Protein AF-A0A4Q2DUS8-F1 (afdb_monomer)

Radius of gyration: 34.17 Å; Cα contacts (8 Å, |Δi|>4): 336; chains: 1; bounding box: 88×79×121 Å

Nearest PDB structures (foldseek):
  7a6r-assembly1_A  TM=2.320E-01  e=5.906E+00  Homo sapiens
  7ag9-assembly1_A  TM=1.194E-01  e=8.118E-01  Naumovozyma castellii
  7n6g-assembly1_1T  TM=1.128E-01  e=4.760E+00  Chlamydomonas reinhardtii

Secondary structure (DSSP, 8-state):
--------------TTSGGGHHHHHHHHHHH--TT-HHHHHHHHHHHHHHHHHTTSHHHHHHHHH-HHHHHHHHHHHHHHHHHHHHHHTTTT-TT-TTHHHHHHHHHHHHHHHHHHHHHHHHHHHTT-HHHHHHHHTTHHHHHHHHHHHHHHHTTTSS-S-S-HHHHHHHHHHHHTS-GGGTHHHHHHHHSHHHHHHHHHHHHHHHHHTTS-TTSHHHHHHHHHHHHHHHHHHTT-HHHHHHHT--TT-SS-HHHHHHHHHHHHHHHHHHH-TTTS-HHHHHHHHHHHHHHHHHHHHHHHHHHHHHHHHHTTGGGGSSSTT--------------------PPPPPP-TTHHHHHHHHHHHHHHHHHHHHHHHHHHHHHTTSTT-TTS--HHHHHHH-EETTEEHHHHHHHHHHHHHHHHHHHHTT-HHHHHHHHHTS-SEEE-TTS-EEETTGGG---

Solvent-accessible surface area (backbone atoms only — not comparable to full-atom values): 26809 Å² total; per-residue (Å²): 143,77,90,81,81,81,85,79,84,79,81,90,74,84,87,75,63,70,86,46,52,37,64,53,52,38,52,43,56,70,72,48,40,90,92,37,65,68,43,32,41,53,41,17,54,51,28,45,55,45,25,59,58,22,72,41,66,69,35,17,57,59,35,53,66,41,65,67,36,55,55,45,52,43,51,50,44,46,53,52,37,49,55,64,55,57,56,68,79,64,67,84,71,84,87,53,80,80,58,59,65,60,54,57,54,52,53,51,34,54,51,48,25,54,52,16,50,51,50,24,52,53,32,38,27,60,95,33,71,74,32,41,61,63,52,53,78,39,44,73,36,49,51,52,42,44,50,52,47,47,62,69,48,54,79,81,52,97,68,94,64,89,54,61,66,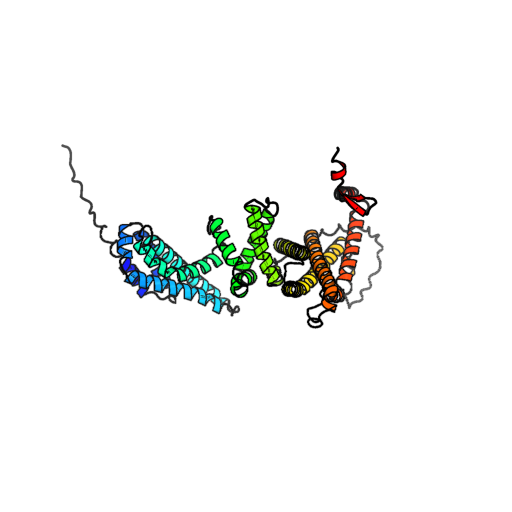60,55,49,52,50,48,53,54,61,73,68,51,59,78,94,66,45,59,60,58,54,40,30,48,68,36,75,54,25,43,51,50,53,49,54,47,48,57,49,36,72,70,19,73,82,38,55,70,90,38,74,46,17,48,51,30,52,53,50,51,51,54,51,50,53,35,41,62,70,48,40,50,64,57,39,49,58,70,51,59,49,89,98,41,96,72,36,72,64,41,46,52,51,42,52,52,50,34,51,50,57,53,50,48,72,75,43,71,86,78,61,64,68,68,57,56,51,51,25,48,64,50,44,46,66,48,40,53,54,48,41,55,54,39,50,53,50,47,53,53,48,51,39,44,52,70,62,62,62,71,74,75,74,67,81,77,80,73,86,88,82,92,77,91,77,85,87,78,95,65,89,73,77,80,72,75,71,76,78,53,80,74,62,84,58,47,65,63,44,52,54,43,43,51,42,40,50,49,40,51,48,54,52,28,52,53,45,54,58,52,58,72,62,52,84,78,59,97,80,69,96,75,78,68,61,50,38,57,50,52,68,67,42,64,58,97,88,40,31,54,66,57,48,51,53,52,50,52,51,52,50,52,53,50,50,48,62,59,36,59,94,27,69,70,53,42,51,53,54,61,70,65,52,72,67,49,48,66,46,101,83,70,47,78,39,52,58,67,66,79,66,68,72,133

Sequence (459 aa):
MADSQPLTNRNTSNGHSSGNVAARVRKACLDFNIQDPDKVKLLAETLDSAAQELQIEAARKLAGADHGLWSELRKLWKDLARFQLTFWDNEEDEDNEDATVTLNSESRAVRSLCMGLAKFTRNLVAGVPENQVRAYENEPELRRLLHYYTSWTAMEDSELTSNQGLVAALWETYLSLPEDQVILMKLLAKSAIGVRICIALLDDMLKLFEADEESEGGKAFNVGYAIFTRLIEEGTVPDLYKKFTMPDEMITPHQTTLLKLVDSYLQAIQLDISMTPEVAILQTHVSLGPFLAKRFFTLSNYAQTAMQRALGNAKASQQSNKGTDAPSFSPSSDSGSHSQSEPPAELDVMLPKVCEALVLVTQCVTTIALEAEEHKGVQFSEGAVASISNMKDFFIDVRYSSQGLIENLVVLREHALFTLHNLLKNNPENQAIVDAISPAAEFDDAGVLKNKFDALKIN

InterPro domains:
  IPR051374 Ataxin-10 and Copper transport protein 86 families [PTHR13255] (199-411)

Mean predicted aligned error: 14.97 Å

Structure (mmCIF, N/CA/C/O backbone):
data_AF-A0A4Q2DUS8-F1
#
_entry.id   AF-A0A4Q2DUS8-F1
#
loop_
_atom_site.group_PDB
_atom_site.id
_atom_site.type_symbol
_atom_site.label_atom_id
_atom_site.label_alt_id
_atom_site.label_comp_id
_atom_site.label_asym_id
_atom_site.label_entity_id
_atom_site.label_seq_id
_atom_site.pdbx_PDB_ins_code
_atom_site.Cartn_x
_atom_site.Cartn_y
_atom_site.Cartn_z
_atom_site.occupancy
_atom_site.B_iso_or_equiv
_atom_site.auth_seq_id
_atom_site.auth_comp_id
_atom_site.auth_asym_id
_atom_site.auth_atom_id
_atom_site.pdbx_PDB_model_num
ATOM 1 N N . MET A 1 1 ? -26.899 38.422 75.016 1.00 41.91 1 MET A N 1
ATOM 2 C CA . MET A 1 1 ? -27.487 38.848 73.731 1.00 41.91 1 MET A CA 1
ATOM 3 C C . MET A 1 1 ? -26.575 38.346 72.628 1.00 41.91 1 MET A C 1
ATOM 5 O O . MET A 1 1 ? -25.564 38.971 72.353 1.00 41.91 1 MET A O 1
ATOM 9 N N . ALA A 1 2 ? -26.865 37.154 72.116 1.00 40.34 2 ALA A N 1
ATOM 10 C CA . ALA A 1 2 ? -26.188 36.547 70.978 1.00 40.34 2 ALA A CA 1
ATOM 11 C C . ALA A 1 2 ? -27.266 35.765 70.221 1.00 40.34 2 ALA A C 1
ATOM 13 O O . ALA A 1 2 ? -27.847 34.828 70.773 1.00 40.34 2 ALA A O 1
ATOM 14 N N . ASP A 1 3 ? -27.595 36.239 69.022 1.00 43.09 3 ASP A N 1
ATOM 15 C CA . ASP A 1 3 ? -28.625 35.680 68.154 1.00 43.09 3 ASP A CA 1
ATOM 16 C C . ASP A 1 3 ? -28.189 34.319 67.610 1.00 43.09 3 ASP A C 1
ATOM 18 O O . ASP A 1 3 ? -27.169 34.191 66.936 1.00 43.09 3 ASP A O 1
ATOM 22 N N . SER A 1 4 ? -28.991 33.299 67.908 1.00 48.41 4 SER A N 1
ATOM 23 C CA . SER A 1 4 ? -28.889 31.961 67.331 1.00 48.41 4 SER A CA 1
ATOM 24 C C . SER A 1 4 ? -29.981 31.822 66.274 1.00 48.41 4 SER A C 1
ATOM 26 O O . SER A 1 4 ? -31.156 31.695 66.615 1.00 48.41 4 SER A O 1
ATOM 28 N N . GLN A 1 5 ? -29.608 31.866 64.993 1.00 47.19 5 GLN A N 1
ATOM 29 C CA . GLN A 1 5 ? -30.511 31.514 63.894 1.00 47.19 5 GLN A CA 1
ATOM 30 C C . GLN A 1 5 ? -30.443 30.007 63.584 1.00 47.19 5 GLN A C 1
ATOM 32 O O . GLN A 1 5 ? -29.366 29.414 63.671 1.00 47.19 5 GLN A O 1
ATOM 37 N N . PRO A 1 6 ? -31.571 29.372 63.212 1.00 53.06 6 PRO A N 1
ATOM 38 C CA . PRO A 1 6 ? -31.640 27.937 62.983 1.00 53.06 6 PRO A CA 1
ATOM 39 C C . PRO A 1 6 ? -31.161 27.566 61.573 1.00 53.06 6 PRO A C 1
ATOM 41 O O . PRO A 1 6 ? -31.575 28.154 60.573 1.00 53.06 6 PRO A O 1
ATOM 44 N N . LEU A 1 7 ? -30.314 26.538 61.499 1.00 42.62 7 LEU A N 1
ATOM 45 C CA . LEU A 1 7 ? -29.899 25.887 60.258 1.00 42.62 7 LEU A CA 1
ATOM 46 C C . LEU A 1 7 ? -31.115 25.243 59.581 1.00 42.62 7 LEU A C 1
ATOM 48 O O . LEU A 1 7 ? -31.732 24.318 60.108 1.00 42.62 7 LEU A O 1
ATOM 52 N N . THR A 1 8 ? -31.457 25.744 58.398 1.00 49.06 8 THR A N 1
ATOM 53 C CA . THR A 1 8 ? -32.482 25.168 57.532 1.00 49.06 8 THR A CA 1
ATOM 54 C C . THR A 1 8 ? -31.926 23.926 56.839 1.00 49.06 8 THR A C 1
ATOM 56 O O . THR A 1 8 ? -30.950 23.966 56.092 1.00 49.06 8 THR A O 1
ATOM 59 N N . ASN A 1 9 ? -32.565 22.796 57.132 1.00 46.50 9 ASN A N 1
ATOM 60 C CA . ASN A 1 9 ? -32.276 21.475 56.595 1.00 46.50 9 ASN A CA 1
ATOM 61 C C . ASN A 1 9 ? -32.619 21.459 55.091 1.00 46.50 9 ASN A C 1
ATOM 63 O O . ASN A 1 9 ? -33.791 21.460 54.712 1.00 46.50 9 ASN A O 1
ATOM 67 N N . ARG A 1 10 ? -31.604 21.524 54.220 1.00 42.69 10 ARG A N 1
ATOM 68 C CA . ARG A 1 10 ? -31.785 21.556 52.762 1.00 42.69 10 ARG A CA 1
ATOM 69 C C . ARG A 1 10 ? -31.939 20.123 52.241 1.00 42.69 10 ARG A C 1
ATOM 71 O O . ARG A 1 10 ? -30.978 19.366 52.179 1.00 42.69 10 ARG A O 1
ATOM 78 N N . ASN A 1 11 ? -33.184 19.791 51.905 1.00 40.62 11 ASN A N 1
ATOM 79 C CA . ASN A 1 11 ? -33.688 18.548 51.317 1.00 40.62 11 ASN A CA 1
ATOM 80 C C . ASN A 1 11 ? -32.710 17.781 50.405 1.00 40.62 11 ASN A C 1
ATOM 82 O O . ASN A 1 11 ? -32.426 18.181 49.276 1.00 40.62 11 ASN A O 1
ATOM 86 N N . THR A 1 12 ? -32.339 16.586 50.855 1.00 43.97 12 THR A N 1
ATOM 87 C CA . THR A 1 12 ? -31.832 15.461 50.067 1.00 43.97 12 THR A CA 1
ATOM 88 C C . THR A 1 12 ? -32.998 14.769 49.342 1.00 43.97 12 THR A C 1
ATOM 90 O O . THR A 1 12 ? -33.621 13.859 49.875 1.00 43.97 12 THR A O 1
ATOM 93 N N . SER A 1 13 ? -33.333 15.201 48.119 1.00 48.16 13 SER A N 1
ATOM 94 C CA . SER A 1 13 ? -34.383 14.551 47.297 1.00 48.16 13 SER A CA 1
ATOM 95 C C . SER A 1 13 ? -33.948 14.127 45.883 1.00 48.16 13 SER A C 1
ATOM 97 O O . SER A 1 13 ? -34.776 13.672 45.105 1.00 48.16 13 SER A O 1
ATOM 99 N N . ASN A 1 14 ? -32.646 14.133 45.565 1.00 53.06 14 ASN A N 1
ATOM 100 C CA . ASN A 1 14 ? -32.135 13.660 44.262 1.00 53.06 14 ASN A CA 1
ATOM 101 C C . ASN A 1 14 ? -31.873 12.138 44.180 1.00 53.06 14 ASN A C 1
ATOM 103 O O . ASN A 1 14 ? -31.242 11.667 43.241 1.00 53.06 14 ASN A O 1
ATOM 107 N N . GLY A 1 15 ? -32.359 11.341 45.137 1.00 51.25 15 GLY A N 1
ATOM 108 C CA . GLY A 1 15 ? -32.088 9.896 45.208 1.00 51.25 15 GLY A CA 1
ATOM 109 C C . GLY A 1 15 ? -32.946 8.987 44.313 1.00 51.25 15 GLY A C 1
ATOM 110 O O . GLY A 1 15 ? -32.835 7.774 44.442 1.00 51.25 15 GLY A O 1
ATOM 111 N N . HIS A 1 16 ? -33.820 9.524 43.450 1.00 52.19 16 HIS A N 1
ATOM 112 C CA . HIS A 1 16 ? -34.861 8.728 42.768 1.00 52.19 16 HIS A CA 1
ATOM 113 C C . HIS A 1 16 ? -34.710 8.550 41.242 1.00 52.19 16 HIS A C 1
ATOM 115 O O . HIS A 1 16 ? -35.561 7.894 40.647 1.00 52.19 16 HIS A O 1
ATOM 121 N N . SER A 1 17 ? -33.666 9.061 40.572 1.00 58.66 17 SER A N 1
ATOM 122 C CA . SER A 1 17 ? -33.594 8.956 39.097 1.00 58.66 17 SER A CA 1
ATOM 123 C C . SER A 1 17 ? -32.825 7.747 38.550 1.00 58.66 17 SER A C 1
ATOM 125 O O . SER A 1 17 ? -33.136 7.301 37.447 1.00 58.66 17 SER A O 1
ATOM 127 N N . SER A 1 18 ? -31.887 7.149 39.297 1.00 57.84 18 SER A N 1
ATOM 128 C CA . SER A 1 18 ? -31.037 6.067 38.756 1.00 57.84 18 SER A CA 1
ATOM 129 C C . SER A 1 18 ? -31.789 4.767 38.433 1.00 57.84 18 SER A C 1
ATOM 131 O O . SER A 1 18 ? -31.277 3.931 37.694 1.00 57.84 18 SER A O 1
ATOM 133 N N . GLY A 1 19 ? -33.014 4.593 38.942 1.00 65.50 19 GLY A N 1
ATOM 134 C CA . GLY A 1 19 ? -33.833 3.404 38.687 1.00 65.50 19 GLY A CA 1
ATOM 135 C C . GLY A 1 19 ? -34.408 3.296 37.269 1.00 65.50 19 GLY A C 1
ATOM 136 O O . GLY A 1 19 ? -34.905 2.236 36.905 1.00 65.50 19 GLY A O 1
ATOM 137 N N . ASN A 1 20 ? -34.354 4.362 36.461 1.00 90.94 20 ASN A N 1
ATOM 138 C CA . ASN A 1 20 ? -35.095 4.443 35.195 1.00 90.94 20 ASN A CA 1
ATOM 139 C C . ASN A 1 20 ? -34.205 4.446 33.933 1.00 90.94 20 ASN A C 1
ATOM 141 O O . ASN A 1 20 ? -34.696 4.671 32.829 1.00 90.94 20 ASN A O 1
ATOM 145 N N . VAL A 1 21 ? -32.896 4.191 34.057 1.00 96.50 21 VAL A N 1
ATOM 146 C CA . VAL A 1 21 ? -31.974 4.242 32.903 1.00 96.50 21 VAL A CA 1
ATOM 147 C C . VAL A 1 21 ? -32.376 3.235 31.820 1.00 96.50 21 VAL A C 1
ATOM 149 O O . VAL A 1 21 ? -32.531 3.610 30.658 1.00 96.50 21 VAL A O 1
ATOM 152 N N . ALA A 1 22 ? -32.609 1.973 32.197 1.00 96.75 22 ALA A N 1
ATOM 153 C CA . ALA A 1 22 ? -32.950 0.912 31.248 1.00 96.75 22 ALA A CA 1
ATOM 154 C C . ALA A 1 22 ? -34.277 1.171 30.522 1.00 96.75 22 ALA A C 1
ATOM 156 O O . ALA A 1 22 ? -34.338 1.068 29.298 1.00 96.75 22 ALA A O 1
ATOM 157 N N . ALA A 1 23 ? -35.325 1.565 31.248 1.00 96.81 23 ALA A N 1
ATOM 158 C CA . ALA A 1 23 ? -36.628 1.839 30.651 1.00 96.81 23 ALA A CA 1
ATOM 159 C C . ALA A 1 23 ? -36.612 3.092 29.756 1.00 96.81 23 ALA A C 1
ATOM 161 O O . ALA A 1 23 ? -37.235 3.075 28.693 1.00 96.81 23 ALA A O 1
ATOM 162 N N . ARG A 1 24 ? -35.850 4.139 30.114 1.00 97.44 24 ARG A N 1
ATOM 163 C CA . ARG A 1 24 ? -35.650 5.320 29.256 1.00 97.44 24 ARG A CA 1
ATOM 164 C C . ARG A 1 24 ? -34.946 4.960 27.946 1.00 97.44 24 ARG A C 1
ATOM 166 O O . ARG A 1 24 ? -35.443 5.324 26.884 1.00 97.44 24 ARG A O 1
ATOM 173 N N . VAL A 1 25 ? -33.830 4.228 28.014 1.00 97.94 25 VAL A N 1
ATOM 174 C CA . VAL A 1 25 ? -33.068 3.817 26.819 1.00 97.94 25 VAL A CA 1
ATOM 175 C C . VAL A 1 25 ? -33.893 2.880 25.944 1.00 97.94 25 VAL A C 1
ATOM 177 O O . VAL A 1 25 ? -34.000 3.115 24.747 1.00 97.94 25 VAL A O 1
ATOM 180 N N . ARG A 1 26 ? -34.564 1.883 26.531 1.00 97.69 26 ARG A N 1
ATOM 181 C CA . ARG A 1 26 ? -35.474 0.995 25.792 1.00 97.69 26 ARG A CA 1
ATOM 182 C C . ARG A 1 26 ? -36.555 1.760 25.045 1.00 97.69 26 ARG A C 1
ATOM 184 O O . ARG A 1 26 ? -36.793 1.474 23.880 1.00 97.69 26 ARG A O 1
ATOM 191 N N . LYS A 1 27 ? -37.210 2.724 25.701 1.00 97.62 27 LYS A N 1
ATOM 192 C CA . LYS A 1 27 ? -38.236 3.544 25.050 1.00 97.62 27 LYS A CA 1
ATOM 193 C C . LYS A 1 27 ? -37.656 4.289 23.845 1.00 97.62 27 LYS A C 1
ATOM 195 O O . LYS A 1 27 ? -38.240 4.235 22.771 1.00 97.62 27 LYS A O 1
ATOM 200 N N . ALA A 1 28 ? -36.485 4.907 24.001 1.00 97.81 28 ALA A N 1
ATOM 201 C CA . ALA A 1 28 ? -35.814 5.594 22.902 1.00 97.81 28 ALA A CA 1
ATOM 202 C C . ALA A 1 28 ? -35.428 4.641 21.752 1.00 97.81 28 ALA A C 1
ATOM 204 O O . ALA A 1 28 ? -35.583 5.002 20.590 1.00 97.81 28 ALA A O 1
ATOM 205 N N . CYS A 1 29 ? -34.983 3.414 22.054 1.00 97.75 29 CYS A N 1
ATOM 206 C CA . CYS A 1 29 ? -34.703 2.391 21.041 1.00 97.75 29 CYS A CA 1
ATOM 207 C C . CYS A 1 29 ? -35.966 1.899 20.316 1.00 97.75 29 CYS A C 1
ATOM 209 O O . CYS A 1 29 ? -35.900 1.592 19.130 1.00 97.75 29 CYS A O 1
ATOM 211 N N . LEU A 1 30 ? -37.114 1.837 20.994 1.00 97.25 30 LEU A N 1
ATOM 212 C CA . LEU A 1 30 ? -38.386 1.458 20.370 1.00 97.25 30 LEU A CA 1
ATOM 213 C C . LEU A 1 30 ? -38.905 2.541 19.416 1.00 97.25 30 LEU A C 1
ATOM 215 O O . LEU A 1 30 ? -39.453 2.215 18.365 1.00 97.25 30 LEU A O 1
ATOM 219 N N . ASP A 1 31 ? -38.704 3.814 19.765 1.00 96.56 31 ASP A N 1
ATOM 220 C CA . ASP A 1 31 ? -39.125 4.961 18.952 1.00 96.56 31 ASP A CA 1
ATOM 221 C C . ASP A 1 31 ? -38.150 5.268 17.790 1.00 96.56 31 ASP A C 1
ATOM 223 O O . ASP A 1 31 ? -38.464 6.100 16.925 1.00 96.56 31 ASP A O 1
ATOM 227 N N . PHE A 1 32 ? -36.990 4.598 17.761 1.00 97.25 32 PHE A N 1
ATOM 228 C CA . PHE A 1 32 ? -35.894 4.797 16.812 1.00 97.25 32 PHE A CA 1
ATOM 229 C C . PHE A 1 32 ? -36.273 4.454 15.367 1.00 97.25 32 PHE A C 1
ATOM 231 O O . PHE A 1 32 ? -36.866 3.416 15.076 1.00 97.25 32 PHE A O 1
ATOM 238 N N . ASN A 1 33 ? -35.845 5.317 14.446 1.00 96.69 33 ASN A N 1
ATOM 239 C CA . ASN A 1 33 ? -35.845 5.068 13.012 1.00 96.69 33 ASN A CA 1
ATOM 240 C C . ASN A 1 33 ? -34.548 5.636 12.426 1.00 96.69 33 ASN A C 1
ATOM 242 O O . ASN A 1 33 ? -34.288 6.825 12.577 1.00 96.69 33 ASN A O 1
ATOM 246 N N . ILE A 1 34 ? -33.754 4.798 11.757 1.00 95.62 34 ILE A N 1
ATOM 247 C CA . ILE A 1 34 ? -32.455 5.202 11.200 1.00 95.62 34 ILE A CA 1
ATOM 248 C C . ILE A 1 34 ? -32.577 6.176 10.022 1.00 95.62 34 ILE A C 1
ATOM 250 O O . ILE A 1 34 ? -31.644 6.918 9.753 1.00 95.62 34 ILE A O 1
ATOM 254 N N . GLN A 1 35 ? -33.736 6.195 9.359 1.00 93.94 35 GLN A N 1
ATOM 255 C CA . GLN A 1 35 ? -34.037 7.083 8.230 1.00 93.94 35 GLN A CA 1
ATOM 256 C C . GLN A 1 35 ? -34.525 8.473 8.672 1.00 93.94 35 GLN A C 1
ATOM 258 O O . GLN A 1 35 ? -34.845 9.312 7.839 1.00 93.94 35 GLN A O 1
ATOM 263 N N . ASP A 1 36 ? -34.660 8.705 9.980 1.00 95.62 36 ASP A N 1
ATOM 264 C CA . ASP A 1 36 ? -35.151 9.960 10.546 1.00 95.62 36 ASP A CA 1
ATOM 265 C C . ASP A 1 36 ? -34.020 10.622 11.360 1.00 95.62 36 ASP A C 1
ATOM 267 O O . ASP A 1 36 ? -33.711 10.165 12.469 1.00 95.62 36 ASP A O 1
ATOM 271 N N . PRO A 1 37 ? -33.365 11.674 10.831 1.00 93.88 37 PRO A N 1
ATOM 272 C CA . PRO A 1 37 ? -32.177 12.262 11.448 1.00 93.88 37 PRO A CA 1
ATOM 273 C C . PRO A 1 37 ? -32.455 12.871 12.830 1.00 93.88 37 PRO A C 1
ATOM 275 O O . PRO A 1 37 ? -31.583 12.827 13.705 1.00 93.88 37 PRO A O 1
ATOM 278 N N . ASP A 1 38 ? -33.669 13.376 13.073 1.00 95.94 38 ASP A N 1
ATOM 279 C CA . ASP A 1 38 ? -34.056 13.926 14.375 1.00 95.94 38 ASP A CA 1
ATOM 280 C C . ASP A 1 38 ? -34.151 12.815 15.426 1.00 95.94 38 ASP A C 1
ATOM 282 O O . ASP A 1 38 ? -33.676 12.967 16.557 1.00 95.94 38 ASP A O 1
ATOM 286 N N . LYS A 1 39 ? -34.686 11.650 15.041 1.00 97.00 39 LYS A N 1
ATOM 287 C CA . LYS A 1 39 ? -34.727 10.466 15.911 1.00 97.00 39 LYS A CA 1
ATOM 288 C C . LYS A 1 39 ? -33.346 9.869 16.163 1.00 97.00 39 LYS A C 1
ATOM 290 O O . LYS A 1 39 ? -33.078 9.446 17.289 1.00 97.00 39 LYS A O 1
ATOM 295 N N . VAL A 1 40 ? -32.467 9.850 15.157 1.00 96.56 40 VAL A N 1
ATOM 296 C CA . VAL A 1 40 ? -31.061 9.430 15.310 1.00 96.56 40 VAL A CA 1
ATOM 297 C C . VAL A 1 40 ? -30.362 10.313 16.344 1.00 96.56 40 VAL A C 1
ATOM 299 O O . VAL A 1 40 ? -29.742 9.798 17.279 1.00 96.56 40 VAL A O 1
ATOM 302 N N . LYS A 1 41 ? -30.512 11.637 16.224 1.00 96.31 41 LYS A N 1
ATOM 303 C CA . LYS A 1 41 ? -29.913 12.608 17.145 1.00 96.31 41 LYS A CA 1
ATOM 304 C C . LYS A 1 41 ? -30.469 12.479 18.564 1.00 96.31 41 LYS A C 1
ATOM 306 O O . LYS A 1 41 ? -29.694 12.399 19.515 1.00 96.31 41 LYS A O 1
ATOM 311 N N . LEU A 1 42 ? -31.792 12.382 18.710 1.00 97.25 42 LEU A N 1
ATOM 312 C CA . LEU A 1 42 ? -32.445 12.219 20.012 1.00 97.25 42 LEU A CA 1
ATOM 313 C C . LEU A 1 42 ? -31.993 10.934 20.726 1.00 97.25 42 LEU A C 1
ATOM 315 O O . LEU A 1 42 ? -31.761 10.936 21.940 1.00 97.25 42 LEU A O 1
ATOM 319 N N . LEU A 1 43 ? -31.849 9.831 19.984 1.00 97.94 43 LEU A N 1
ATOM 320 C CA . LEU A 1 43 ? -31.344 8.580 20.541 1.00 97.94 43 LEU A CA 1
ATOM 321 C C . LEU A 1 43 ? -29.871 8.703 20.955 1.00 97.94 43 LEU A C 1
ATOM 323 O O . LEU A 1 43 ? -29.518 8.241 22.040 1.00 97.94 43 LEU A O 1
ATOM 327 N N . ALA A 1 44 ? -29.032 9.349 20.140 1.00 97.06 44 ALA A N 1
ATOM 328 C CA . ALA A 1 44 ? -27.627 9.591 20.469 1.00 97.06 44 ALA A CA 1
ATOM 329 C C . ALA A 1 44 ? -27.484 10.382 21.783 1.00 97.06 44 ALA A C 1
ATOM 331 O O . ALA A 1 44 ? -26.778 9.943 22.691 1.00 97.06 44 ALA A O 1
ATOM 332 N N . GLU A 1 45 ? -28.231 11.481 21.932 1.00 97.31 45 GLU A N 1
ATOM 333 C CA . GLU A 1 45 ? -28.260 12.299 23.154 1.00 97.31 45 GLU A CA 1
ATOM 334 C C . GLU A 1 45 ? -28.759 11.500 24.372 1.00 97.31 45 GLU A C 1
ATOM 336 O O . GLU A 1 45 ? -28.197 11.593 25.470 1.00 97.31 45 GLU A O 1
ATOM 341 N N . THR A 1 46 ? -29.782 10.659 24.179 1.00 97.75 46 THR A N 1
ATOM 342 C CA . THR A 1 46 ? -30.319 9.788 25.236 1.00 97.75 46 THR A CA 1
ATOM 343 C C . THR A 1 46 ? -29.282 8.767 25.708 1.00 97.75 46 THR A C 1
ATOM 345 O O . THR A 1 46 ? -29.153 8.539 26.915 1.00 97.75 46 THR A O 1
ATOM 348 N N . LEU A 1 47 ? -28.539 8.158 24.778 1.00 97.62 47 LEU A N 1
ATOM 349 C CA . LEU A 1 47 ? -27.484 7.189 25.080 1.00 97.62 47 LEU A CA 1
ATOM 350 C C . LEU A 1 47 ? -26.297 7.847 25.786 1.00 97.62 47 LEU A C 1
ATOM 352 O O . LEU A 1 47 ? -25.824 7.300 26.780 1.00 97.62 47 LEU A O 1
ATOM 356 N N . ASP A 1 48 ? -25.859 9.027 25.342 1.00 96.12 48 ASP A N 1
ATOM 357 C CA . ASP A 1 48 ? -24.765 9.765 25.986 1.00 96.12 48 ASP A CA 1
ATOM 358 C C . ASP A 1 48 ? -25.134 10.192 27.417 1.00 96.12 48 ASP A C 1
ATOM 360 O O . ASP A 1 48 ? -24.350 9.989 28.349 1.00 96.12 48 ASP A O 1
ATOM 364 N N . SER A 1 49 ? -26.351 10.707 27.630 1.00 96.44 49 SER A N 1
ATOM 365 C CA . SER A 1 49 ? -26.851 11.034 28.973 1.00 96.44 49 SER A CA 1
ATOM 366 C C . SER A 1 49 ? -26.942 9.788 29.864 1.00 96.44 49 SER A C 1
ATOM 368 O O . SER A 1 49 ? -26.466 9.789 31.001 1.00 96.44 49 SER A O 1
ATOM 370 N N . ALA A 1 50 ? -27.480 8.682 29.341 1.00 96.94 50 ALA A N 1
ATOM 371 C CA . ALA A 1 50 ? -27.567 7.420 30.070 1.00 96.94 50 ALA A CA 1
ATOM 372 C C . ALA A 1 50 ? -26.185 6.824 30.394 1.00 96.94 50 ALA A C 1
ATOM 374 O O . ALA A 1 50 ? -25.993 6.263 31.474 1.00 96.94 50 ALA A O 1
ATOM 375 N N . ALA A 1 51 ? -25.203 6.981 29.504 1.00 95.38 51 ALA A N 1
ATOM 376 C CA . ALA A 1 51 ? -23.839 6.521 29.728 1.00 95.38 51 ALA A CA 1
ATOM 377 C C . ALA A 1 51 ? -23.185 7.223 30.931 1.00 95.38 51 ALA A C 1
ATOM 379 O O . ALA A 1 51 ? -22.415 6.586 31.652 1.00 95.38 51 ALA A O 1
ATOM 380 N N . GLN A 1 52 ? -23.498 8.500 31.182 1.00 95.25 52 GLN A N 1
ATOM 381 C CA . GLN A 1 52 ? -23.005 9.232 32.356 1.00 95.25 52 GLN A CA 1
ATOM 382 C C . GLN A 1 52 ? -23.589 8.677 33.662 1.00 95.25 52 GLN A C 1
ATOM 384 O O . GLN A 1 52 ? -22.859 8.481 34.631 1.00 95.25 52 GLN A O 1
ATOM 389 N N . GLU A 1 53 ? -24.880 8.339 33.681 1.00 95.88 53 GLU A N 1
ATOM 390 C CA . GLU A 1 53 ? -25.534 7.748 34.859 1.00 95.88 53 GLU A CA 1
ATOM 391 C C . GLU A 1 53 ? -24.983 6.349 35.195 1.00 95.88 53 GLU A C 1
ATOM 393 O O . GLU A 1 53 ? -24.893 5.966 36.364 1.00 95.88 53 GLU A O 1
ATOM 398 N N . LEU A 1 54 ? -24.530 5.606 34.179 1.00 96.12 54 LEU A N 1
ATOM 399 C CA . LEU A 1 54 ? -23.887 4.297 34.332 1.00 96.12 54 LEU A CA 1
ATOM 400 C C . LEU A 1 54 ? -22.460 4.361 34.897 1.00 96.12 54 LEU A C 1
ATOM 402 O O . LEU A 1 54 ? -21.817 3.324 35.037 1.00 96.12 54 LEU A O 1
ATOM 406 N N . GLN A 1 55 ? -21.936 5.529 35.276 1.00 92.75 55 GLN A N 1
ATOM 407 C CA . GLN A 1 55 ? -20.667 5.592 36.010 1.00 92.75 55 GLN A CA 1
ATOM 408 C C . GLN A 1 55 ? -20.768 4.961 37.409 1.00 92.75 55 GLN A C 1
ATOM 410 O O . GLN A 1 55 ? -19.755 4.513 37.942 1.00 92.75 55 GLN A O 1
ATOM 415 N N . ILE A 1 56 ? -21.975 4.834 37.966 1.00 95.38 56 ILE A N 1
ATOM 416 C CA . ILE A 1 56 ? -22.227 4.226 39.277 1.00 95.38 56 ILE A CA 1
ATOM 417 C C . ILE A 1 56 ? -22.466 2.716 39.122 1.00 95.38 56 ILE A C 1
ATOM 419 O O . ILE A 1 56 ? -23.360 2.295 38.390 1.00 95.38 56 ILE A O 1
ATOM 423 N N . GLU A 1 57 ? -21.723 1.884 39.858 1.00 94.50 57 GLU A N 1
ATOM 424 C CA . GLU A 1 57 ? -21.807 0.413 39.765 1.00 94.50 57 GLU A CA 1
ATOM 425 C C . GLU A 1 57 ? -23.227 -0.131 40.009 1.00 94.50 57 GLU A C 1
ATOM 427 O O . GLU A 1 57 ? -23.702 -0.998 39.273 1.00 94.50 57 GLU A O 1
ATOM 432 N N . ALA A 1 58 ? -23.944 0.416 40.997 1.00 95.81 58 ALA A N 1
ATOM 433 C CA . ALA A 1 58 ? -25.322 0.020 41.293 1.00 95.81 58 ALA A CA 1
ATOM 434 C C . ALA A 1 58 ? -26.271 0.255 40.102 1.00 95.81 58 ALA A C 1
ATOM 436 O O . ALA A 1 58 ? -27.127 -0.585 39.824 1.00 95.81 58 ALA A O 1
ATOM 437 N N . ALA A 1 59 ? -26.084 1.354 39.361 1.00 95.88 59 ALA A N 1
ATOM 438 C CA . ALA A 1 59 ? -26.872 1.650 38.169 1.00 95.88 59 ALA A CA 1
ATOM 439 C C . ALA A 1 59 ? -26.571 0.658 37.032 1.00 95.88 59 ALA A C 1
ATOM 441 O O . ALA A 1 59 ? -27.500 0.210 36.364 1.00 95.88 59 ALA A O 1
ATOM 442 N N . ARG A 1 60 ? -25.305 0.241 36.858 1.00 96.19 60 ARG A N 1
ATOM 443 C CA . ARG A 1 60 ? -24.910 -0.785 35.868 1.00 96.19 60 ARG A CA 1
ATOM 444 C C . ARG A 1 60 ? -25.574 -2.128 36.144 1.00 96.19 60 ARG A C 1
ATOM 446 O O . ARG A 1 60 ? -26.123 -2.739 35.229 1.00 96.19 60 ARG A O 1
ATOM 453 N N . LYS A 1 61 ? -25.548 -2.572 37.406 1.00 96.12 61 LYS A N 1
ATOM 454 C CA . LYS A 1 61 ? -26.173 -3.833 37.838 1.00 96.12 61 LYS A CA 1
ATOM 455 C C . LYS A 1 61 ? -27.686 -3.802 37.632 1.00 96.12 61 LYS A C 1
ATOM 457 O O . LYS A 1 61 ? -28.241 -4.735 37.060 1.00 96.12 61 LYS A O 1
ATOM 462 N N . LEU A 1 62 ? -28.342 -2.713 38.038 1.00 96.12 62 LEU A N 1
ATOM 463 C CA . LEU A 1 62 ? -29.790 -2.572 37.895 1.00 96.12 62 LEU A CA 1
ATOM 464 C C . LEU A 1 62 ? -30.221 -2.483 36.425 1.00 96.12 62 LEU A C 1
ATOM 466 O O . LEU A 1 62 ? -31.128 -3.199 36.013 1.00 96.12 62 LEU A O 1
ATOM 470 N N . ALA A 1 63 ? -29.562 -1.640 35.625 1.00 96.81 63 ALA A N 1
ATOM 471 C CA . ALA A 1 63 ? -29.897 -1.484 34.214 1.00 96.81 63 ALA A CA 1
ATOM 472 C C . ALA A 1 63 ? -29.603 -2.761 33.414 1.00 96.81 63 ALA A C 1
ATOM 474 O O . ALA A 1 63 ? -30.407 -3.171 32.583 1.00 96.81 63 ALA A O 1
ATOM 475 N N . GLY A 1 64 ? -28.477 -3.418 33.697 1.00 96.50 64 GLY A N 1
ATOM 476 C CA . GLY A 1 64 ? -28.072 -4.644 33.019 1.00 96.50 64 GLY A CA 1
ATOM 477 C C . GLY A 1 64 ? -28.911 -5.872 33.372 1.00 96.50 64 GLY A C 1
ATOM 478 O O . GLY A 1 64 ? -28.952 -6.818 32.584 1.00 96.50 64 GLY A O 1
ATOM 479 N N . ALA A 1 65 ? -29.639 -5.853 34.493 1.00 96.69 65 ALA A N 1
ATOM 480 C CA . ALA A 1 65 ? -30.597 -6.900 34.838 1.00 96.69 65 ALA A CA 1
ATOM 481 C C . ALA A 1 65 ? -31.824 -6.923 33.903 1.00 96.69 65 ALA A C 1
ATOM 483 O O . ALA A 1 65 ? -32.416 -7.988 33.716 1.00 96.69 65 ALA A O 1
ATOM 484 N N . ASP A 1 66 ? -32.176 -5.797 33.268 1.00 97.25 66 ASP A N 1
ATOM 485 C CA . ASP A 1 66 ? -33.310 -5.700 32.342 1.00 97.25 66 ASP A CA 1
ATOM 486 C C . ASP A 1 66 ? -33.019 -6.431 31.017 1.00 97.25 66 ASP A C 1
ATOM 488 O O . ASP A 1 66 ? -32.244 -5.973 30.178 1.00 97.25 66 ASP A O 1
ATOM 492 N N . HIS A 1 67 ? -33.670 -7.577 30.804 1.00 96.88 67 HIS A N 1
ATOM 493 C CA . HIS A 1 67 ? -33.534 -8.362 29.574 1.00 96.88 67 HIS A CA 1
ATOM 494 C C . HIS A 1 67 ? -34.050 -7.634 28.328 1.00 96.88 67 HIS A C 1
ATOM 496 O O . HIS A 1 67 ? -33.478 -7.802 27.252 1.00 96.88 67 HIS A O 1
ATOM 502 N N . GLY A 1 68 ? -35.085 -6.800 28.469 1.00 96.44 68 GLY A N 1
ATOM 503 C CA . GLY A 1 68 ? -35.627 -6.035 27.350 1.00 96.44 68 GLY A CA 1
ATOM 504 C C . GLY A 1 68 ? -34.616 -5.029 26.808 1.00 96.44 68 GLY A C 1
ATOM 505 O O . GLY A 1 68 ? -34.577 -4.788 25.607 1.00 96.44 68 GLY A O 1
ATOM 506 N N . LEU A 1 69 ? -33.744 -4.490 27.668 1.00 97.19 69 LEU A N 1
ATOM 507 C CA . LEU A 1 69 ? -32.696 -3.562 27.248 1.00 97.19 69 LEU A CA 1
ATOM 508 C C . LEU A 1 69 ? -31.710 -4.250 26.301 1.00 97.19 69 LEU A C 1
ATOM 510 O O . LEU A 1 69 ? -31.386 -3.700 25.254 1.00 97.19 69 LEU A O 1
ATOM 514 N N . TRP A 1 70 ? -31.274 -5.467 26.627 1.00 97.81 70 TRP A N 1
ATOM 515 C CA . TRP A 1 70 ? -30.323 -6.212 25.798 1.00 97.81 70 TRP A CA 1
ATOM 516 C C . TRP A 1 70 ? -30.883 -6.582 24.426 1.00 97.81 70 TRP A C 1
ATOM 518 O O . TRP A 1 70 ? -30.148 -6.522 23.439 1.00 97.81 70 TRP A O 1
ATOM 528 N N . SER A 1 71 ? -32.172 -6.922 24.346 1.00 97.88 71 SER A N 1
ATOM 529 C CA . SER A 1 71 ? -32.845 -7.178 23.069 1.00 97.88 71 SER A CA 1
ATOM 530 C C . SER A 1 71 ? -32.846 -5.939 22.169 1.00 97.88 71 SER A C 1
ATOM 532 O O . SER A 1 71 ? -32.480 -6.039 20.997 1.00 97.88 71 SER A O 1
ATOM 534 N N . GLU A 1 72 ? -33.175 -4.768 22.723 1.00 98.12 72 GLU A N 1
ATOM 535 C CA . GLU A 1 72 ? -33.181 -3.511 21.966 1.00 98.12 72 GLU A CA 1
ATOM 536 C C . GLU A 1 72 ? -31.769 -3.056 21.569 1.00 98.12 72 GLU A C 1
ATOM 538 O O . GLU A 1 72 ? -31.553 -2.651 20.428 1.00 98.12 72 GLU A O 1
ATOM 543 N N . LEU A 1 73 ? -30.775 -3.190 22.457 1.00 97.56 73 LEU A N 1
ATOM 544 C CA . LEU A 1 73 ? -29.379 -2.871 22.131 1.00 97.56 73 LEU A CA 1
ATOM 545 C C . LEU A 1 73 ? -28.850 -3.739 20.989 1.00 97.56 73 LEU A C 1
ATOM 547 O O . LEU A 1 73 ? -28.157 -3.239 20.106 1.00 97.56 73 LEU A O 1
ATOM 551 N N . ARG A 1 74 ? -29.181 -5.034 20.984 1.00 97.25 74 ARG A N 1
ATOM 552 C CA . ARG A 1 74 ? -28.761 -5.945 19.915 1.00 97.25 74 ARG A CA 1
ATOM 553 C C . ARG A 1 74 ? -29.374 -5.574 18.579 1.00 97.25 74 ARG A C 1
ATOM 555 O O . ARG A 1 74 ? -28.679 -5.566 17.565 1.00 97.25 74 ARG A O 1
ATOM 562 N N . LYS A 1 75 ? -30.672 -5.267 18.581 1.00 97.56 75 LYS A N 1
ATOM 563 C CA . LYS A 1 75 ? -31.370 -4.777 17.394 1.00 97.56 75 LYS A CA 1
ATOM 564 C C . LYS A 1 75 ? -30.693 -3.510 16.869 1.00 97.56 75 LYS A C 1
ATOM 566 O O . LYS A 1 75 ? -30.345 -3.462 15.697 1.00 97.56 75 LYS A O 1
ATOM 571 N N . LEU A 1 76 ? -30.405 -2.552 17.749 1.00 97.56 76 LEU A N 1
ATOM 572 C CA . LEU A 1 76 ? -29.755 -1.298 17.382 1.00 97.56 76 LEU A CA 1
ATOM 573 C C . LEU A 1 76 ? -28.343 -1.502 16.800 1.00 97.56 76 LEU A C 1
ATOM 575 O O . LEU A 1 76 ? -28.027 -0.923 15.765 1.00 97.56 76 LEU A O 1
ATOM 579 N N . TRP A 1 77 ? -27.513 -2.360 17.407 1.00 97.00 77 TRP A N 1
ATOM 580 C CA . TRP A 1 77 ? -26.194 -2.714 16.860 1.00 97.00 77 TRP A CA 1
ATOM 581 C C . TRP A 1 77 ? -26.295 -3.333 15.462 1.00 97.00 77 TRP A C 1
ATOM 583 O O . TRP A 1 77 ? -25.527 -2.981 14.567 1.00 97.00 77 TRP A O 1
ATOM 593 N N . LYS A 1 78 ? -27.271 -4.222 15.259 1.00 96.62 78 LYS A N 1
ATOM 594 C CA . LYS A 1 78 ? -27.518 -4.883 13.976 1.00 96.62 78 LYS A CA 1
ATOM 595 C C . LYS A 1 78 ? -28.011 -3.920 12.900 1.00 96.62 78 LYS A C 1
ATOM 597 O O . LYS A 1 78 ? -27.555 -4.007 11.761 1.00 96.62 78 LYS A O 1
ATOM 602 N N . ASP A 1 79 ? -28.913 -3.012 13.254 1.00 95.88 79 ASP A N 1
ATOM 603 C CA . ASP A 1 79 ? -29.455 -2.013 12.333 1.00 95.88 79 ASP A CA 1
ATOM 604 C C . ASP A 1 79 ? -28.366 -1.016 11.908 1.00 95.88 79 ASP A C 1
ATOM 606 O O . ASP A 1 79 ? -28.219 -0.748 10.716 1.00 95.88 79 ASP A O 1
ATOM 610 N N . LEU A 1 80 ? -27.523 -0.562 12.845 1.00 94.62 80 LEU A N 1
ATOM 611 C CA . LEU A 1 80 ? -26.368 0.290 12.540 1.00 94.62 80 LEU A CA 1
ATOM 612 C C . LEU A 1 80 ? -25.342 -0.417 11.647 1.00 94.62 80 LEU A C 1
ATOM 614 O O . LEU A 1 80 ? -24.882 0.169 10.671 1.00 94.62 80 LEU A O 1
ATOM 618 N N . ALA A 1 81 ? -24.998 -1.673 11.948 1.00 90.62 81 ALA A N 1
ATOM 619 C CA . ALA A 1 81 ? -24.047 -2.436 11.139 1.00 90.62 81 ALA A CA 1
ATOM 620 C C . ALA A 1 81 ? -24.544 -2.632 9.700 1.00 90.62 81 ALA A C 1
ATOM 622 O O . ALA A 1 81 ? -23.763 -2.527 8.760 1.00 90.62 81 ALA A O 1
ATOM 623 N N . ARG A 1 82 ? -25.845 -2.887 9.513 1.00 92.06 82 ARG A N 1
ATOM 624 C CA . ARG A 1 82 ? -26.455 -3.027 8.182 1.00 92.06 82 ARG A CA 1
ATOM 625 C C . ARG A 1 82 ? -26.469 -1.717 7.411 1.00 92.06 82 ARG A C 1
ATOM 627 O O . ARG A 1 82 ? -26.077 -1.715 6.253 1.00 92.06 82 ARG A O 1
ATOM 634 N N . PHE A 1 83 ? -26.887 -0.632 8.056 1.00 91.25 83 PHE A N 1
ATOM 635 C CA . PHE A 1 83 ? -26.968 0.680 7.420 1.00 91.25 83 PHE A CA 1
ATOM 636 C C . PHE A 1 83 ? -25.606 1.155 6.900 1.00 91.25 83 PHE A C 1
ATOM 638 O O . PHE A 1 83 ? -25.509 1.627 5.772 1.00 91.25 83 PHE A O 1
ATOM 645 N N . GLN A 1 84 ? -24.542 0.955 7.685 1.00 84.44 84 GLN A N 1
ATOM 646 C CA . GLN A 1 84 ? -23.181 1.315 7.271 1.00 84.44 84 GLN A CA 1
ATOM 647 C C . GLN A 1 84 ? -22.656 0.456 6.110 1.00 84.44 84 GLN A C 1
ATOM 649 O O . GLN A 1 84 ? -21.854 0.933 5.316 1.00 84.44 84 GLN A O 1
ATOM 654 N N . LEU A 1 85 ? -23.103 -0.798 5.983 1.00 77.19 85 LEU A N 1
ATOM 655 C CA . LEU A 1 85 ? -22.713 -1.663 4.864 1.00 77.19 85 LEU A CA 1
ATOM 656 C C . LEU A 1 85 ? -23.451 -1.298 3.570 1.00 77.19 85 LEU A C 1
ATOM 658 O O . LEU A 1 85 ? -22.829 -1.273 2.518 1.00 77.19 85 LEU A O 1
ATOM 662 N N . THR A 1 86 ? -24.739 -0.949 3.645 1.00 79.88 86 THR A N 1
ATOM 663 C CA . THR A 1 86 ? -25.525 -0.541 2.464 1.00 79.88 86 THR A CA 1
ATOM 664 C C . THR A 1 86 ? -25.112 0.808 1.881 1.00 79.88 86 THR A C 1
ATOM 666 O O . THR A 1 86 ? -25.485 1.119 0.756 1.00 79.88 86 THR A O 1
ATOM 669 N N . PHE A 1 87 ? -24.376 1.626 2.639 1.00 69.38 87 PHE A N 1
ATOM 670 C CA . PHE A 1 87 ? -23.877 2.914 2.157 1.00 69.38 87 PHE A CA 1
ATOM 671 C C . PHE A 1 87 ? -22.897 2.742 0.981 1.00 69.38 87 PHE A C 1
ATOM 673 O O . PHE A 1 87 ? -22.976 3.490 0.016 1.00 69.38 87 PHE A O 1
ATOM 680 N N . TRP A 1 88 ? -22.049 1.710 1.018 1.00 59.72 88 TRP A N 1
ATOM 681 C CA . TRP A 1 88 ? -21.034 1.453 -0.012 1.00 59.72 88 TRP A CA 1
ATOM 682 C C . TRP A 1 88 ? -21.591 0.864 -1.309 1.00 59.72 88 TRP A C 1
ATOM 684 O O . TRP A 1 88 ? -21.003 1.069 -2.364 1.00 59.72 88 TRP A O 1
ATOM 694 N N . ASP A 1 89 ? -22.727 0.167 -1.252 1.00 58.22 89 ASP A N 1
ATOM 695 C CA . ASP A 1 89 ? -23.339 -0.420 -2.451 1.00 58.22 89 ASP A CA 1
ATOM 696 C C . ASP A 1 89 ? -23.962 0.649 -3.377 1.00 58.22 89 ASP A C 1
ATOM 698 O O . ASP A 1 89 ? -24.314 0.338 -4.510 1.00 58.22 89 ASP A O 1
ATOM 702 N N . ASN A 1 90 ? -24.103 1.900 -2.913 1.00 54.34 90 ASN A N 1
ATOM 703 C CA . ASN A 1 90 ? -24.790 2.977 -3.638 1.00 54.34 90 ASN A CA 1
ATOM 704 C C . ASN A 1 90 ? -23.861 4.110 -4.131 1.00 54.34 90 ASN A C 1
ATOM 706 O O . ASN A 1 90 ? -24.367 5.104 -4.643 1.00 54.34 90 ASN A O 1
ATOM 710 N N . GLU A 1 91 ? -22.534 4.005 -3.984 1.00 52.56 91 GLU A N 1
ATOM 711 C CA . GLU A 1 91 ? -21.586 5.058 -4.416 1.00 52.56 91 GLU A CA 1
ATOM 712 C C . GLU A 1 91 ? -21.249 5.038 -5.927 1.00 52.56 91 GLU A C 1
ATOM 714 O O . GLU A 1 91 ? -20.403 5.807 -6.368 1.00 52.56 91 GLU A O 1
ATOM 719 N N . GLU A 1 92 ? -21.897 4.208 -6.755 1.00 53.97 92 GLU A N 1
ATOM 720 C CA . GLU A 1 92 ? -21.557 4.105 -8.191 1.00 53.97 92 GLU A CA 1
ATOM 721 C C . GLU A 1 92 ? -22.111 5.239 -9.087 1.00 53.97 92 GLU A C 1
ATOM 723 O O . GLU A 1 92 ? -21.738 5.309 -10.257 1.00 53.97 92 GLU A O 1
ATOM 728 N N . ASP A 1 93 ? -22.925 6.166 -8.566 1.00 54.72 93 ASP A N 1
ATOM 729 C CA . ASP A 1 93 ? -23.522 7.262 -9.351 1.00 54.72 93 ASP A CA 1
ATOM 730 C C . ASP A 1 93 ? -22.916 8.641 -8.977 1.00 54.72 93 ASP A C 1
ATOM 732 O O . ASP A 1 93 ? -23.531 9.450 -8.279 1.00 54.72 93 ASP A O 1
ATOM 736 N N . GLU A 1 94 ? -21.692 8.921 -9.446 1.00 54.16 94 GLU A N 1
ATOM 737 C CA . GLU A 1 94 ? -20.880 10.120 -9.122 1.00 54.16 94 GLU A CA 1
ATOM 738 C C . GLU A 1 94 ? -21.388 11.472 -9.700 1.00 54.16 94 GLU A C 1
ATOM 740 O O . GLU A 1 94 ? -20.787 12.513 -9.441 1.00 54.16 94 GLU A O 1
ATOM 745 N N . ASP A 1 95 ? -22.502 11.524 -10.437 1.00 66.38 95 ASP A N 1
ATOM 746 C CA . ASP A 1 95 ? -22.850 12.701 -11.263 1.00 66.38 95 ASP A CA 1
ATOM 747 C C . ASP A 1 95 ? -23.771 13.760 -10.599 1.00 66.38 95 ASP A C 1
ATOM 749 O O . ASP A 1 95 ? -24.238 14.678 -11.279 1.00 66.38 95 ASP A O 1
ATOM 753 N N . ASN A 1 96 ? -24.072 13.683 -9.293 1.00 66.25 96 ASN A N 1
ATOM 754 C CA . ASN A 1 96 ? -25.043 14.592 -8.650 1.00 66.25 96 ASN A CA 1
ATOM 755 C C . ASN A 1 96 ? -24.468 15.413 -7.474 1.00 66.25 96 ASN A C 1
ATOM 757 O O . ASN A 1 96 ? -24.612 15.050 -6.306 1.00 66.25 96 ASN A O 1
ATOM 761 N N . GLU A 1 97 ? -23.868 16.569 -7.782 1.00 64.88 97 GLU A N 1
ATOM 762 C CA . GLU A 1 97 ? -23.214 17.477 -6.816 1.00 64.88 97 GLU A CA 1
ATOM 763 C C . GLU A 1 97 ? -24.139 17.991 -5.686 1.00 64.88 97 GLU A C 1
ATOM 765 O O . GLU A 1 97 ? -23.671 18.252 -4.571 1.00 64.88 97 GLU A O 1
ATOM 770 N N . ASP A 1 98 ? -25.455 18.077 -5.910 1.00 64.25 98 ASP A N 1
ATOM 771 C CA . ASP A 1 98 ? -26.418 18.532 -4.892 1.00 64.25 98 ASP A CA 1
ATOM 772 C C . ASP A 1 98 ? -26.718 17.459 -3.821 1.00 64.25 98 ASP A C 1
ATOM 774 O O . ASP A 1 98 ? -27.134 17.785 -2.704 1.00 64.25 98 ASP A O 1
ATOM 778 N N . ALA A 1 99 ? -26.458 16.174 -4.101 1.00 64.31 99 ALA A N 1
ATOM 779 C CA . ALA A 1 99 ? -26.660 15.089 -3.132 1.00 64.31 99 ALA A CA 1
ATOM 780 C C . ALA A 1 99 ? -25.613 15.105 -1.997 1.00 64.31 99 ALA A C 1
ATOM 782 O O . ALA A 1 99 ? -25.874 14.656 -0.876 1.00 64.31 99 ALA A O 1
ATOM 783 N N . THR A 1 100 ? -24.443 15.692 -2.251 1.00 64.62 100 THR A N 1
ATOM 784 C CA . THR A 1 100 ? -23.262 15.633 -1.377 1.00 64.62 100 THR A CA 1
ATOM 785 C C . THR A 1 100 ? -23.433 16.355 -0.032 1.00 64.62 100 THR A C 1
ATOM 787 O O . THR A 1 100 ? -22.836 15.968 0.976 1.00 64.62 100 THR A O 1
ATOM 790 N N . VAL A 1 101 ? -24.248 17.415 0.037 1.00 70.81 101 VAL A N 1
ATOM 791 C CA . VAL A 1 101 ? -24.411 18.211 1.272 1.00 70.81 101 VAL A CA 1
ATOM 792 C C . VAL A 1 101 ? -25.315 17.507 2.290 1.00 70.81 101 VAL A C 1
ATOM 794 O O . VAL A 1 101 ? -25.021 17.518 3.489 1.00 70.81 101 VAL A O 1
ATOM 797 N N . THR A 1 102 ? -26.387 16.862 1.830 1.00 69.69 102 THR A N 1
ATOM 798 C CA . THR A 1 102 ? -27.367 16.180 2.693 1.00 69.69 102 THR A CA 1
ATOM 799 C C . THR A 1 102 ? -26.773 14.913 3.311 1.00 69.69 102 THR A C 1
ATOM 801 O O . THR A 1 102 ? -26.884 14.707 4.519 1.00 69.69 102 THR A O 1
ATOM 804 N N . LEU A 1 103 ? -26.011 14.144 2.526 1.00 70.81 103 LEU A N 1
ATOM 805 C CA . LEU A 1 103 ? -25.322 12.929 2.985 1.00 70.81 103 LEU A CA 1
ATOM 806 C C . LEU A 1 103 ? -24.340 13.208 4.139 1.00 70.81 103 LEU A C 1
ATOM 808 O O . LEU A 1 103 ? -24.197 12.412 5.071 1.00 70.81 103 LEU A O 1
ATOM 812 N N . ASN A 1 104 ? -23.713 14.387 4.144 1.00 75.19 104 ASN A N 1
ATOM 813 C CA . ASN A 1 104 ? -22.746 14.777 5.171 1.00 75.19 104 ASN A CA 1
ATOM 814 C C . ASN A 1 104 ? -23.365 15.112 6.540 1.00 75.19 104 ASN A C 1
ATOM 816 O O . ASN A 1 104 ? -22.675 15.040 7.566 1.00 75.19 104 ASN A O 1
ATOM 820 N N . SER A 1 105 ? -24.629 15.540 6.603 1.00 80.31 105 SER A N 1
ATOM 821 C CA . SER A 1 105 ? -25.299 15.808 7.886 1.00 80.31 105 SER A CA 1
ATOM 822 C C . SER A 1 105 ? -25.828 14.512 8.509 1.00 80.31 105 SER A C 1
ATOM 824 O O . SER A 1 105 ? -25.604 14.274 9.700 1.00 80.31 105 SER A O 1
ATOM 826 N N . GLU A 1 106 ? -26.415 13.638 7.691 1.00 84.38 106 GLU A N 1
ATOM 827 C CA . GLU A 1 106 ? -26.902 12.316 8.094 1.00 84.38 106 GLU A CA 1
ATOM 828 C C . GLU A 1 106 ? -25.756 11.427 8.586 1.00 84.38 106 GLU A C 1
ATOM 830 O O . GLU A 1 106 ? -25.821 10.880 9.692 1.00 84.38 106 GLU A O 1
ATOM 835 N N . SER A 1 107 ? -24.646 11.381 7.842 1.00 84.81 107 SER A N 1
ATOM 836 C CA . SER A 1 107 ? -23.454 10.615 8.223 1.00 84.81 107 SER A CA 1
ATOM 837 C C . SER A 1 107 ? -22.894 11.048 9.590 1.00 84.81 107 SER A C 1
ATOM 839 O O . SER A 1 107 ? -22.542 10.212 10.431 1.00 84.81 107 SER A O 1
ATOM 841 N N . ARG A 1 108 ? -22.908 12.356 9.898 1.00 86.50 108 ARG A N 1
ATOM 842 C CA . ARG A 1 108 ? -22.492 12.875 11.215 1.00 86.50 108 ARG A CA 1
ATOM 843 C C . ARG A 1 108 ? -23.426 12.451 12.348 1.00 86.50 108 ARG A C 1
ATOM 845 O O . ARG A 1 108 ? -22.937 12.085 13.420 1.00 86.50 108 ARG A O 1
ATOM 852 N N . ALA A 1 109 ? -24.740 12.482 12.132 1.00 91.88 109 ALA A N 1
ATOM 853 C CA . ALA A 1 109 ? -25.713 12.064 13.140 1.00 91.88 109 ALA A CA 1
ATOM 854 C C . ALA A 1 109 ? -25.577 10.567 13.463 1.00 91.88 109 ALA A C 1
ATOM 856 O O . ALA A 1 109 ? -25.509 10.188 14.635 1.00 91.88 109 ALA A O 1
ATOM 857 N N . VAL A 1 110 ? -25.437 9.722 12.436 1.00 91.56 110 VAL A N 1
ATOM 858 C CA . VAL A 1 110 ? -25.242 8.274 12.608 1.00 91.56 110 VAL A CA 1
ATOM 859 C C . VAL A 1 110 ? -23.917 7.975 13.314 1.00 91.56 110 VAL A C 1
ATOM 861 O O . VAL A 1 110 ? -23.878 7.141 14.220 1.00 91.56 110 VAL A O 1
ATOM 864 N N . ARG A 1 111 ? -22.840 8.700 12.988 1.00 88.19 111 ARG A N 1
ATOM 865 C CA . ARG A 1 111 ? -21.553 8.581 13.693 1.00 88.19 111 ARG A CA 1
ATOM 866 C C . ARG A 1 111 ? -21.669 8.935 15.173 1.00 88.19 111 ARG A C 1
ATOM 868 O O . ARG A 1 111 ? -21.147 8.212 16.023 1.00 88.19 111 ARG A O 1
ATOM 875 N N . SER A 1 112 ? -22.392 10.009 15.490 1.00 90.38 112 SER A N 1
ATOM 876 C CA . SER A 1 112 ? -22.672 10.395 16.875 1.00 90.38 112 SER A CA 1
ATOM 877 C C . SER A 1 112 ? -23.471 9.315 17.612 1.00 90.38 112 SER A C 1
ATOM 879 O O . SER A 1 112 ? -23.139 8.996 18.754 1.00 90.38 112 SER A O 1
ATOM 881 N N . LEU A 1 113 ? -24.464 8.703 16.958 1.00 95.38 113 LEU A N 1
ATOM 882 C CA . LEU A 1 113 ? -25.235 7.591 17.513 1.00 95.38 113 LEU A CA 1
ATOM 883 C C . LEU A 1 113 ? -24.363 6.353 17.780 1.00 95.38 113 LEU A C 1
ATOM 885 O O . LEU A 1 113 ? -24.426 5.794 18.875 1.00 95.38 113 LEU A O 1
ATOM 889 N N . CYS A 1 114 ? -23.512 5.950 16.829 1.00 92.75 114 CYS A N 1
ATOM 890 C CA . CYS A 1 114 ? -22.576 4.836 17.014 1.00 92.75 114 CYS A CA 1
ATOM 891 C C . CYS A 1 114 ? -21.654 5.063 18.219 1.00 92.75 114 CYS A C 1
ATOM 893 O O . CYS A 1 114 ? -21.469 4.163 19.041 1.00 92.75 114 CYS A O 1
ATOM 895 N N . MET A 1 115 ? -21.115 6.277 18.357 1.00 87.69 115 MET A N 1
ATOM 896 C CA . MET A 1 115 ? -20.247 6.641 19.475 1.00 87.69 115 MET A CA 1
ATOM 897 C C . MET A 1 115 ? -20.997 6.619 20.817 1.00 87.69 115 MET A C 1
ATOM 899 O O . MET A 1 115 ? -20.491 6.065 21.796 1.00 87.69 115 MET A O 1
ATOM 903 N N . GLY A 1 116 ? -22.214 7.170 20.866 1.00 93.62 116 GLY A N 1
ATOM 904 C CA . GLY A 1 116 ? -23.066 7.140 22.058 1.00 93.62 116 GLY A CA 1
ATOM 905 C C . GLY A 1 116 ? -23.421 5.712 22.483 1.00 93.62 116 GLY A C 1
ATOM 906 O O . GLY A 1 116 ? -23.307 5.360 23.658 1.00 93.62 116 GLY A O 1
ATOM 907 N N . LEU A 1 117 ? -23.757 4.844 21.524 1.00 96.31 117 LEU A N 1
ATOM 908 C CA . LEU A 1 117 ? -24.064 3.436 21.777 1.00 96.31 117 LEU A CA 1
ATOM 909 C C . LEU A 1 117 ? -22.852 2.650 22.295 1.00 96.31 117 LEU A C 1
ATOM 911 O O . LEU A 1 117 ? -22.983 1.862 23.239 1.00 96.31 117 LEU A O 1
ATOM 915 N N . ALA A 1 118 ? -21.670 2.882 21.718 1.00 89.38 118 ALA A N 1
ATOM 916 C CA . ALA A 1 118 ? -20.422 2.275 22.171 1.00 89.38 118 ALA A CA 1
ATOM 917 C C . ALA A 1 118 ? -20.093 2.690 23.613 1.00 89.38 118 ALA A C 1
ATOM 919 O O . ALA A 1 118 ? -19.853 1.832 24.467 1.00 89.38 118 ALA A O 1
ATOM 920 N N . LYS A 1 119 ? -20.156 3.995 23.917 1.00 88.06 119 LYS A N 1
ATOM 921 C CA . LYS A 1 119 ? -19.939 4.536 25.270 1.00 88.06 119 LYS A CA 1
ATOM 922 C C . LYS A 1 119 ? -20.932 3.966 26.279 1.00 88.06 119 LYS A C 1
ATOM 924 O O . LYS A 1 119 ? -20.518 3.535 27.358 1.00 88.06 119 LYS A O 1
ATOM 929 N N . PHE A 1 120 ? -22.218 3.940 25.930 1.00 96.81 120 PHE A N 1
ATOM 930 C CA . PHE A 1 120 ? -23.274 3.377 26.767 1.00 96.81 120 PHE A CA 1
ATOM 931 C C . PHE A 1 120 ? -23.012 1.899 27.070 1.00 96.81 120 PHE A C 1
ATOM 933 O O . PHE A 1 120 ? -22.960 1.515 28.237 1.00 96.81 120 PHE A O 1
ATOM 940 N N . THR A 1 121 ? -22.761 1.088 26.036 1.00 94.25 121 THR A N 1
ATOM 941 C CA . THR A 1 121 ? -22.500 -0.354 26.177 1.00 94.25 121 THR A CA 1
ATOM 942 C C . THR A 1 121 ? -21.252 -0.607 27.023 1.00 94.25 121 THR A C 1
ATOM 944 O O . THR A 1 121 ? -21.302 -1.403 27.959 1.00 94.25 121 THR A O 1
ATOM 947 N N . ARG A 1 122 ? -20.156 0.123 26.773 1.00 92.06 122 ARG A N 1
ATOM 948 C CA . ARG A 1 122 ? -18.917 0.046 27.564 1.00 92.06 122 ARG A CA 1
ATOM 949 C C . ARG A 1 122 ? -19.172 0.333 29.044 1.00 92.06 122 ARG A C 1
ATOM 951 O O . ARG A 1 122 ? -18.724 -0.423 29.903 1.00 92.06 122 ARG A O 1
ATOM 958 N N . ASN A 1 123 ? -19.890 1.412 29.354 1.00 92.12 123 ASN A N 1
ATOM 959 C CA . ASN A 1 123 ? -20.175 1.783 30.739 1.00 92.12 123 ASN A CA 1
ATOM 960 C C . ASN A 1 123 ? -21.144 0.792 31.402 1.00 92.12 123 ASN A C 1
ATOM 962 O O . ASN A 1 123 ? -20.985 0.501 32.582 1.00 92.12 123 ASN A O 1
ATOM 966 N N . LEU A 1 124 ? -22.099 0.231 30.652 1.00 95.94 124 LEU A N 1
ATOM 967 C CA . LEU A 1 124 ? -23.045 -0.771 31.147 1.00 95.94 124 LEU A CA 1
ATOM 968 C C . LEU A 1 124 ? -22.345 -2.062 31.597 1.00 95.94 124 LEU A C 1
ATOM 970 O O . LEU A 1 124 ? -22.750 -2.659 32.593 1.00 95.94 124 LEU A O 1
ATOM 974 N N . VAL A 1 125 ? -21.295 -2.491 30.891 1.00 91.06 125 VAL A N 1
ATOM 975 C CA . VAL A 1 125 ? -20.579 -3.751 31.179 1.00 91.06 125 VAL A CA 1
ATOM 976 C C . VAL A 1 125 ? -19.382 -3.594 32.119 1.00 91.06 125 VAL A C 1
ATOM 978 O O . VAL A 1 125 ? -18.844 -4.586 32.618 1.00 91.06 125 VAL A O 1
ATOM 981 N N . ALA A 1 126 ? -18.931 -2.362 32.361 1.00 84.06 126 ALA A N 1
ATOM 982 C CA . ALA A 1 126 ? -17.735 -2.093 33.150 1.00 84.06 126 ALA A CA 1
ATOM 983 C C . ALA A 1 126 ? -17.862 -2.669 34.573 1.00 84.06 126 ALA A C 1
ATOM 985 O O . ALA A 1 126 ? -18.707 -2.234 35.356 1.00 84.06 126 ALA A O 1
ATOM 986 N N . GLY A 1 127 ? -17.007 -3.636 34.917 1.00 78.88 127 GLY A N 1
ATOM 987 C CA . GLY A 1 127 ? -16.963 -4.251 36.249 1.00 78.88 127 GLY A CA 1
ATOM 988 C C . GLY A 1 127 ? -18.183 -5.101 36.635 1.00 78.88 127 GLY A C 1
ATOM 989 O O . GLY A 1 127 ? -18.334 -5.406 37.813 1.00 78.88 127 GLY A O 1
ATOM 990 N N . VAL A 1 128 ? -19.054 -5.476 35.686 1.00 93.19 128 VAL A N 1
ATOM 991 C CA . VAL A 1 128 ? -20.239 -6.320 35.942 1.00 93.19 128 VAL A CA 1
ATOM 992 C C . VAL A 1 128 ? -20.198 -7.559 35.031 1.00 93.19 128 VAL A C 1
ATOM 994 O O . VAL A 1 128 ? -20.605 -7.459 33.869 1.00 93.19 128 VAL A O 1
ATOM 997 N N . PRO A 1 129 ? -19.703 -8.717 35.514 1.00 85.81 129 PRO A N 1
ATOM 998 C CA . PRO A 1 129 ? -19.511 -9.920 34.695 1.00 85.81 129 PRO A CA 1
ATOM 999 C C . PRO A 1 129 ? -20.777 -10.400 33.975 1.00 85.81 129 PRO A C 1
ATOM 1001 O O . PRO A 1 129 ? -20.725 -10.764 32.802 1.00 85.81 129 PRO A O 1
ATOM 1004 N N . GLU A 1 130 ? -21.938 -10.336 34.627 1.00 90.12 130 GLU A N 1
ATOM 1005 C CA . GLU A 1 130 ? -23.208 -10.775 34.041 1.00 90.12 130 GLU A CA 1
ATOM 1006 C C . GLU A 1 130 ? -23.593 -9.933 32.815 1.00 90.12 130 GLU A C 1
ATOM 1008 O O . GLU A 1 130 ? -24.124 -10.456 31.834 1.00 90.12 130 GLU A O 1
ATOM 1013 N N . ASN A 1 131 ? -23.280 -8.634 32.840 1.00 94.31 131 ASN A N 1
ATOM 1014 C CA . ASN A 1 131 ? -23.525 -7.729 31.720 1.00 94.31 131 ASN A CA 1
ATOM 1015 C C . ASN A 1 131 ? -22.540 -7.982 30.573 1.00 94.31 131 ASN A C 1
ATOM 1017 O O . ASN A 1 131 ? -22.925 -7.880 29.412 1.00 94.31 131 ASN A O 1
ATOM 1021 N N . GLN A 1 132 ? -21.285 -8.328 30.879 1.00 85.00 132 GLN A N 1
ATOM 1022 C CA . GLN A 1 132 ? -20.265 -8.639 29.871 1.00 85.00 132 GLN A CA 1
ATOM 1023 C C . GLN A 1 132 ? -20.659 -9.857 29.033 1.00 85.00 132 GLN A C 1
ATOM 1025 O O . GLN A 1 132 ? -20.581 -9.801 27.807 1.00 85.00 132 GLN A O 1
ATOM 1030 N N . VAL A 1 133 ? -21.164 -10.917 29.677 1.00 83.00 133 VAL A N 1
ATOM 1031 C CA . VAL A 1 133 ? -21.654 -12.121 28.984 1.00 83.00 133 VAL A CA 1
ATOM 1032 C C . VAL A 1 133 ? -22.807 -11.780 28.036 1.00 83.00 133 VAL A C 1
ATOM 1034 O O . VAL A 1 133 ? -22.801 -12.204 26.886 1.00 83.00 133 VAL A O 1
ATOM 1037 N N . ARG A 1 134 ? -23.767 -10.958 28.480 1.00 92.25 134 ARG A N 1
ATOM 1038 C CA . ARG A 1 134 ? -24.905 -10.531 27.643 1.00 92.25 134 ARG A CA 1
ATOM 1039 C C . ARG A 1 134 ? -24.471 -9.638 26.477 1.00 92.25 134 ARG A C 1
ATOM 1041 O O . ARG A 1 134 ? -25.015 -9.745 25.380 1.00 92.25 134 ARG A O 1
ATOM 1048 N N . ALA A 1 135 ? -23.495 -8.760 26.702 1.00 87.69 135 ALA A N 1
ATOM 1049 C CA . ALA A 1 135 ? -22.962 -7.876 25.670 1.00 87.69 135 ALA A CA 1
ATOM 1050 C C . ALA A 1 135 ? -22.150 -8.619 24.604 1.00 87.69 135 ALA A C 1
ATOM 1052 O O . ALA A 1 135 ? -22.142 -8.183 23.454 1.00 87.69 135 ALA A O 1
ATOM 1053 N N . TYR A 1 136 ? -21.507 -9.735 24.964 1.00 81.00 136 TYR A N 1
ATOM 1054 C CA . TYR A 1 136 ? -20.747 -10.570 24.031 1.00 81.00 136 TYR A CA 1
ATOM 1055 C C . TYR A 1 136 ? -21.606 -11.088 22.869 1.00 81.00 136 TYR A C 1
ATOM 1057 O O . TYR A 1 136 ? -21.119 -11.267 21.761 1.00 81.00 136 TYR A O 1
ATOM 1065 N N . GLU A 1 137 ? -22.915 -11.237 23.058 1.00 90.44 137 GLU A N 1
ATOM 1066 C CA . GLU A 1 137 ? -23.815 -11.625 21.969 1.00 90.44 137 GLU A CA 1
ATOM 1067 C C . GLU A 1 137 ? -23.945 -10.555 20.860 1.00 90.44 137 GLU A C 1
ATOM 1069 O O . GLU A 1 137 ? -24.443 -10.855 19.776 1.00 90.44 137 GLU A O 1
ATOM 1074 N N . ASN A 1 138 ? -23.488 -9.319 21.103 1.00 87.44 138 ASN A N 1
ATOM 1075 C CA . ASN A 1 138 ? -23.408 -8.250 20.099 1.00 87.44 138 ASN A CA 1
ATOM 1076 C C . ASN A 1 138 ? -22.056 -8.228 19.358 1.00 87.44 138 ASN A C 1
ATOM 1078 O O . ASN A 1 138 ? -21.855 -7.387 18.483 1.00 87.44 138 ASN A O 1
ATOM 1082 N N . GLU A 1 139 ? -21.119 -9.114 19.710 1.00 89.31 139 GLU A N 1
ATOM 1083 C CA . GLU A 1 139 ? -19.743 -9.121 19.204 1.00 89.31 139 GLU A CA 1
ATOM 1084 C C . GLU A 1 139 ? -19.636 -9.139 17.668 1.00 89.31 139 GLU A C 1
ATOM 1086 O O . GLU A 1 139 ? -18.871 -8.328 17.150 1.00 89.31 139 GLU A O 1
ATOM 1091 N N . PRO A 1 140 ? -20.414 -9.936 16.905 1.00 81.75 140 PRO A N 1
ATOM 1092 C CA . PRO A 1 140 ? -20.299 -9.938 15.444 1.00 81.75 140 PRO A CA 1
ATOM 1093 C C . PRO A 1 140 ? -20.573 -8.566 14.816 1.00 81.75 140 PRO A C 1
ATOM 1095 O O . PRO A 1 140 ? -19.886 -8.148 13.882 1.00 81.75 140 PRO A O 1
ATOM 1098 N N . GLU A 1 141 ? -21.535 -7.838 15.379 1.00 92.25 141 GLU A N 1
ATOM 1099 C CA . GLU A 1 141 ? -21.989 -6.547 14.867 1.00 92.25 141 GLU A CA 1
ATOM 1100 C C . GLU A 1 141 ? -21.041 -5.432 15.307 1.00 92.25 141 GLU A C 1
ATOM 1102 O O . GLU A 1 141 ? -20.699 -4.556 14.511 1.00 92.25 141 GLU A O 1
ATOM 1107 N N . LEU A 1 142 ? -20.538 -5.528 16.542 1.00 79.56 142 LEU A N 1
ATOM 1108 C CA . LEU A 1 142 ? -19.444 -4.703 17.042 1.00 79.56 142 LEU A CA 1
ATOM 1109 C C . LEU A 1 142 ? -18.188 -4.868 16.187 1.00 79.56 142 LEU A C 1
ATOM 1111 O O . LEU A 1 142 ? -17.608 -3.862 15.802 1.00 79.56 142 LEU A O 1
ATOM 1115 N N . ARG A 1 143 ? -17.789 -6.099 15.837 1.00 81.25 143 ARG A N 1
ATOM 1116 C CA . ARG A 1 143 ? -16.626 -6.369 14.977 1.00 81.25 143 ARG A CA 1
ATOM 1117 C C . ARG A 1 143 ? -16.794 -5.724 13.605 1.00 81.25 143 ARG A C 1
ATOM 1119 O O . ARG A 1 143 ? -15.854 -5.108 13.119 1.00 81.25 143 ARG A O 1
ATOM 1126 N N . ARG A 1 144 ? -17.976 -5.831 12.986 1.00 78.56 144 ARG A N 1
ATOM 1127 C CA . ARG A 1 144 ? -18.255 -5.212 11.675 1.00 78.56 144 ARG A CA 1
ATOM 1128 C C . ARG A 1 144 ? -18.188 -3.689 11.725 1.00 78.56 144 ARG A C 1
ATOM 1130 O O . ARG A 1 144 ? -17.557 -3.083 10.867 1.00 78.56 144 ARG A O 1
ATOM 1137 N N . LEU A 1 145 ? -18.815 -3.073 12.727 1.00 79.25 145 LEU A N 1
ATOM 1138 C CA . LEU A 1 145 ? -18.784 -1.618 12.889 1.00 79.25 145 LEU A CA 1
ATOM 1139 C C . LEU A 1 145 ? -17.406 -1.116 13.298 1.00 79.25 145 LEU A C 1
ATOM 1141 O O . LEU A 1 145 ? -16.993 -0.062 12.830 1.00 79.25 145 LEU A O 1
ATOM 1145 N N . LEU A 1 146 ? -16.690 -1.867 14.136 1.00 71.12 146 LEU A N 1
ATOM 1146 C CA . LEU A 1 146 ? -15.303 -1.582 14.456 1.00 71.12 146 LEU A CA 1
ATOM 1147 C C . LEU A 1 146 ? -14.497 -1.624 13.169 1.00 71.12 146 LEU A C 1
ATOM 1149 O O . LEU A 1 146 ? -13.934 -0.605 12.833 1.00 71.12 146 LEU A O 1
ATOM 1153 N N . HIS A 1 147 ? -14.556 -2.708 12.394 1.00 68.31 147 HIS A N 1
ATOM 1154 C CA . HIS A 1 147 ? -13.887 -2.788 11.100 1.00 68.31 147 HIS A CA 1
ATOM 1155 C C . HIS A 1 147 ? -14.223 -1.590 10.207 1.00 68.31 147 HIS A C 1
ATOM 1157 O O . HIS A 1 147 ? -13.301 -0.991 9.688 1.00 68.31 147 HIS A O 1
ATOM 1163 N N . TYR A 1 148 ? -15.492 -1.186 10.090 1.00 69.69 148 TYR A N 1
ATOM 1164 C CA . TYR A 1 148 ? -15.903 0.007 9.336 1.00 69.69 148 TYR A CA 1
ATOM 1165 C C . TYR A 1 148 ? -15.262 1.303 9.867 1.00 69.69 148 TYR A C 1
ATOM 1167 O O . TYR A 1 148 ? -14.656 2.071 9.121 1.00 69.69 148 TYR A O 1
ATOM 1175 N N . TYR A 1 149 ? -15.362 1.561 11.172 1.00 63.59 149 TYR A N 1
ATOM 1176 C CA . TYR A 1 149 ? -14.826 2.781 11.769 1.00 63.59 149 TYR A CA 1
ATOM 1177 C C . TYR A 1 149 ? -13.312 2.750 11.920 1.00 63.59 149 TYR A C 1
ATOM 1179 O O . TYR A 1 149 ? -12.714 3.811 11.959 1.00 63.59 149 TYR A O 1
ATOM 1187 N N . THR A 1 150 ? -12.665 1.598 11.985 1.00 56.72 150 THR A N 1
ATOM 1188 C CA . THR A 1 150 ? -11.208 1.489 12.014 1.00 56.72 150 THR A CA 1
ATOM 1189 C C . THR A 1 150 ? -10.650 1.462 10.601 1.00 56.72 150 THR A C 1
ATOM 1191 O O . THR A 1 150 ? -9.594 2.021 10.368 1.00 56.72 150 THR A O 1
ATOM 1194 N N . SER A 1 151 ? -11.372 0.931 9.618 1.00 58.75 151 SER A N 1
ATOM 1195 C CA . SER A 1 151 ? -10.990 1.082 8.217 1.00 58.75 151 SER A CA 1
ATOM 1196 C C . SER A 1 151 ? -11.118 2.548 7.785 1.00 58.75 151 SER A C 1
ATOM 1198 O O . SER A 1 151 ? -10.270 3.037 7.056 1.00 58.75 151 SER A O 1
ATOM 1200 N N . TRP A 1 152 ? -12.121 3.285 8.280 1.00 49.75 152 TRP A N 1
ATOM 1201 C CA . TRP A 1 152 ? -12.363 4.686 7.902 1.00 49.75 152 TRP A CA 1
ATOM 1202 C C . TRP A 1 152 ? -11.733 5.745 8.832 1.00 49.75 152 TRP A C 1
ATOM 1204 O O . TRP A 1 152 ? -11.309 6.799 8.371 1.00 49.75 152 TRP A O 1
ATOM 1214 N N . THR A 1 153 ? -11.666 5.500 10.145 1.00 43.69 153 THR A N 1
ATOM 1215 C CA . THR A 1 153 ? -11.271 6.488 11.182 1.00 43.69 153 THR A CA 1
ATOM 1216 C C . THR A 1 153 ? -9.909 6.186 11.824 1.00 43.69 153 THR A C 1
ATOM 1218 O O . THR A 1 153 ? -9.386 7.051 12.517 1.00 43.69 153 THR A O 1
ATOM 1221 N N . ALA A 1 154 ? -9.270 5.032 11.565 1.00 39.88 154 ALA A N 1
ATOM 1222 C CA . ALA A 1 154 ? -7.913 4.751 12.074 1.00 39.88 154 ALA A CA 1
ATOM 1223 C C . ALA A 1 154 ? -6.799 5.574 11.400 1.00 39.88 154 ALA A C 1
ATOM 1225 O O . ALA A 1 154 ? -5.625 5.264 11.571 1.00 39.88 154 ALA A O 1
ATOM 1226 N N . MET A 1 155 ? -7.139 6.609 10.629 1.00 44.38 155 MET A N 1
ATOM 1227 C CA . MET A 1 155 ? -6.152 7.504 10.022 1.00 44.38 155 MET A CA 1
ATOM 1228 C C . MET A 1 155 ? -6.277 8.971 10.445 1.00 44.38 155 MET A C 1
ATOM 1230 O O . MET A 1 155 ? -5.514 9.782 9.933 1.00 44.38 155 MET A O 1
ATOM 1234 N N . GLU A 1 156 ? -7.171 9.321 11.379 1.00 45.22 156 GLU A N 1
ATOM 1235 C CA . GLU A 1 156 ? -7.143 10.656 12.010 1.00 45.22 156 GLU A CA 1
ATOM 1236 C C . GLU A 1 156 ? -6.621 10.646 13.456 1.00 45.22 156 GLU A C 1
ATOM 1238 O O . GLU A 1 156 ? -6.063 11.651 13.876 1.00 45.22 156 GLU A O 1
ATOM 1243 N N . ASP A 1 157 ? -6.671 9.515 14.174 1.00 37.75 157 ASP A N 1
ATOM 1244 C CA . ASP A 1 157 ? -6.043 9.369 15.499 1.00 37.75 157 ASP A CA 1
ATOM 1245 C C . ASP A 1 157 ? -5.120 8.136 15.534 1.00 37.75 157 ASP A C 1
ATOM 1247 O O . ASP A 1 157 ? -5.551 6.995 15.355 1.00 37.75 157 ASP A O 1
ATOM 1251 N N . SER A 1 158 ? -3.825 8.372 15.757 1.00 40.88 158 SER A N 1
ATOM 1252 C CA . SER A 1 158 ? -2.715 7.432 15.541 1.00 40.88 158 SER A CA 1
ATOM 1253 C C . SER A 1 158 ? -2.493 6.380 16.640 1.00 40.88 158 SER A C 1
ATOM 1255 O O . SER A 1 158 ? -1.348 6.019 16.906 1.00 40.88 158 SER A O 1
ATOM 1257 N N . GLU A 1 159 ? -3.525 5.873 17.313 1.00 44.47 159 GLU A N 1
ATOM 1258 C CA . GLU A 1 159 ? -3.335 4.879 18.386 1.00 44.47 159 GLU A CA 1
ATOM 1259 C C . GLU A 1 159 ? -4.450 3.829 18.407 1.00 44.47 159 GLU A C 1
ATOM 1261 O O . GLU A 1 159 ? -5.253 3.758 19.337 1.00 44.47 159 GLU A O 1
ATOM 1266 N N . LEU A 1 160 ? -4.525 2.974 17.380 1.00 48.75 160 LEU A N 1
ATOM 1267 C CA . LEU A 1 160 ? -5.545 1.920 17.375 1.00 48.75 160 LEU A CA 1
ATOM 1268 C C . LEU A 1 160 ? -5.257 0.778 18.362 1.00 48.75 160 LEU A C 1
ATOM 1270 O O . LEU A 1 160 ? -6.173 0.072 18.770 1.00 48.75 160 LEU A O 1
ATOM 1274 N N . THR A 1 161 ? -4.007 0.588 18.771 1.00 50.50 161 THR A N 1
ATOM 1275 C CA . THR A 1 161 ? -3.604 -0.216 19.933 1.00 50.50 161 THR A CA 1
ATOM 1276 C C . THR A 1 161 ? -2.080 -0.221 19.978 1.00 50.50 161 THR A C 1
ATOM 1278 O O . THR A 1 161 ? -1.433 -0.535 18.985 1.00 50.50 161 THR A O 1
ATOM 1281 N N . SER A 1 162 ? -1.477 0.097 21.122 1.00 47.97 162 SER A N 1
ATOM 1282 C CA . SER A 1 162 ? -0.024 -0.028 21.326 1.00 47.97 162 SER A CA 1
ATOM 1283 C C . SER A 1 162 ? 0.428 -1.480 21.547 1.00 47.97 162 SER A C 1
ATOM 1285 O O . SER A 1 162 ? 1.609 -1.745 21.771 1.00 47.97 162 SER A O 1
ATOM 1287 N N . ASN A 1 163 ? -0.495 -2.447 21.483 1.00 60.22 163 ASN A N 1
ATOM 1288 C CA . ASN A 1 163 ? -0.191 -3.863 21.637 1.00 60.22 163 ASN A CA 1
ATOM 1289 C C . ASN A 1 163 ? 0.335 -4.459 20.320 1.00 60.22 163 ASN A C 1
ATOM 1291 O O . ASN A 1 163 ? -0.410 -5.097 19.573 1.00 60.22 163 ASN A O 1
ATOM 1295 N N . GLN A 1 164 ? 1.633 -4.262 20.073 1.00 60.28 164 GLN A N 1
ATOM 1296 C CA . GLN A 1 164 ? 2.364 -4.812 18.924 1.00 60.28 164 GLN A CA 1
ATOM 1297 C C . GLN A 1 164 ? 2.197 -6.335 18.790 1.00 60.28 164 GLN A C 1
ATOM 1299 O O . GLN A 1 164 ? 2.074 -6.844 17.681 1.00 60.28 164 GLN A O 1
ATOM 1304 N N . GLY A 1 165 ? 2.087 -7.064 19.909 1.00 63.88 165 GLY A N 1
ATOM 1305 C CA . GLY A 1 165 ? 1.884 -8.515 19.898 1.00 63.88 165 GLY A CA 1
ATOM 1306 C C . GLY A 1 165 ? 0.531 -8.941 19.321 1.00 63.88 165 GLY A C 1
ATOM 1307 O O . GLY A 1 165 ? 0.456 -9.928 18.597 1.00 63.88 165 GLY A O 1
ATOM 1308 N N . LEU A 1 166 ? -0.540 -8.183 19.588 1.00 57.31 166 LEU A N 1
ATOM 1309 C CA . LEU A 1 166 ? -1.856 -8.462 19.004 1.00 57.31 166 LEU A CA 1
ATOM 1310 C C . LEU A 1 166 ? -1.878 -8.160 17.502 1.00 57.31 166 LEU A C 1
ATOM 1312 O O . LEU A 1 166 ? -2.479 -8.913 16.742 1.00 57.31 166 LEU A O 1
ATOM 1316 N N . VAL A 1 167 ? -1.224 -7.073 17.082 1.00 59.84 167 VAL A N 1
ATOM 1317 C CA . VAL A 1 167 ? -1.099 -6.710 15.663 1.00 59.84 167 VAL A CA 1
ATOM 1318 C C . VAL A 1 167 ? -0.303 -7.780 14.914 1.00 59.84 167 VAL A C 1
ATOM 1320 O O . VAL A 1 167 ? -0.771 -8.260 13.885 1.00 59.84 167 VAL A O 1
ATOM 1323 N N . ALA A 1 168 ? 0.831 -8.221 15.466 1.00 64.75 168 ALA A N 1
ATOM 1324 C CA . ALA A 1 168 ? 1.634 -9.305 14.906 1.00 64.75 168 ALA A CA 1
ATOM 1325 C C . ALA A 1 168 ? 0.840 -10.619 14.802 1.00 64.75 168 ALA A C 1
ATOM 1327 O O . ALA A 1 168 ? 0.749 -11.183 13.718 1.00 64.75 168 ALA A O 1
ATOM 1328 N N . ALA A 1 169 ? 0.178 -11.058 15.880 1.00 65.25 169 ALA A N 1
ATOM 1329 C CA . ALA A 1 169 ? -0.617 -12.290 15.876 1.00 65.25 169 ALA A CA 1
ATOM 1330 C C . ALA A 1 169 ? -1.795 -12.238 14.887 1.00 65.25 169 ALA A C 1
ATOM 1332 O O . ALA A 1 169 ? -2.148 -13.243 14.265 1.00 65.25 169 ALA A O 1
ATOM 1333 N N . LEU A 1 170 ? -2.414 -11.064 14.727 1.00 67.50 170 LEU A N 1
ATOM 1334 C CA . LEU A 1 170 ? -3.480 -10.855 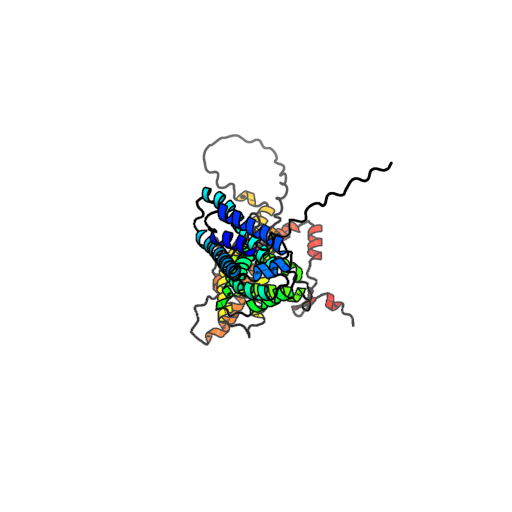13.754 1.00 67.50 170 LEU A CA 1
ATOM 1335 C C . LEU A 1 170 ? -2.934 -10.982 12.328 1.00 67.50 170 LEU A C 1
ATOM 1337 O O . LEU A 1 170 ? -3.514 -11.719 11.533 1.00 67.50 170 LEU A O 1
ATOM 1341 N N . TRP A 1 171 ? -1.800 -10.348 12.021 1.00 70.06 171 TRP A N 1
ATOM 1342 C CA . TRP A 1 171 ? -1.147 -10.488 10.718 1.00 70.06 171 TRP A CA 1
ATOM 1343 C C . TRP A 1 171 ? -0.676 -11.915 10.439 1.00 70.06 171 TRP A C 1
ATOM 1345 O O . TRP A 1 171 ? -0.953 -12.415 9.356 1.00 70.06 171 TRP A O 1
ATOM 1355 N N . GLU A 1 172 ? -0.064 -12.607 11.401 1.00 73.88 172 GLU A N 1
ATOM 1356 C CA . GLU A 1 172 ? 0.304 -14.025 11.260 1.00 73.88 172 GLU A CA 1
ATOM 1357 C C . GLU A 1 172 ? -0.917 -14.908 10.969 1.00 73.88 172 GLU A C 1
ATOM 1359 O O . GLU A 1 172 ? -0.883 -15.773 10.091 1.00 73.88 172 GLU A O 1
ATOM 1364 N N . THR A 1 173 ? -2.034 -14.660 11.660 1.00 73.50 173 THR A N 1
ATOM 1365 C CA . THR A 1 173 ? -3.286 -15.385 11.413 1.00 73.50 173 THR A CA 1
ATOM 1366 C C . THR A 1 173 ? -3.794 -15.124 9.997 1.00 73.50 173 THR A C 1
ATOM 1368 O O . THR A 1 173 ? -4.179 -16.062 9.313 1.00 73.50 173 THR A O 1
ATOM 1371 N N . TYR A 1 174 ? -3.766 -13.875 9.524 1.00 67.50 174 TYR A N 1
ATOM 1372 C CA . TYR A 1 174 ? -4.211 -13.542 8.167 1.00 67.50 174 TYR A CA 1
ATOM 1373 C C . TYR A 1 174 ? -3.279 -14.079 7.077 1.00 67.50 174 TYR A C 1
ATOM 1375 O O . TYR A 1 174 ? -3.764 -14.550 6.053 1.00 67.50 174 TYR A O 1
ATOM 1383 N N . LEU A 1 175 ? -1.962 -14.036 7.293 1.00 71.25 175 LEU A N 1
ATOM 1384 C CA . LEU A 1 175 ? -0.956 -14.527 6.346 1.00 71.25 175 LEU A CA 1
ATOM 1385 C C . LEU A 1 175 ? -0.915 -16.060 6.253 1.00 71.25 175 LEU A C 1
ATOM 1387 O O . LEU A 1 175 ? -0.382 -16.590 5.281 1.00 71.25 175 LEU A O 1
ATOM 1391 N N . SER A 1 176 ? -1.481 -16.767 7.235 1.00 75.94 176 SER A N 1
ATOM 1392 C CA . SER A 1 176 ? -1.606 -18.231 7.233 1.00 75.94 176 SER A CA 1
ATOM 1393 C C . SER A 1 176 ? -2.933 -18.747 6.661 1.00 75.94 176 SER A C 1
ATOM 1395 O O . SER A 1 176 ? -3.113 -19.963 6.558 1.00 75.94 176 SER A O 1
ATOM 1397 N N . LEU A 1 177 ? -3.863 -17.863 6.270 1.00 72.62 177 LEU A N 1
ATOM 1398 C CA . LEU A 1 177 ? -5.116 -18.279 5.633 1.00 72.62 177 LEU A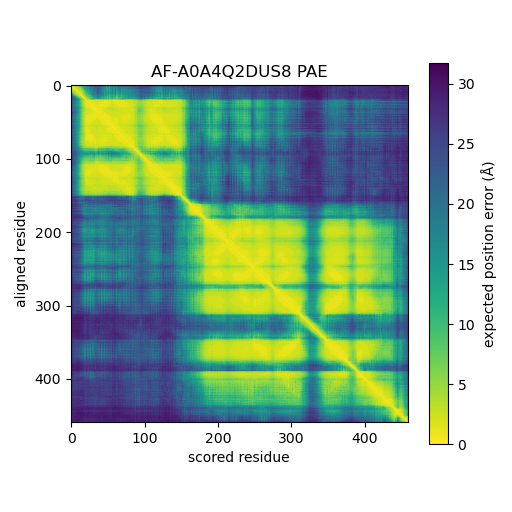 CA 1
ATOM 1399 C C . LEU A 1 177 ? -4.876 -18.817 4.204 1.00 72.62 177 LEU A C 1
ATOM 1401 O O . LEU A 1 177 ? -3.971 -18.341 3.518 1.00 72.62 177 LEU A O 1
ATOM 1405 N N . PRO A 1 178 ? -5.693 -19.778 3.725 1.00 74.81 178 PRO A N 1
ATOM 1406 C CA . PRO A 1 178 ? -5.613 -20.291 2.355 1.00 74.81 178 PRO A CA 1
ATOM 1407 C C . PRO A 1 178 ? -5.864 -19.204 1.301 1.00 74.81 178 PRO A C 1
ATOM 1409 O O . PRO A 1 178 ? -6.618 -18.266 1.561 1.00 74.81 178 PRO A O 1
ATOM 1412 N N . GLU A 1 179 ? -5.305 -19.386 0.100 1.00 63.66 179 GLU A N 1
ATOM 1413 C CA . GLU A 1 179 ? -5.358 -18.465 -1.056 1.00 63.66 179 GLU A CA 1
ATOM 1414 C C . GLU A 1 179 ? -6.790 -17.974 -1.378 1.00 63.66 179 GLU A C 1
ATOM 1416 O O . GLU A 1 179 ? -7.045 -16.789 -1.601 1.00 63.66 179 GLU A O 1
ATOM 1421 N N . ASP A 1 180 ? -7.774 -18.863 -1.245 1.00 57.25 180 ASP A N 1
ATOM 1422 C CA . ASP A 1 180 ? -9.199 -18.599 -1.470 1.00 57.25 180 ASP A CA 1
ATOM 1423 C C . ASP A 1 180 ? -9.794 -17.557 -0.498 1.00 57.25 180 ASP A C 1
ATOM 1425 O O . ASP A 1 180 ? -10.835 -16.953 -0.773 1.00 57.25 180 ASP A O 1
ATOM 1429 N N . GLN A 1 181 ? -9.158 -17.348 0.660 1.00 57.31 181 GLN A N 1
ATOM 1430 C CA . GLN A 1 181 ? -9.583 -16.414 1.709 1.00 57.31 181 GLN A CA 1
ATOM 1431 C C . GLN A 1 181 ? -8.782 -15.108 1.709 1.00 57.31 181 GLN A C 1
ATOM 1433 O O . GLN A 1 181 ? -9.021 -14.231 2.545 1.00 57.31 181 GLN A O 1
ATOM 1438 N N . VAL A 1 182 ? -7.903 -14.910 0.724 1.00 65.31 182 VAL A N 1
ATOM 1439 C CA . VAL A 1 182 ? -7.028 -13.736 0.587 1.00 65.31 182 VAL A CA 1
ATOM 1440 C C . VAL A 1 182 ? -7.794 -12.520 0.019 1.00 65.31 182 VAL A C 1
ATOM 1442 O O . VAL A 1 182 ? -7.275 -11.647 -0.678 1.00 65.31 182 VAL A O 1
ATOM 1445 N N . ILE A 1 183 ? -9.075 -12.394 0.383 1.00 76.00 183 ILE A N 1
ATOM 1446 C CA . ILE A 1 183 ? -9.893 -11.196 0.154 1.00 76.00 183 ILE A CA 1
ATOM 1447 C C . ILE A 1 183 ? -9.162 -9.968 0.710 1.00 76.00 183 ILE A C 1
ATOM 1449 O O . ILE A 1 183 ? -9.201 -8.901 0.102 1.00 76.00 183 ILE A O 1
ATOM 1453 N N . LEU A 1 184 ? -8.427 -10.130 1.816 1.00 77.56 184 LEU A N 1
ATOM 1454 C CA . LEU A 1 184 ? -7.680 -9.047 2.441 1.00 77.56 184 LEU A CA 1
ATOM 1455 C C . LEU A 1 184 ? -6.579 -8.463 1.539 1.00 77.56 184 LEU A C 1
ATOM 1457 O O . LEU A 1 184 ? -6.496 -7.243 1.464 1.00 77.56 184 LEU A O 1
ATOM 1461 N N . MET A 1 185 ? -5.784 -9.261 0.807 1.00 83.62 185 MET A N 1
ATOM 1462 C CA . MET A 1 185 ? -4.746 -8.686 -0.082 1.00 83.62 185 MET A CA 1
ATOM 1463 C C . MET A 1 185 ? -5.378 -7.935 -1.251 1.00 83.62 185 MET A C 1
ATOM 1465 O O . MET A 1 185 ? -4.946 -6.840 -1.613 1.00 83.62 185 MET A O 1
ATOM 1469 N N . LYS A 1 186 ? -6.480 -8.466 -1.792 1.00 84.12 186 LYS A N 1
ATOM 1470 C CA . LYS A 1 186 ? -7.257 -7.761 -2.818 1.00 84.12 186 LYS A CA 1
ATOM 1471 C C . LYS A 1 186 ? -7.842 -6.465 -2.266 1.00 84.12 186 LYS A C 1
ATOM 1473 O O . LYS A 1 186 ? -7.824 -5.463 -2.970 1.00 84.12 186 LYS A O 1
ATOM 1478 N N . LEU A 1 187 ? -8.305 -6.442 -1.017 1.00 85.69 187 LEU A N 1
ATOM 1479 C CA . LEU A 1 187 ? -8.769 -5.219 -0.358 1.00 85.69 187 LEU A CA 1
ATOM 1480 C C . LEU A 1 187 ? -7.629 -4.229 -0.090 1.00 85.69 187 LEU A C 1
ATOM 1482 O O . LEU A 1 187 ? -7.854 -3.030 -0.269 1.00 85.69 187 LEU A O 1
ATOM 1486 N N . LEU A 1 188 ? -6.426 -4.698 0.261 1.00 87.94 188 LEU A N 1
ATOM 1487 C CA . LEU A 1 188 ? -5.237 -3.852 0.411 1.00 87.94 188 LEU A CA 1
ATOM 1488 C C . LEU A 1 188 ? -4.927 -3.107 -0.895 1.00 87.94 188 LEU A C 1
ATOM 1490 O O . LEU A 1 188 ? -4.744 -1.895 -0.889 1.00 87.94 188 LEU A O 1
ATOM 1494 N N . ALA A 1 189 ? -4.975 -3.795 -2.037 1.00 91.38 189 ALA A N 1
ATOM 1495 C CA . ALA A 1 189 ? -4.724 -3.160 -3.329 1.00 91.38 189 ALA A CA 1
ATOM 1496 C C . ALA A 1 189 ? -5.917 -2.358 -3.880 1.00 91.38 189 ALA A C 1
ATOM 1498 O O . ALA A 1 189 ? -5.730 -1.343 -4.559 1.00 91.38 189 ALA A O 1
ATOM 1499 N N . LYS A 1 190 ? -7.160 -2.796 -3.637 1.00 89.69 190 LYS A N 1
ATOM 1500 C CA . LYS A 1 190 ? -8.361 -2.232 -4.282 1.00 89.69 190 LYS A CA 1
ATOM 1501 C C . LYS A 1 190 ? -9.011 -1.096 -3.505 1.00 89.69 190 LYS A C 1
ATOM 1503 O O . LYS A 1 190 ? -9.448 -0.137 -4.138 1.00 89.69 190 LYS A O 1
ATOM 1508 N N . SER A 1 191 ? -9.043 -1.156 -2.179 1.00 89.62 191 SER A N 1
ATOM 1509 C CA . SER A 1 191 ? -9.676 -0.109 -1.373 1.00 89.62 191 SER A CA 1
ATOM 1510 C C . SER A 1 191 ? -8.746 1.092 -1.177 1.00 89.62 191 SER A C 1
ATOM 1512 O O . SER A 1 191 ? -7.526 0.942 -1.117 1.00 89.62 191 SER A O 1
ATOM 1514 N N . ALA A 1 192 ? -9.310 2.295 -1.046 1.00 84.25 192 ALA A N 1
ATOM 1515 C CA . ALA A 1 192 ? -8.530 3.500 -0.742 1.00 84.25 192 ALA A CA 1
ATOM 1516 C C . ALA A 1 192 ? -7.777 3.376 0.595 1.00 84.25 192 ALA A C 1
ATOM 1518 O O . ALA A 1 192 ? -6.656 3.854 0.740 1.00 84.25 192 ALA A O 1
ATOM 1519 N N . ILE A 1 193 ? -8.390 2.694 1.560 1.00 83.56 193 ILE A N 1
ATOM 1520 C CA . ILE A 1 193 ? -7.840 2.452 2.896 1.00 83.56 193 ILE A CA 1
ATOM 1521 C C . ILE A 1 193 ? -6.657 1.494 2.813 1.00 83.56 193 ILE A C 1
ATOM 1523 O O . ILE A 1 193 ? -5.593 1.771 3.357 1.00 83.56 193 ILE A O 1
ATOM 1527 N N . GLY A 1 194 ? -6.826 0.399 2.074 1.00 89.38 194 GLY A N 1
ATOM 1528 C CA . GLY A 1 194 ? -5.773 -0.567 1.813 1.00 89.38 194 GLY A CA 1
ATOM 1529 C C . GLY A 1 194 ? -4.520 0.073 1.220 1.00 89.38 194 GLY A C 1
ATOM 1530 O O . GLY A 1 194 ? -3.419 -0.156 1.707 1.00 89.38 194 GLY A O 1
ATOM 1531 N N . VAL A 1 195 ? -4.700 0.965 0.245 1.00 91.56 195 VAL A N 1
ATOM 1532 C CA . VAL A 1 195 ? -3.599 1.704 -0.391 1.00 91.56 195 VAL A CA 1
ATOM 1533 C C . VAL A 1 195 ? -2.850 2.556 0.629 1.00 91.56 195 VAL A C 1
ATOM 1535 O O . VAL A 1 195 ? -1.623 2.569 0.623 1.00 91.56 195 VAL A O 1
ATOM 1538 N N . ARG A 1 196 ? -3.562 3.236 1.537 1.00 89.25 196 ARG A N 1
ATOM 1539 C CA . ARG A 1 196 ? -2.929 4.021 2.608 1.00 89.25 196 ARG A CA 1
ATOM 1540 C C . ARG A 1 196 ? -2.173 3.142 3.604 1.00 89.25 196 ARG A C 1
ATOM 1542 O O . ARG A 1 196 ? -1.096 3.535 4.041 1.00 89.25 196 ARG A O 1
ATOM 1549 N N . ILE A 1 197 ? -2.693 1.953 3.922 1.00 89.44 197 ILE A N 1
ATOM 1550 C CA . ILE A 1 197 ? -1.975 0.959 4.737 1.00 89.44 197 ILE A CA 1
ATOM 1551 C C . ILE A 1 197 ? -0.688 0.539 4.024 1.00 89.44 197 ILE A C 1
ATOM 1553 O O . ILE A 1 197 ? 0.368 0.534 4.645 1.00 89.44 197 ILE A O 1
ATOM 1557 N N . CYS A 1 198 ? -0.741 0.251 2.721 1.00 95.88 198 CYS A N 1
ATOM 1558 C CA . CYS A 1 198 ? 0.454 -0.084 1.949 1.00 95.88 198 CYS A CA 1
ATOM 1559 C C . CYS A 1 198 ? 1.480 1.062 1.934 1.00 95.88 198 CYS A C 1
ATOM 1561 O O . CYS A 1 198 ? 2.666 0.794 2.075 1.00 95.88 198 CYS A O 1
ATOM 1563 N N . ILE A 1 199 ? 1.048 2.323 1.813 1.00 94.19 199 ILE A N 1
ATOM 1564 C CA . ILE A 1 199 ? 1.929 3.503 1.912 1.00 94.19 199 ILE A CA 1
ATOM 1565 C C . ILE A 1 199 ? 2.628 3.538 3.277 1.00 94.19 199 ILE A C 1
ATOM 1567 O O . ILE A 1 199 ? 3.853 3.610 3.324 1.00 94.19 199 ILE A O 1
ATOM 1571 N N . ALA A 1 200 ? 1.871 3.412 4.372 1.00 92.81 200 ALA A N 1
ATOM 1572 C CA . ALA A 1 200 ? 2.429 3.409 5.725 1.00 92.81 200 ALA A CA 1
ATOM 1573 C C . ALA A 1 200 ? 3.407 2.242 5.949 1.00 92.81 200 ALA A C 1
ATOM 1575 O O . ALA A 1 200 ? 4.482 2.437 6.510 1.00 92.81 200 ALA A O 1
ATOM 1576 N N . LEU A 1 201 ? 3.075 1.046 5.449 1.00 93.31 201 LEU A N 1
ATOM 1577 C CA . LEU A 1 201 ? 3.965 -0.114 5.503 1.00 93.31 201 LEU A CA 1
ATOM 1578 C C . LEU A 1 201 ? 5.263 0.129 4.726 1.00 93.31 201 LEU A C 1
ATOM 1580 O O . LEU A 1 201 ? 6.328 -0.208 5.228 1.00 93.31 201 LEU A O 1
ATOM 1584 N N . LEU A 1 202 ? 5.206 0.732 3.534 1.00 95.56 202 LEU A N 1
ATOM 1585 C CA . LEU A 1 202 ? 6.408 1.065 2.759 1.00 95.56 202 LEU A CA 1
ATOM 1586 C C . LEU A 1 202 ? 7.284 2.098 3.477 1.00 95.56 202 LEU A C 1
ATOM 1588 O O . LEU A 1 202 ? 8.507 1.960 3.468 1.00 95.56 202 LEU A O 1
ATOM 1592 N N . ASP A 1 203 ? 6.674 3.098 4.117 1.00 93.88 203 ASP A N 1
ATOM 1593 C CA . ASP A 1 203 ? 7.398 4.085 4.924 1.00 93.88 203 ASP A CA 1
ATOM 1594 C C . ASP A 1 203 ? 8.089 3.443 6.128 1.00 93.88 203 ASP A C 1
ATOM 1596 O O . ASP A 1 203 ? 9.222 3.797 6.454 1.00 93.88 203 ASP A O 1
ATOM 1600 N N . ASP A 1 204 ? 7.433 2.493 6.791 1.00 92.31 204 ASP A N 1
ATOM 1601 C CA . ASP A 1 204 ? 8.020 1.785 7.925 1.00 92.31 204 ASP A CA 1
ATOM 1602 C C . ASP A 1 204 ? 9.096 0.793 7.475 1.00 92.31 204 ASP A C 1
ATOM 1604 O O . ASP A 1 204 ? 10.169 0.754 8.073 1.00 92.31 204 ASP A O 1
ATOM 1608 N N . MET A 1 205 ? 8.903 0.081 6.364 1.00 94.50 205 MET A N 1
ATOM 1609 C CA . MET A 1 205 ? 9.943 -0.771 5.779 1.00 94.50 205 MET A CA 1
ATOM 1610 C C . MET A 1 205 ? 11.203 0.029 5.415 1.00 94.50 205 MET A C 1
ATOM 1612 O O . MET A 1 205 ? 12.311 -0.424 5.692 1.00 94.50 205 MET A O 1
ATOM 1616 N N . LEU A 1 206 ? 11.060 1.249 4.883 1.00 91.69 206 LEU A N 1
ATOM 1617 C CA . LEU A 1 206 ? 12.190 2.153 4.628 1.00 91.69 206 LEU A CA 1
ATOM 1618 C C . LEU A 1 206 ? 12.915 2.627 5.896 1.00 91.69 206 LEU A C 1
ATOM 1620 O O . LEU A 1 206 ? 14.063 3.049 5.807 1.00 91.69 206 LEU A O 1
ATOM 1624 N N . LYS A 1 207 ? 12.277 2.604 7.067 1.00 92.81 207 LYS A N 1
ATOM 1625 C CA . LYS A 1 207 ? 12.949 2.917 8.342 1.00 92.81 207 LYS A CA 1
ATOM 1626 C C . LYS A 1 207 ? 13.609 1.686 8.952 1.00 92.81 207 LYS A C 1
ATOM 1628 O O . LYS A 1 207 ? 14.555 1.822 9.720 1.00 92.81 207 LYS A O 1
ATOM 1633 N N . LEU A 1 208 ? 13.073 0.505 8.652 1.00 91.81 208 LEU A N 1
ATOM 1634 C CA . LEU A 1 208 ? 13.439 -0.755 9.292 1.00 91.81 208 LEU A CA 1
ATOM 1635 C C . LEU A 1 208 ? 14.420 -1.606 8.474 1.00 91.81 208 LEU A C 1
ATOM 1637 O O . LEU A 1 208 ? 14.910 -2.590 9.009 1.00 91.81 208 LEU A O 1
ATOM 1641 N N . PHE A 1 209 ? 14.742 -1.249 7.224 1.00 93.38 209 PHE A N 1
ATOM 1642 C CA . PHE A 1 209 ? 15.619 -2.074 6.371 1.00 93.38 209 PHE A CA 1
ATOM 1643 C C . PHE A 1 209 ? 17.059 -2.229 6.894 1.00 93.38 209 PHE A C 1
ATOM 1645 O O . PHE A 1 209 ? 17.741 -3.169 6.505 1.00 93.38 209 PHE A O 1
ATOM 1652 N N . GLU A 1 210 ? 17.527 -1.322 7.760 1.00 91.75 210 GLU A N 1
ATOM 1653 C CA . GLU A 1 210 ? 18.841 -1.417 8.425 1.00 91.75 210 GLU A CA 1
ATOM 1654 C C . GLU A 1 210 ? 18.749 -2.006 9.840 1.00 91.75 210 GLU A C 1
ATOM 1656 O O . GLU A 1 210 ? 19.754 -2.084 10.550 1.00 91.75 210 GLU A O 1
ATOM 1661 N N . ALA A 1 211 ? 17.547 -2.369 10.296 1.00 92.44 211 ALA A N 1
ATOM 1662 C CA . ALA A 1 211 ? 17.385 -2.989 11.599 1.00 92.44 211 ALA A CA 1
ATOM 1663 C C . ALA A 1 211 ? 18.036 -4.377 11.598 1.00 92.44 211 ALA A C 1
ATOM 1665 O O . ALA A 1 211 ? 17.943 -5.122 10.627 1.00 92.44 211 ALA A O 1
ATOM 1666 N N . ASP A 1 212 ? 18.662 -4.728 12.719 1.00 94.31 212 ASP A N 1
ATOM 1667 C CA . ASP A 1 212 ? 19.224 -6.060 12.925 1.00 94.31 212 ASP A CA 1
ATOM 1668 C C . ASP A 1 212 ? 18.142 -7.138 12.723 1.00 94.31 212 ASP A C 1
ATOM 1670 O O . ASP A 1 212 ? 17.020 -6.980 13.219 1.00 94.31 212 ASP A O 1
ATOM 1674 N N . GLU A 1 213 ? 18.460 -8.216 12.003 1.00 90.88 213 GLU A N 1
ATOM 1675 C CA . GLU A 1 213 ? 17.491 -9.240 11.577 1.00 90.88 213 GLU A CA 1
ATOM 1676 C C . GLU A 1 213 ? 16.791 -9.905 12.773 1.00 90.88 213 GLU A C 1
ATOM 1678 O O . GLU A 1 213 ? 15.598 -10.213 12.715 1.00 90.88 213 GLU A O 1
ATOM 1683 N N . GLU A 1 214 ? 17.508 -10.073 13.890 1.00 92.81 214 GLU A N 1
ATOM 1684 C CA . GLU A 1 214 ? 16.975 -10.671 15.121 1.00 92.81 214 GLU A CA 1
ATOM 1685 C C . GLU A 1 214 ? 16.141 -9.687 15.964 1.00 92.81 214 GLU A C 1
ATOM 1687 O O . GLU A 1 214 ? 15.410 -10.095 16.879 1.00 92.81 214 GLU A O 1
ATOM 1692 N N . SER A 1 215 ? 16.222 -8.387 15.664 1.00 93.81 215 SER A N 1
ATOM 1693 C CA . SER A 1 215 ? 15.495 -7.346 16.386 1.00 93.81 215 SER A CA 1
ATOM 1694 C C . SER A 1 215 ? 14.004 -7.331 16.040 1.00 93.81 215 SER A C 1
ATOM 1696 O O . SER A 1 215 ? 13.562 -7.819 15.001 1.00 93.81 215 SER A O 1
ATOM 1698 N N . GLU A 1 216 ? 13.199 -6.697 16.895 1.00 90.25 216 GLU A N 1
ATOM 1699 C CA . GLU A 1 216 ? 11.776 -6.467 16.605 1.00 90.25 216 GLU A CA 1
ATOM 1700 C C . GLU A 1 216 ? 11.570 -5.652 15.314 1.00 90.25 216 GLU A C 1
ATOM 1702 O O . GLU A 1 216 ? 10.592 -5.869 14.601 1.00 90.25 216 GLU A O 1
ATOM 1707 N N . GLY A 1 217 ? 12.512 -4.763 14.976 1.00 88.69 217 GLY A N 1
ATOM 1708 C CA . GLY A 1 217 ? 12.491 -4.007 13.724 1.00 88.69 217 GLY A CA 1
ATOM 1709 C C . GLY A 1 217 ? 12.710 -4.892 12.497 1.00 88.69 217 GLY A C 1
ATOM 1710 O O . GLY A 1 217 ? 11.943 -4.795 11.541 1.00 88.69 217 GLY A O 1
ATOM 1711 N N . GLY A 1 218 ? 13.687 -5.804 12.556 1.00 89.69 218 GLY A N 1
ATOM 1712 C CA . GLY A 1 218 ? 13.944 -6.785 11.496 1.00 89.69 218 GLY A CA 1
ATOM 1713 C C . GLY A 1 218 ? 12.757 -7.729 11.288 1.00 89.69 218 GLY A C 1
ATOM 1714 O O . GLY A 1 218 ? 12.302 -7.937 10.164 1.00 89.69 218 GLY A O 1
ATOM 1715 N N . LYS A 1 219 ? 12.146 -8.215 12.377 1.00 90.50 219 LYS A N 1
ATOM 1716 C CA . LYS A 1 219 ? 10.915 -9.024 12.303 1.00 90.50 219 LYS A CA 1
ATOM 1717 C C . LYS A 1 219 ? 9.749 -8.258 11.674 1.00 90.50 219 LYS A C 1
ATOM 1719 O O . LYS A 1 219 ? 9.049 -8.810 10.829 1.00 90.50 219 LYS A O 1
ATOM 1724 N N . ALA A 1 220 ? 9.541 -6.995 12.051 1.00 86.25 220 ALA A N 1
ATOM 1725 C CA . ALA A 1 220 ? 8.494 -6.161 11.464 1.00 86.25 220 ALA A CA 1
ATOM 1726 C C . ALA A 1 220 ? 8.737 -5.900 9.966 1.00 86.25 220 ALA A C 1
ATOM 1728 O O . ALA A 1 220 ? 7.796 -5.982 9.173 1.00 86.25 220 ALA A O 1
ATOM 1729 N N . PHE A 1 221 ? 9.992 -5.669 9.563 1.00 91.88 221 PHE A N 1
ATOM 1730 C CA . PHE A 1 221 ? 10.376 -5.585 8.153 1.00 91.88 221 PHE A CA 1
ATOM 1731 C C . PHE A 1 221 ? 10.028 -6.876 7.400 1.00 91.88 221 PHE A C 1
ATOM 1733 O O . PHE A 1 221 ? 9.391 -6.812 6.349 1.00 91.88 221 PHE A O 1
ATOM 1740 N N . ASN A 1 222 ? 10.350 -8.043 7.968 1.00 90.38 222 ASN A N 1
ATOM 1741 C CA . ASN A 1 222 ? 10.044 -9.347 7.373 1.00 90.38 222 ASN A CA 1
ATOM 1742 C C . ASN A 1 222 ? 8.536 -9.573 7.189 1.00 90.38 222 ASN A C 1
ATOM 1744 O O . ASN A 1 222 ? 8.114 -10.084 6.153 1.00 90.38 222 ASN A O 1
ATOM 1748 N N . VAL A 1 223 ? 7.706 -9.149 8.149 1.00 90.19 223 VAL A N 1
ATOM 1749 C CA . VAL A 1 223 ? 6.239 -9.199 8.007 1.00 90.19 223 VAL A CA 1
ATOM 1750 C C . VAL A 1 223 ? 5.770 -8.295 6.864 1.00 90.19 223 VAL A C 1
ATOM 1752 O O . VAL A 1 223 ? 4.975 -8.729 6.031 1.00 90.19 223 VAL A O 1
ATOM 1755 N N . GLY A 1 224 ? 6.284 -7.064 6.781 1.00 93.25 224 GLY A N 1
ATOM 1756 C CA . GLY A 1 224 ? 5.990 -6.154 5.669 1.00 93.25 224 GLY A CA 1
ATOM 1757 C C . GLY A 1 224 ? 6.387 -6.750 4.316 1.00 93.25 224 GLY A C 1
ATOM 1758 O O . GLY A 1 224 ? 5.584 -6.764 3.381 1.00 93.25 224 GLY A O 1
ATOM 1759 N N . TYR A 1 225 ? 7.587 -7.326 4.233 1.00 95.44 225 TYR A N 1
ATOM 1760 C CA . TYR A 1 225 ? 8.091 -7.995 3.036 1.00 95.44 225 TYR A CA 1
ATOM 1761 C C . TYR A 1 225 ? 7.215 -9.184 2.629 1.00 95.44 225 TYR A C 1
ATOM 1763 O O . TYR A 1 225 ? 6.882 -9.328 1.453 1.00 95.44 225 TYR A O 1
ATOM 1771 N N . ALA A 1 226 ? 6.765 -9.996 3.590 1.00 92.81 226 ALA A N 1
ATOM 1772 C CA . ALA A 1 226 ? 5.852 -11.108 3.339 1.00 92.81 226 ALA A CA 1
ATOM 1773 C C . ALA A 1 226 ? 4.487 -10.633 2.805 1.00 92.81 226 ALA A C 1
ATOM 1775 O O . ALA A 1 226 ? 3.958 -11.225 1.864 1.00 92.81 226 ALA A O 1
ATOM 1776 N N . ILE A 1 227 ? 3.932 -9.538 3.341 1.00 92.44 227 ILE A N 1
ATOM 1777 C CA . ILE A 1 227 ? 2.687 -8.937 2.829 1.00 92.44 227 ILE A CA 1
ATOM 1778 C C . ILE A 1 227 ? 2.866 -8.496 1.370 1.00 92.44 227 ILE A C 1
ATOM 1780 O O . ILE A 1 227 ? 2.037 -8.822 0.519 1.00 92.44 227 ILE A O 1
ATOM 1784 N N . PHE A 1 228 ? 3.952 -7.785 1.054 1.00 96.19 228 PHE A N 1
ATOM 1785 C CA . PHE A 1 228 ? 4.209 -7.340 -0.318 1.00 96.19 228 PHE A CA 1
ATOM 1786 C C . PHE A 1 228 ? 4.526 -8.492 -1.268 1.00 96.19 228 PHE A C 1
ATOM 1788 O O . PHE A 1 228 ? 4.078 -8.454 -2.409 1.00 96.19 228 PHE A O 1
ATOM 1795 N N . THR A 1 229 ? 5.192 -9.544 -0.793 1.00 94.69 229 THR A N 1
ATOM 1796 C CA . THR A 1 229 ? 5.392 -10.789 -1.546 1.00 94.69 229 THR A CA 1
ATOM 1797 C C . THR A 1 229 ? 4.053 -11.370 -2.000 1.00 94.69 229 THR A C 1
ATOM 1799 O O . THR A 1 229 ? 3.857 -11.607 -3.189 1.00 94.69 229 THR A O 1
ATOM 1802 N N . ARG A 1 230 ? 3.068 -11.467 -1.096 1.00 93.00 230 ARG A N 1
ATOM 1803 C CA . ARG A 1 230 ? 1.710 -11.910 -1.457 1.00 93.00 230 ARG A CA 1
ATOM 1804 C C . ARG A 1 230 ? 1.020 -10.980 -2.452 1.00 93.00 230 ARG A C 1
ATOM 1806 O O . ARG A 1 230 ? 0.350 -11.443 -3.369 1.00 93.00 230 ARG A O 1
ATOM 1813 N N . LEU A 1 231 ? 1.187 -9.664 -2.311 1.00 94.75 231 LEU A N 1
ATOM 1814 C CA . LEU A 1 231 ? 0.634 -8.693 -3.265 1.00 94.75 231 LEU A CA 1
ATOM 1815 C C . LEU A 1 231 ? 1.256 -8.822 -4.668 1.00 94.75 231 LEU A C 1
ATOM 1817 O O . LEU A 1 231 ? 0.557 -8.584 -5.662 1.00 94.75 231 LEU A O 1
ATOM 1821 N N . ILE A 1 232 ? 2.540 -9.187 -4.746 1.00 95.81 232 ILE A N 1
ATOM 1822 C CA . ILE A 1 232 ? 3.265 -9.464 -5.992 1.00 95.81 232 ILE A CA 1
ATOM 1823 C C . ILE A 1 232 ? 2.747 -10.754 -6.638 1.00 95.81 232 ILE A C 1
ATOM 1825 O O . ILE A 1 232 ? 2.376 -10.713 -7.810 1.00 95.81 232 ILE A O 1
ATOM 1829 N N . GLU A 1 233 ? 2.643 -11.842 -5.871 1.00 93.56 233 GLU A N 1
ATOM 1830 C CA . GLU A 1 233 ? 2.107 -13.142 -6.318 1.00 93.56 233 GLU A CA 1
ATOM 1831 C C . GLU A 1 233 ? 0.672 -13.029 -6.860 1.00 93.56 233 GLU A C 1
ATOM 1833 O O . GLU A 1 233 ? 0.340 -13.580 -7.907 1.00 93.56 233 GLU A O 1
ATOM 1838 N N . GLU A 1 234 ? -0.171 -12.221 -6.210 1.00 92.88 234 GLU A N 1
ATOM 1839 C CA . GLU A 1 234 ? -1.544 -11.940 -6.658 1.00 92.88 234 GLU A CA 1
ATOM 1840 C C . GLU A 1 234 ? -1.614 -10.998 -7.878 1.00 92.88 234 GLU A C 1
ATOM 1842 O O . GLU A 1 234 ? -2.701 -10.667 -8.361 1.00 92.88 234 GLU A O 1
ATOM 1847 N N . GLY A 1 235 ? -0.475 -10.508 -8.375 1.00 94.31 235 GLY A N 1
ATOM 1848 C CA . GLY A 1 235 ? -0.410 -9.636 -9.545 1.00 94.31 235 GLY A CA 1
ATOM 1849 C C . GLY A 1 235 ? -1.005 -8.241 -9.324 1.00 94.31 235 GLY A C 1
ATOM 1850 O O . GLY A 1 235 ? -1.403 -7.592 -10.289 1.00 94.31 235 GLY A O 1
ATOM 1851 N N . THR A 1 236 ? -1.075 -7.761 -8.078 1.00 96.12 236 THR A N 1
ATOM 1852 C CA . THR A 1 236 ? -1.709 -6.470 -7.731 1.00 96.12 236 THR A CA 1
ATOM 1853 C C . THR A 1 236 ? -0.769 -5.262 -7.821 1.00 96.12 236 THR A C 1
ATOM 1855 O O . THR A 1 236 ? -1.208 -4.112 -7.727 1.00 96.12 236 THR A O 1
ATOM 1858 N N . VAL A 1 237 ? 0.527 -5.502 -8.042 1.00 97.19 237 VAL A N 1
ATOM 1859 C CA . VAL A 1 237 ? 1.571 -4.466 -8.132 1.00 97.19 237 VAL A CA 1
ATOM 1860 C C . VAL A 1 237 ? 1.235 -3.352 -9.130 1.00 97.19 237 VAL A C 1
ATOM 1862 O O . VAL A 1 237 ? 1.378 -2.188 -8.749 1.00 97.19 237 VAL A O 1
ATOM 1865 N N . PRO A 1 238 ? 0.763 -3.620 -10.368 1.00 97.44 238 PRO A N 1
ATOM 1866 C CA . PRO A 1 238 ? 0.462 -2.548 -11.318 1.00 97.44 238 PRO A CA 1
ATOM 1867 C C . PRO A 1 238 ? -0.620 -1.581 -10.816 1.00 97.44 238 PRO A C 1
ATOM 1869 O O . PRO A 1 238 ? -0.513 -0.368 -11.034 1.00 97.44 238 PRO A O 1
ATOM 1872 N N . ASP A 1 239 ? -1.633 -2.104 -10.118 1.00 96.50 239 ASP A N 1
ATOM 1873 C CA . ASP A 1 239 ? -2.730 -1.319 -9.550 1.00 96.50 239 ASP A CA 1
ATOM 1874 C C . ASP A 1 239 ? -2.252 -0.472 -8.370 1.00 96.50 239 ASP A C 1
ATOM 1876 O O . ASP A 1 239 ? -2.505 0.735 -8.338 1.00 96.50 239 ASP A O 1
ATOM 1880 N N . LEU A 1 240 ? -1.509 -1.072 -7.433 1.00 96.88 240 LEU A N 1
ATOM 1881 C CA . LEU A 1 240 ? -0.909 -0.354 -6.303 1.00 96.88 240 LEU A CA 1
ATOM 1882 C C . LEU A 1 240 ? 0.030 0.754 -6.781 1.00 96.88 240 LEU A C 1
ATOM 1884 O O . LEU A 1 240 ? -0.111 1.906 -6.372 1.00 96.88 240 LEU A O 1
ATOM 1888 N N . TYR A 1 241 ? 0.920 0.437 -7.724 1.00 97.88 241 TYR A N 1
ATOM 1889 C CA . TYR A 1 241 ? 1.849 1.405 -8.295 1.00 97.88 241 TYR A CA 1
ATOM 1890 C C . TYR A 1 241 ? 1.109 2.593 -8.917 1.00 97.88 241 TYR A C 1
ATOM 1892 O O . TYR A 1 241 ? 1.506 3.741 -8.727 1.00 97.88 241 TYR A O 1
ATOM 1900 N N . LYS A 1 242 ? 0.008 2.349 -9.644 1.00 97.06 242 LYS A N 1
ATOM 1901 C CA . LYS A 1 242 ? -0.826 3.424 -10.203 1.00 97.06 242 LYS A CA 1
ATOM 1902 C C . LYS A 1 242 ? -1.416 4.301 -9.096 1.00 97.06 242 LYS A C 1
ATOM 1904 O O . LYS A 1 242 ? -1.410 5.520 -9.245 1.00 97.06 242 LYS A O 1
ATOM 1909 N N . LYS A 1 243 ? -1.893 3.706 -8.003 1.00 96.56 243 LYS A N 1
ATOM 1910 C CA . LYS A 1 243 ? -2.526 4.427 -6.887 1.00 96.56 243 LYS A CA 1
ATOM 1911 C C . LYS A 1 243 ? -1.552 5.207 -6.005 1.00 96.56 243 LYS A C 1
ATOM 1913 O O . LYS A 1 243 ? -1.976 6.149 -5.353 1.00 96.56 243 LYS A O 1
ATOM 1918 N N . PHE A 1 244 ? -0.264 4.871 -6.031 1.00 96.88 244 PHE A N 1
ATOM 1919 C CA . PHE A 1 244 ? 0.793 5.659 -5.386 1.00 96.88 244 PHE A CA 1
ATOM 1920 C C . PHE A 1 244 ? 1.245 6.877 -6.203 1.00 96.88 244 PHE A C 1
ATOM 1922 O O . PHE A 1 244 ? 2.186 7.556 -5.801 1.00 96.88 244 PHE A O 1
ATOM 1929 N N . THR A 1 245 ? 0.632 7.140 -7.360 1.00 95.25 245 THR A N 1
ATOM 1930 C CA . THR A 1 245 ? 0.980 8.303 -8.186 1.00 95.25 245 THR A CA 1
ATOM 1931 C C . THR A 1 245 ? 0.493 9.580 -7.512 1.00 95.25 245 THR A C 1
ATOM 1933 O O . THR A 1 245 ? -0.680 9.681 -7.156 1.00 95.25 245 THR A O 1
ATOM 1936 N N . MET A 1 246 ? 1.377 10.568 -7.411 1.00 93.25 246 MET A N 1
ATOM 1937 C CA . MET A 1 246 ? 1.040 11.922 -6.983 1.00 93.25 246 MET A CA 1
ATOM 1938 C C . MET A 1 246 ? 1.077 12.865 -8.193 1.00 93.25 246 MET A C 1
ATOM 1940 O O . MET A 1 246 ? 1.926 12.682 -9.070 1.00 93.25 246 MET A O 1
ATOM 1944 N N . PRO A 1 247 ? 0.176 13.862 -8.279 1.00 92.25 247 PRO A N 1
ATOM 1945 C CA . PRO A 1 247 ? 0.303 14.932 -9.262 1.00 92.25 247 PRO A CA 1
ATOM 1946 C C . PRO A 1 247 ? 1.680 15.592 -9.149 1.00 92.25 247 PRO A C 1
ATOM 1948 O O . PRO A 1 247 ? 2.222 15.703 -8.053 1.00 92.25 247 PRO A O 1
ATOM 1951 N N . ASP A 1 248 ? 2.245 15.997 -10.283 1.00 91.31 248 ASP A N 1
ATOM 1952 C CA . ASP A 1 248 ? 3.545 16.679 -10.390 1.00 91.31 248 ASP A CA 1
ATOM 1953 C C . ASP A 1 248 ? 4.788 15.845 -10.023 1.00 91.31 248 ASP A C 1
ATOM 1955 O O . ASP A 1 248 ? 5.914 16.277 -10.273 1.00 91.31 248 ASP A O 1
ATOM 1959 N N . GLU A 1 249 ? 4.620 14.613 -9.537 1.00 94.69 249 GLU A N 1
ATOM 1960 C CA . GLU A 1 249 ? 5.721 13.675 -9.333 1.00 94.69 249 GLU A CA 1
ATOM 1961 C C . GLU A 1 249 ? 5.708 12.571 -10.392 1.00 94.69 249 GLU A C 1
ATOM 1963 O O . GLU A 1 249 ? 4.809 11.734 -10.453 1.00 94.69 249 GLU A O 1
ATOM 1968 N N . MET A 1 250 ? 6.760 12.521 -11.213 1.00 95.88 250 MET A N 1
ATOM 1969 C CA . MET A 1 250 ? 6.944 11.426 -12.176 1.00 95.88 250 MET A CA 1
ATOM 1970 C C . MET A 1 250 ? 7.073 10.062 -11.508 1.00 95.88 250 MET A C 1
ATOM 1972 O O . MET A 1 250 ? 6.675 9.047 -12.084 1.00 95.88 250 MET A O 1
ATOM 1976 N N . ILE A 1 251 ? 7.683 10.054 -10.326 1.00 97.44 251 ILE A N 1
ATOM 1977 C CA . ILE A 1 251 ? 7.811 8.881 -9.489 1.00 97.44 251 ILE A CA 1
ATOM 1978 C C . ILE A 1 251 ? 7.876 9.289 -8.021 1.00 97.44 251 ILE A C 1
ATOM 1980 O O . ILE A 1 251 ? 8.677 10.150 -7.645 1.00 97.44 251 ILE A O 1
ATOM 1984 N N . THR A 1 252 ? 7.035 8.658 -7.209 1.00 96.88 252 THR A N 1
ATOM 1985 C CA . THR A 1 252 ? 6.965 8.906 -5.767 1.00 96.88 252 THR A CA 1
ATOM 1986 C C . THR A 1 252 ? 7.933 8.001 -4.999 1.00 96.88 252 THR A C 1
ATOM 1988 O O . THR A 1 252 ? 8.303 6.929 -5.493 1.00 96.88 252 THR A O 1
ATOM 1991 N N . PRO A 1 253 ? 8.343 8.367 -3.770 1.00 96.56 253 PRO A N 1
ATOM 1992 C CA . PRO A 1 253 ? 9.173 7.499 -2.933 1.00 96.56 253 PRO A CA 1
ATOM 1993 C C . PRO A 1 253 ? 8.570 6.100 -2.738 1.00 96.56 253 PRO A C 1
ATOM 1995 O O . PRO A 1 253 ? 9.273 5.105 -2.897 1.00 96.56 253 PRO A O 1
ATOM 1998 N N . HIS A 1 254 ? 7.257 6.004 -2.499 1.00 97.31 254 HIS A N 1
ATOM 1999 C CA . HIS A 1 254 ? 6.544 4.731 -2.330 1.00 97.31 254 HIS A CA 1
ATOM 2000 C C . HIS A 1 254 ? 6.570 3.867 -3.593 1.00 97.31 254 HIS A C 1
ATOM 2002 O O . HIS A 1 254 ? 6.717 2.650 -3.497 1.00 97.31 254 HIS A O 1
ATOM 2008 N N . GLN A 1 255 ? 6.482 4.475 -4.782 1.00 97.81 255 GLN A N 1
ATOM 2009 C CA . GLN A 1 255 ? 6.648 3.764 -6.054 1.00 97.81 255 GLN A CA 1
ATOM 2010 C C . GLN A 1 255 ? 8.058 3.185 -6.201 1.00 97.81 255 GLN A C 1
ATOM 2012 O O . GLN A 1 255 ? 8.200 2.039 -6.628 1.00 97.81 255 GLN A O 1
ATOM 2017 N N . THR A 1 256 ? 9.092 3.943 -5.831 1.00 97.38 256 THR A N 1
ATOM 2018 C CA . THR A 1 256 ? 10.480 3.461 -5.849 1.00 97.38 256 THR A CA 1
ATOM 2019 C C . THR A 1 256 ? 10.690 2.328 -4.845 1.00 97.38 256 THR A C 1
ATOM 2021 O O . THR A 1 256 ? 11.268 1.305 -5.205 1.00 97.38 256 THR A O 1
ATOM 2024 N N . THR A 1 257 ? 10.181 2.449 -3.615 1.00 97.31 257 THR A N 1
ATOM 2025 C CA . THR A 1 257 ? 10.261 1.374 -2.611 1.00 97.31 257 THR A CA 1
ATOM 2026 C C . THR A 1 257 ? 9.537 0.119 -3.078 1.00 97.31 257 THR A C 1
ATOM 2028 O O . THR A 1 257 ? 10.096 -0.968 -2.984 1.00 97.31 257 THR A O 1
ATOM 2031 N N . LEU A 1 258 ? 8.339 0.248 -3.660 1.00 98.06 258 LEU A N 1
ATOM 2032 C CA . LEU A 1 258 ? 7.620 -0.894 -4.225 1.00 98.06 258 LEU A CA 1
ATOM 2033 C C . LEU A 1 258 ? 8.440 -1.590 -5.325 1.00 98.06 258 LEU A C 1
ATOM 2035 O O . LEU A 1 258 ? 8.495 -2.815 -5.348 1.00 98.06 258 LEU A O 1
ATOM 2039 N N . LEU A 1 259 ? 9.118 -0.838 -6.201 1.00 97.94 259 LEU A N 1
ATOM 2040 C CA . LEU A 1 259 ? 10.010 -1.420 -7.214 1.00 97.94 259 LEU A CA 1
ATOM 2041 C C . LEU A 1 259 ? 11.213 -2.146 -6.595 1.00 97.94 259 LEU A C 1
ATOM 2043 O O . LEU A 1 259 ? 11.583 -3.199 -7.101 1.00 97.94 259 LEU A O 1
ATOM 2047 N N . LYS A 1 260 ? 11.786 -1.638 -5.496 1.00 96.19 260 LYS A N 1
ATOM 2048 C CA . LYS A 1 260 ? 12.854 -2.334 -4.750 1.00 96.19 260 LYS A CA 1
ATOM 2049 C C . LYS A 1 260 ? 12.369 -3.664 -4.175 1.00 96.19 260 LYS A C 1
ATOM 2051 O O . LYS A 1 260 ? 13.092 -4.650 -4.236 1.00 96.19 260 LYS A O 1
ATOM 2056 N N . LEU A 1 261 ? 11.139 -3.708 -3.656 1.00 97.06 261 LEU A N 1
ATOM 2057 C CA . LEU A 1 261 ? 10.538 -4.951 -3.162 1.00 97.06 261 LEU A CA 1
ATOM 2058 C C . LEU A 1 261 ? 10.280 -5.952 -4.292 1.00 97.06 261 LEU A C 1
ATOM 2060 O O . LEU A 1 261 ? 10.533 -7.137 -4.111 1.00 97.06 261 LEU A O 1
ATOM 2064 N N . VAL A 1 262 ? 9.825 -5.483 -5.460 1.00 97.62 262 VAL A N 1
ATOM 2065 C CA . VAL A 1 262 ? 9.654 -6.332 -6.651 1.00 97.62 262 VAL A CA 1
ATOM 2066 C C . VAL A 1 262 ? 10.997 -6.898 -7.121 1.00 97.62 262 VAL A C 1
ATOM 2068 O O . VAL A 1 262 ? 11.080 -8.093 -7.381 1.00 97.62 262 VAL A O 1
ATOM 2071 N N . ASP A 1 263 ? 12.044 -6.073 -7.196 1.00 95.62 263 ASP A N 1
ATOM 2072 C CA . ASP A 1 263 ? 13.393 -6.516 -7.572 1.00 95.62 263 ASP A CA 1
ATOM 2073 C C . ASP A 1 263 ? 13.939 -7.560 -6.585 1.00 95.62 263 ASP A C 1
ATOM 2075 O O . ASP A 1 263 ? 14.337 -8.650 -6.993 1.00 95.62 263 ASP A O 1
ATOM 2079 N N . SER A 1 264 ? 13.855 -7.274 -5.281 1.00 94.19 264 SER A N 1
ATOM 2080 C CA . SER A 1 264 ? 14.241 -8.200 -4.209 1.00 94.19 264 SER A CA 1
ATOM 2081 C C . SER A 1 264 ? 13.485 -9.529 -4.290 1.00 94.19 264 SER A C 1
ATOM 2083 O O . SER A 1 264 ? 14.086 -10.592 -4.149 1.00 94.19 264 SER A O 1
ATOM 2085 N N . TYR A 1 265 ? 12.176 -9.492 -4.550 1.00 95.94 265 TYR A N 1
ATOM 2086 C CA . TYR A 1 265 ? 11.354 -10.694 -4.690 1.00 95.94 265 TYR A CA 1
ATOM 2087 C C . TYR A 1 265 ? 11.795 -11.549 -5.882 1.00 95.94 265 TYR A C 1
ATOM 2089 O O . TYR A 1 265 ? 11.999 -12.752 -5.729 1.00 95.94 265 TYR A O 1
ATOM 2097 N N . LEU A 1 266 ? 12.004 -10.932 -7.049 1.00 93.00 266 LEU A N 1
ATOM 2098 C CA . LEU A 1 266 ? 12.456 -11.645 -8.246 1.00 93.00 266 LEU A CA 1
ATOM 2099 C C . LEU A 1 266 ? 13.854 -12.257 -8.044 1.00 93.00 266 LEU A C 1
ATOM 2101 O O . LEU A 1 266 ? 14.096 -13.389 -8.452 1.00 93.00 266 LEU A O 1
ATOM 2105 N N . GLN A 1 267 ? 14.766 -11.550 -7.370 1.00 89.94 267 GLN A N 1
ATOM 2106 C CA . GLN A 1 267 ? 16.090 -12.085 -7.030 1.00 89.94 267 GLN A CA 1
ATOM 2107 C C . GLN A 1 267 ? 16.009 -13.252 -6.035 1.00 89.94 267 GLN A C 1
ATOM 2109 O O . GLN A 1 267 ? 16.746 -14.227 -6.173 1.00 89.94 267 GLN A O 1
ATOM 2114 N N . ALA A 1 268 ? 15.107 -13.183 -5.051 1.00 89.62 268 ALA A N 1
ATOM 2115 C CA . ALA A 1 268 ? 14.912 -14.256 -4.080 1.00 89.62 268 ALA A CA 1
ATOM 2116 C C . ALA A 1 268 ? 14.416 -15.551 -4.745 1.00 89.62 268 ALA A C 1
ATOM 2118 O O . ALA A 1 268 ? 14.913 -16.626 -4.414 1.00 89.62 268 ALA A O 1
ATOM 2119 N N . ILE A 1 269 ? 13.508 -15.453 -5.725 1.00 89.25 269 ILE A N 1
ATOM 2120 C CA . ILE A 1 269 ? 13.044 -16.617 -6.500 1.00 89.25 269 ILE A CA 1
ATOM 2121 C C . ILE A 1 269 ? 14.206 -17.288 -7.239 1.00 89.25 269 ILE A C 1
ATOM 2123 O O . ILE A 1 269 ? 14.328 -18.511 -7.199 1.00 89.25 269 ILE A O 1
ATOM 2127 N N . GLN A 1 270 ? 15.101 -16.508 -7.854 1.00 84.06 270 GLN A N 1
ATOM 2128 C CA . GLN A 1 270 ? 16.263 -17.056 -8.564 1.00 84.06 270 GLN A CA 1
ATOM 2129 C C . GLN A 1 270 ? 17.239 -17.810 -7.653 1.00 84.06 270 GLN A C 1
ATOM 2131 O O . GLN A 1 270 ? 17.954 -18.698 -8.115 1.00 84.06 270 GLN A O 1
ATOM 2136 N N . LEU A 1 271 ? 17.292 -17.473 -6.364 1.00 81.19 271 LEU A N 1
ATOM 2137 C CA . LEU A 1 271 ? 18.124 -18.190 -5.398 1.00 81.19 271 LEU A CA 1
ATOM 2138 C C . LEU A 1 271 ? 17.461 -19.481 -4.895 1.00 81.19 271 LEU A C 1
ATOM 2140 O O . LEU A 1 271 ? 18.175 -20.393 -4.476 1.00 81.19 271 LEU A O 1
ATOM 2144 N N . ASP A 1 272 ? 16.130 -19.581 -4.966 1.00 83.88 272 ASP A N 1
ATOM 2145 C CA . ASP A 1 272 ? 15.340 -20.702 -4.440 1.00 83.88 272 ASP A CA 1
ATOM 2146 C C . ASP A 1 272 ? 14.513 -21.430 -5.518 1.00 83.88 272 ASP A C 1
ATOM 2148 O O . ASP A 1 272 ? 13.345 -21.789 -5.337 1.00 83.88 272 ASP A O 1
ATOM 2152 N N . ILE A 1 273 ? 15.155 -21.705 -6.657 1.00 73.50 273 ILE A N 1
ATOM 2153 C CA . ILE A 1 273 ? 14.562 -22.403 -7.816 1.00 73.50 273 ILE A CA 1
ATOM 2154 C C . ILE A 1 273 ? 13.958 -23.774 -7.429 1.00 73.50 273 ILE A C 1
ATOM 2156 O O . ILE A 1 273 ? 13.123 -24.323 -8.142 1.00 73.50 273 ILE A O 1
ATOM 2160 N N . SER A 1 274 ? 14.343 -24.350 -6.283 1.00 75.94 274 SER A N 1
ATOM 2161 C CA . SER A 1 274 ? 13.913 -25.691 -5.868 1.00 75.94 274 SER A CA 1
ATOM 2162 C C . SER A 1 274 ? 12.559 -25.769 -5.150 1.00 75.94 274 SER A C 1
ATOM 2164 O O . SER A 1 274 ? 11.977 -26.855 -5.102 1.00 75.94 274 SER A O 1
ATOM 2166 N N . MET A 1 275 ? 12.060 -24.670 -4.571 1.00 74.19 275 MET A N 1
ATOM 2167 C CA . MET A 1 275 ? 10.918 -24.712 -3.640 1.00 74.19 275 MET A CA 1
ATOM 2168 C C . MET A 1 275 ? 9.607 -24.171 -4.225 1.00 74.19 275 MET A C 1
ATOM 2170 O O . MET A 1 275 ? 8.530 -24.551 -3.759 1.00 74.19 275 MET A O 1
ATOM 2174 N N . THR A 1 276 ? 9.667 -23.298 -5.231 1.00 72.19 276 THR A N 1
ATOM 2175 C CA . THR A 1 276 ? 8.485 -22.548 -5.680 1.00 72.19 276 THR A CA 1
ATOM 2176 C C . THR A 1 276 ? 7.818 -23.212 -6.892 1.00 72.19 276 THR A C 1
ATOM 2178 O O . THR A 1 276 ? 8.507 -23.572 -7.847 1.00 72.19 276 THR A O 1
ATOM 2181 N N . PRO A 1 277 ? 6.479 -23.378 -6.910 1.00 76.44 277 PRO A N 1
ATOM 2182 C CA . PRO A 1 277 ? 5.782 -23.942 -8.063 1.00 76.44 277 PRO A CA 1
ATOM 2183 C C . PRO A 1 277 ? 5.982 -23.088 -9.327 1.00 76.44 277 PRO A C 1
ATOM 2185 O O . PRO A 1 277 ? 5.566 -21.930 -9.360 1.00 76.44 277 PRO A O 1
ATOM 2188 N N . GLU A 1 278 ? 6.534 -23.687 -10.389 1.00 81.94 278 GLU A N 1
ATOM 2189 C CA . GLU A 1 278 ? 6.825 -23.042 -11.689 1.00 81.94 278 GLU A CA 1
ATOM 2190 C C . GLU A 1 278 ? 5.630 -22.231 -12.235 1.00 81.94 278 GLU A C 1
ATOM 2192 O O . GLU A 1 278 ? 5.784 -21.138 -12.777 1.00 81.94 278 GLU A O 1
ATOM 2197 N N . VAL A 1 279 ? 4.405 -22.725 -12.027 1.00 84.31 279 VAL A N 1
ATOM 2198 C CA . VAL A 1 279 ? 3.167 -22.077 -12.493 1.00 84.31 279 VAL A CA 1
ATOM 2199 C C . VAL A 1 279 ? 2.934 -20.704 -11.847 1.00 84.31 279 VAL A C 1
ATOM 2201 O O . VAL A 1 279 ? 2.520 -19.773 -12.539 1.00 84.31 279 VAL A O 1
ATOM 2204 N N . ALA A 1 280 ? 3.204 -20.559 -10.546 1.00 85.38 280 ALA A N 1
ATOM 2205 C CA . ALA A 1 280 ? 2.961 -19.310 -9.821 1.00 85.38 280 ALA A CA 1
ATOM 2206 C C . ALA A 1 280 ? 3.945 -18.215 -10.259 1.00 85.38 280 ALA A C 1
ATOM 2208 O O . ALA A 1 280 ? 3.545 -17.082 -10.524 1.00 85.38 280 ALA A O 1
ATOM 2209 N N . ILE A 1 281 ? 5.217 -18.585 -10.435 1.00 88.31 281 ILE A N 1
ATOM 2210 C CA . ILE A 1 281 ? 6.267 -17.697 -10.950 1.00 88.31 281 ILE A CA 1
ATOM 2211 C C . ILE A 1 281 ? 5.884 -17.168 -12.336 1.00 88.31 281 ILE A C 1
ATOM 2213 O O . ILE A 1 281 ? 5.899 -15.959 -12.581 1.00 88.31 281 ILE A O 1
ATOM 2217 N N . LEU A 1 282 ? 5.477 -18.065 -13.241 1.00 89.31 282 LEU A N 1
ATOM 2218 C CA . LEU A 1 282 ? 5.077 -17.688 -14.595 1.00 89.31 282 LEU A CA 1
ATOM 2219 C C . LEU A 1 282 ? 3.896 -16.709 -14.594 1.00 89.31 282 LEU A C 1
ATOM 2221 O O . LEU A 1 282 ? 3.897 -15.746 -15.363 1.00 89.31 282 LEU A O 1
ATOM 2225 N N . GLN A 1 283 ? 2.906 -16.913 -13.724 1.00 90.94 283 GLN A N 1
ATOM 2226 C CA . GLN A 1 283 ? 1.774 -15.995 -13.588 1.00 90.94 283 GLN A CA 1
ATOM 2227 C C . GLN A 1 283 ? 2.222 -14.606 -13.113 1.00 90.94 283 GLN A C 1
ATOM 2229 O O . GLN A 1 283 ? 1.798 -13.594 -13.685 1.00 90.94 283 GLN A O 1
ATOM 2234 N N . THR A 1 284 ? 3.126 -14.549 -12.134 1.00 93.25 284 THR A N 1
ATOM 2235 C CA . THR A 1 284 ? 3.726 -13.295 -11.670 1.00 93.25 284 THR A CA 1
ATOM 2236 C C . THR A 1 284 ? 4.470 -12.585 -12.801 1.00 93.25 284 THR A C 1
ATOM 2238 O O . THR A 1 284 ? 4.260 -11.391 -13.025 1.00 93.25 284 THR A O 1
ATOM 2241 N N . HIS A 1 285 ? 5.268 -13.307 -13.591 1.00 94.06 285 HIS A N 1
ATOM 2242 C CA . HIS A 1 285 ? 5.990 -12.744 -14.736 1.00 94.06 285 HIS A CA 1
ATOM 2243 C C . HIS A 1 285 ? 5.059 -12.183 -15.812 1.00 94.06 285 HIS A C 1
ATOM 2245 O O . HIS A 1 285 ? 5.300 -11.089 -16.330 1.00 94.06 285 HIS A O 1
ATOM 2251 N N . VAL A 1 286 ? 3.974 -12.896 -16.122 1.00 92.88 286 VAL A N 1
ATOM 2252 C CA . VAL A 1 286 ? 2.959 -12.448 -17.086 1.00 92.88 286 VAL A CA 1
ATOM 2253 C C . VAL A 1 286 ? 2.267 -11.169 -16.609 1.00 92.88 286 VAL A C 1
ATOM 2255 O O . VAL A 1 286 ? 2.001 -10.285 -17.424 1.00 92.88 286 VAL A O 1
ATOM 2258 N N . SER A 1 287 ? 2.014 -11.031 -15.303 1.00 94.31 287 SER A N 1
ATOM 2259 C CA . SER A 1 287 ? 1.434 -9.810 -14.729 1.00 94.31 287 SER A CA 1
ATOM 2260 C C . SER A 1 287 ? 2.427 -8.638 -14.723 1.00 94.31 287 SER A C 1
ATOM 2262 O O . SER A 1 287 ? 2.106 -7.528 -15.163 1.00 94.31 287 SER A O 1
ATOM 2264 N N . LEU A 1 288 ? 3.664 -8.877 -14.276 1.00 96.31 288 LEU A N 1
ATOM 2265 C CA . LEU A 1 288 ? 4.678 -7.833 -14.129 1.00 96.31 288 LEU A CA 1
ATOM 2266 C C . LEU A 1 288 ? 5.248 -7.357 -15.466 1.00 96.31 288 LEU A C 1
ATOM 2268 O O . LEU A 1 288 ? 5.543 -6.173 -15.609 1.00 96.31 288 LEU A O 1
ATOM 2272 N N . GLY A 1 289 ? 5.394 -8.231 -16.461 1.00 96.00 289 GLY A N 1
ATOM 2273 C CA . GLY A 1 289 ? 6.101 -7.916 -17.701 1.00 96.00 289 GLY A CA 1
ATOM 2274 C C . GLY A 1 289 ? 5.552 -6.712 -18.474 1.00 96.00 289 GLY A C 1
ATOM 2275 O O . GLY A 1 289 ? 6.295 -5.750 -18.697 1.00 96.00 289 GLY A O 1
ATOM 2276 N N . PRO A 1 290 ? 4.260 -6.693 -18.853 1.00 96.12 290 PRO A N 1
ATOM 2277 C CA . PRO A 1 290 ? 3.652 -5.546 -19.526 1.00 96.12 290 PRO A CA 1
ATOM 2278 C C . PRO A 1 290 ? 3.720 -4.260 -18.696 1.00 96.12 290 PRO A C 1
ATOM 2280 O O . PRO A 1 290 ? 3.928 -3.172 -19.241 1.00 96.12 290 PRO A O 1
ATOM 2283 N N . PHE A 1 291 ? 3.578 -4.381 -17.374 1.00 97.25 291 PHE A N 1
ATOM 2284 C CA . PHE A 1 291 ? 3.707 -3.262 -16.448 1.00 97.25 291 PHE A CA 1
ATOM 2285 C C . PHE A 1 291 ? 5.129 -2.681 -16.456 1.00 97.25 291 PHE A C 1
ATOM 2287 O O . PHE A 1 291 ? 5.289 -1.478 -16.678 1.00 97.25 291 PHE A O 1
ATOM 2294 N N . LEU A 1 292 ? 6.152 -3.521 -16.285 1.00 97.38 292 LEU A N 1
ATOM 2295 C CA . LEU A 1 292 ? 7.560 -3.123 -16.268 1.00 97.38 292 LEU A CA 1
ATOM 2296 C C . LEU A 1 292 ? 7.986 -2.523 -17.610 1.00 97.38 292 LEU A C 1
ATOM 2298 O O . LEU A 1 292 ? 8.587 -1.453 -17.625 1.00 97.38 292 LEU A O 1
ATOM 2302 N N . ALA A 1 293 ? 7.597 -3.129 -18.736 1.00 96.25 293 ALA A N 1
ATOM 2303 C CA . ALA A 1 293 ? 7.883 -2.586 -20.064 1.00 96.25 293 ALA A CA 1
ATOM 2304 C C . ALA A 1 293 ? 7.271 -1.186 -20.246 1.00 96.25 293 ALA A C 1
ATOM 2306 O O . ALA A 1 293 ? 7.952 -0.244 -20.653 1.00 96.25 293 ALA A O 1
ATOM 2307 N N . LYS A 1 294 ? 5.995 -1.007 -19.879 1.00 96.69 294 LYS A N 1
ATOM 2308 C CA . LYS A 1 294 ? 5.332 0.305 -19.940 1.00 96.69 294 LYS A CA 1
ATOM 2309 C C . LYS A 1 294 ? 6.036 1.342 -19.060 1.00 96.69 294 LYS A C 1
ATOM 2311 O O . LYS A 1 294 ? 6.187 2.497 -19.472 1.00 96.69 294 LYS A O 1
ATOM 2316 N N . ARG A 1 295 ? 6.459 0.953 -17.853 1.00 97.44 295 ARG A N 1
ATOM 2317 C CA . ARG A 1 295 ? 7.173 1.847 -16.930 1.00 97.44 295 ARG A CA 1
ATOM 2318 C C . ARG A 1 295 ? 8.554 2.206 -17.443 1.00 97.44 295 ARG A C 1
ATOM 2320 O O . ARG A 1 295 ? 8.885 3.388 -17.422 1.00 97.44 295 ARG A O 1
ATOM 2327 N N . PHE A 1 296 ? 9.283 1.243 -17.994 1.00 96.75 296 PHE A N 1
ATOM 2328 C CA . PHE A 1 296 ? 10.565 1.467 -18.644 1.00 96.75 296 PHE A CA 1
ATOM 2329 C C . PHE A 1 296 ? 10.458 2.561 -19.712 1.00 96.75 296 PHE A C 1
ATOM 2331 O O . PHE A 1 296 ? 11.151 3.567 -19.612 1.00 96.75 296 PHE A O 1
ATOM 2338 N N . PHE A 1 297 ? 9.527 2.431 -20.665 1.00 96.31 297 PHE A N 1
ATOM 2339 C CA . PHE A 1 297 ? 9.356 3.427 -21.732 1.00 96.31 297 PHE A CA 1
ATOM 2340 C C . PHE A 1 297 ? 8.926 4.806 -21.219 1.00 96.31 297 PHE A C 1
ATOM 2342 O O . PHE A 1 297 ? 9.344 5.832 -21.752 1.00 96.31 297 PHE A O 1
ATOM 2349 N N . THR A 1 298 ? 8.089 4.850 -20.180 1.00 96.19 298 THR A N 1
ATOM 2350 C CA . THR A 1 298 ? 7.641 6.120 -19.586 1.00 96.19 298 THR A CA 1
ATOM 2351 C C . THR A 1 298 ? 8.809 6.854 -18.920 1.00 96.19 298 THR A C 1
ATOM 2353 O O . THR A 1 298 ? 9.024 8.041 -19.172 1.00 96.19 298 THR A O 1
ATOM 2356 N N . LEU A 1 299 ? 9.582 6.139 -18.096 1.00 96.06 299 LEU A N 1
ATOM 2357 C CA . LEU A 1 299 ? 10.730 6.679 -17.368 1.00 96.06 299 LEU A CA 1
ATOM 2358 C C . LEU A 1 299 ? 11.887 7.021 -18.320 1.00 96.06 299 LEU A C 1
ATOM 2360 O O . LEU A 1 299 ? 12.493 8.083 -18.180 1.00 96.06 299 LEU A O 1
ATOM 2364 N N . SER A 1 300 ? 12.153 6.186 -19.331 1.00 95.06 300 SER A N 1
ATOM 2365 C CA . SER A 1 300 ? 13.200 6.439 -20.328 1.00 95.06 300 SER A CA 1
ATOM 2366 C C . SER A 1 300 ? 12.894 7.679 -21.167 1.00 95.06 300 SER A C 1
ATOM 2368 O O . SER A 1 300 ? 13.771 8.523 -21.342 1.00 95.06 300 SER A O 1
ATOM 2370 N N . ASN A 1 301 ? 11.648 7.844 -21.626 1.00 94.69 301 ASN A N 1
ATOM 2371 C CA . ASN A 1 301 ? 11.234 9.016 -22.393 1.00 94.69 301 ASN A CA 1
ATOM 2372 C C . ASN A 1 301 ? 11.369 10.308 -21.572 1.00 94.69 301 ASN A C 1
ATOM 2374 O O . ASN A 1 301 ? 11.857 11.322 -22.082 1.00 94.69 301 ASN A O 1
ATOM 2378 N N . TYR A 1 302 ? 10.985 10.269 -20.290 1.00 95.38 302 TYR A N 1
ATOM 2379 C CA . TYR A 1 302 ? 11.197 11.398 -19.386 1.00 95.38 302 TYR A CA 1
ATOM 2380 C C . TYR A 1 302 ? 12.685 11.725 -19.239 1.00 95.38 302 TYR A C 1
ATOM 2382 O O . TYR A 1 302 ? 13.082 12.869 -19.459 1.00 95.38 302 TYR A O 1
ATOM 2390 N N . ALA A 1 303 ? 13.512 10.723 -18.919 1.00 93.88 303 ALA A N 1
ATOM 2391 C CA . ALA A 1 303 ? 14.946 10.901 -18.717 1.00 93.88 303 ALA A CA 1
ATOM 2392 C C . ALA A 1 303 ? 15.632 11.474 -19.967 1.00 93.88 303 ALA A C 1
ATOM 2394 O O . ALA A 1 303 ? 16.361 12.459 -19.866 1.00 93.88 303 ALA A O 1
ATOM 2395 N N . GLN A 1 304 ? 15.335 10.933 -21.153 1.00 91.88 304 GLN A N 1
ATOM 2396 C CA . GLN A 1 304 ? 15.851 11.446 -22.426 1.00 91.88 304 GLN A CA 1
ATOM 2397 C C . GLN A 1 304 ? 15.437 12.907 -22.655 1.00 91.88 304 GLN A C 1
ATOM 2399 O O . GLN A 1 304 ? 16.281 13.739 -22.984 1.00 91.88 304 GLN A O 1
ATOM 2404 N N . THR A 1 305 ? 14.167 13.250 -22.417 1.00 91.94 305 THR A N 1
ATOM 2405 C CA . THR A 1 305 ? 13.667 14.627 -22.574 1.00 91.94 305 THR A CA 1
ATOM 2406 C C . THR A 1 305 ? 14.328 15.588 -21.580 1.00 91.94 305 THR A C 1
ATOM 2408 O O . THR A 1 305 ? 14.686 16.709 -21.940 1.00 91.94 305 THR A O 1
ATOM 2411 N N . ALA A 1 306 ? 14.509 15.172 -20.325 1.00 90.75 306 ALA A N 1
ATOM 2412 C CA . ALA A 1 306 ? 15.195 15.958 -19.301 1.00 90.75 306 ALA A CA 1
ATOM 2413 C C . ALA A 1 306 ? 16.673 16.192 -19.658 1.00 90.75 306 ALA A C 1
ATOM 2415 O O . ALA A 1 306 ? 17.141 17.329 -19.621 1.00 90.75 306 ALA A O 1
ATOM 2416 N N . MET A 1 307 ? 17.383 15.149 -20.098 1.00 87.38 307 MET A N 1
ATOM 2417 C CA . MET A 1 307 ? 18.776 15.251 -20.544 1.00 87.38 307 MET A CA 1
ATOM 2418 C C . MET A 1 307 ? 18.915 16.143 -21.787 1.00 87.38 307 MET A C 1
ATOM 2420 O O . MET A 1 307 ? 19.787 17.005 -21.836 1.00 87.38 307 MET A O 1
ATOM 2424 N N . GLN A 1 308 ? 18.028 16.011 -22.779 1.00 88.00 308 GLN A N 1
ATOM 2425 C CA . GLN A 1 308 ? 18.039 16.862 -23.977 1.00 88.00 308 GLN A CA 1
ATOM 2426 C C . GLN A 1 308 ? 17.776 18.339 -23.656 1.00 88.00 308 GLN A C 1
ATOM 2428 O O . GLN A 1 308 ? 18.404 19.214 -24.261 1.00 88.00 308 GLN A O 1
ATOM 2433 N N . ARG A 1 309 ? 16.881 18.624 -22.696 1.00 87.19 309 ARG A N 1
ATOM 2434 C CA . ARG A 1 309 ? 16.655 19.983 -22.179 1.00 87.19 309 ARG A CA 1
ATOM 2435 C C . ARG A 1 309 ? 17.915 20.538 -21.516 1.00 87.19 309 ARG A C 1
ATOM 2437 O O . ARG A 1 309 ? 18.315 21.649 -21.854 1.00 87.19 309 ARG A O 1
ATOM 2444 N N . ALA A 1 310 ? 18.568 19.755 -20.657 1.00 84.88 310 ALA A N 1
ATOM 2445 C CA . ALA A 1 310 ? 19.810 20.153 -19.991 1.00 84.88 310 ALA A CA 1
ATOM 2446 C C . ALA A 1 310 ? 20.957 20.432 -20.984 1.00 84.88 310 ALA A C 1
ATOM 2448 O O . ALA A 1 310 ? 21.774 21.319 -20.757 1.00 84.88 310 ALA A O 1
ATOM 2449 N N . LEU A 1 311 ? 20.991 19.721 -22.116 1.00 83.81 311 LEU A N 1
ATOM 2450 C CA . LEU A 1 311 ? 21.979 19.915 -23.185 1.00 83.81 311 LEU A CA 1
ATOM 2451 C C . LEU A 1 311 ? 21.672 21.102 -24.121 1.00 83.81 311 LEU A C 1
ATOM 2453 O O . LEU A 1 311 ? 22.469 21.387 -25.011 1.00 83.81 311 LEU A O 1
ATOM 2457 N N . GLY A 1 312 ? 20.532 21.786 -23.965 1.00 83.00 312 GLY A N 1
ATOM 2458 C CA . GLY A 1 312 ? 20.153 22.930 -24.806 1.00 83.00 312 GLY A CA 1
ATOM 2459 C C . GLY A 1 312 ? 19.636 22.567 -26.207 1.00 83.00 312 GLY A C 1
ATOM 2460 O O . GLY A 1 312 ? 19.380 23.456 -27.019 1.00 83.00 312 GLY A O 1
ATOM 2461 N N . ASN A 1 313 ? 19.405 21.282 -26.497 1.00 75.19 313 ASN A N 1
ATOM 2462 C CA . ASN A 1 313 ? 18.947 20.815 -27.815 1.00 75.19 313 ASN A CA 1
ATOM 2463 C C . ASN A 1 313 ? 17.446 21.071 -28.084 1.00 75.19 313 ASN A C 1
ATOM 2465 O O . ASN A 1 313 ? 16.960 20.818 -29.186 1.00 75.19 313 ASN A O 1
ATOM 2469 N N . ALA A 1 314 ? 16.699 21.607 -27.112 1.00 64.81 314 ALA A N 1
ATOM 2470 C CA . ALA A 1 314 ? 15.243 21.776 -27.190 1.00 64.81 314 ALA A CA 1
ATOM 2471 C C . ALA A 1 314 ? 14.758 22.776 -28.266 1.00 64.81 314 ALA A C 1
ATOM 2473 O O . ALA A 1 314 ? 13.589 22.751 -28.647 1.00 64.81 314 ALA A O 1
ATOM 2474 N N . LYS A 1 315 ? 15.628 23.654 -28.789 1.00 63.06 315 LYS A N 1
ATOM 2475 C CA . LYS A 1 315 ? 15.227 24.701 -29.751 1.00 63.06 315 LYS A CA 1
ATOM 2476 C C . LYS A 1 315 ? 15.006 24.205 -31.188 1.00 63.06 315 LYS A C 1
ATOM 2478 O O . LYS A 1 315 ? 14.388 24.922 -31.972 1.00 63.06 315 LYS A O 1
ATOM 2483 N N . ALA A 1 316 ? 15.441 22.994 -31.543 1.00 58.03 316 ALA A N 1
ATOM 2484 C CA . ALA A 1 316 ? 15.331 22.494 -32.919 1.00 58.03 316 ALA A CA 1
ATOM 2485 C C . ALA A 1 316 ? 13.923 21.984 -33.298 1.00 58.03 316 ALA A C 1
ATOM 2487 O O . ALA A 1 316 ? 13.582 21.954 -34.477 1.00 58.03 316 ALA A O 1
ATOM 2488 N N . SER A 1 317 ? 13.084 21.609 -32.327 1.00 56.66 317 SER A N 1
ATOM 2489 C CA . SER A 1 317 ? 11.800 20.932 -32.581 1.00 56.66 317 SER A CA 1
ATOM 2490 C C . SER A 1 317 ? 10.562 21.838 -32.541 1.00 56.66 317 SER A C 1
ATOM 2492 O O . SER A 1 317 ? 9.510 21.429 -33.023 1.00 56.66 317 SER A O 1
ATOM 2494 N N . GLN A 1 318 ? 10.656 23.079 -32.046 1.00 57.56 318 GLN A N 1
ATOM 2495 C CA . GLN A 1 318 ? 9.505 24.003 -31.995 1.00 57.56 318 GLN A CA 1
ATOM 2496 C C . GLN A 1 318 ? 9.391 24.964 -33.195 1.00 57.56 318 GLN A C 1
ATOM 2498 O O . GLN A 1 318 ? 8.364 25.624 -33.348 1.00 57.56 318 GLN A O 1
ATOM 2503 N N . GLN A 1 319 ? 10.393 25.049 -34.081 1.00 56.75 319 GLN A N 1
ATOM 2504 C CA . GLN A 1 319 ? 10.361 25.985 -35.218 1.00 56.75 319 GLN A CA 1
ATOM 2505 C C . GLN A 1 319 ? 9.696 25.447 -36.500 1.00 56.75 319 GLN A C 1
ATOM 2507 O O . GLN A 1 319 ? 9.457 26.236 -37.411 1.00 56.75 319 GLN A O 1
ATOM 2512 N N . SER A 1 320 ? 9.328 24.162 -36.592 1.00 55.59 320 SER A N 1
ATOM 2513 C CA . SER A 1 320 ? 8.804 23.589 -37.849 1.00 55.59 320 SER A CA 1
ATOM 2514 C C . SER A 1 320 ? 7.294 23.746 -38.088 1.00 55.59 320 SER A C 1
ATOM 2516 O O . SER A 1 320 ? 6.833 23.379 -39.163 1.00 55.59 320 SER A O 1
ATOM 2518 N N . ASN A 1 321 ? 6.522 24.330 -37.159 1.00 56.06 321 ASN A N 1
ATOM 2519 C CA . ASN A 1 321 ? 5.057 24.450 -37.296 1.00 56.06 321 ASN A CA 1
ATOM 2520 C C . ASN A 1 321 ? 4.524 25.877 -37.542 1.00 56.06 321 ASN A C 1
ATOM 2522 O O . ASN A 1 321 ? 3.318 26.104 -37.473 1.00 56.06 321 ASN A O 1
ATOM 2526 N N . LYS A 1 322 ? 5.385 26.850 -37.879 1.00 53.72 322 LYS A N 1
ATOM 2527 C CA . LYS A 1 322 ? 4.945 28.159 -38.405 1.00 53.72 322 LYS A CA 1
ATOM 2528 C C . LYS A 1 322 ? 4.912 28.136 -39.936 1.00 53.72 322 LYS A C 1
ATOM 2530 O O . LYS A 1 322 ? 5.781 28.691 -40.601 1.00 53.72 322 LYS A O 1
ATOM 2535 N N . GLY A 1 323 ? 3.899 27.479 -40.491 1.00 59.50 323 GLY A N 1
ATOM 2536 C CA . GLY A 1 323 ? 3.499 27.686 -41.881 1.00 59.50 323 GLY A CA 1
ATOM 2537 C C . GLY A 1 323 ? 2.644 28.951 -42.026 1.00 59.50 323 GLY A C 1
ATOM 2538 O O . GLY A 1 323 ? 1.654 29.078 -41.313 1.00 59.50 323 GLY A O 1
ATOM 2539 N N . THR A 1 324 ? 3.055 29.829 -42.959 1.00 56.81 324 THR A N 1
ATOM 2540 C CA . THR A 1 324 ? 2.220 30.559 -43.957 1.00 56.81 324 THR A CA 1
ATOM 2541 C C . THR A 1 324 ? 1.097 31.469 -43.411 1.00 56.81 324 THR A C 1
ATOM 2543 O O . THR A 1 324 ? 0.157 30.980 -42.808 1.00 56.81 324 THR A O 1
ATOM 2546 N N . ASP A 1 325 ? 1.078 32.803 -43.556 1.00 53.28 325 ASP A N 1
ATOM 2547 C CA . ASP A 1 325 ? 1.385 33.628 -44.735 1.00 53.28 325 ASP A CA 1
ATOM 2548 C C . ASP A 1 325 ? 1.631 35.111 -44.368 1.00 53.28 325 ASP A C 1
ATOM 2550 O O . ASP A 1 325 ? 0.780 35.730 -43.734 1.00 53.28 325 ASP A O 1
ATOM 2554 N N . ALA A 1 326 ? 2.752 35.698 -44.813 1.00 61.50 326 ALA A N 1
ATOM 2555 C CA . ALA A 1 326 ? 2.851 37.085 -45.311 1.00 61.50 326 ALA A CA 1
ATOM 2556 C C . ALA A 1 326 ? 4.315 37.442 -45.664 1.00 61.50 326 ALA A C 1
ATOM 2558 O O . ALA A 1 326 ? 5.194 37.345 -44.804 1.00 61.50 326 ALA A O 1
ATOM 2559 N N . PRO A 1 327 ? 4.606 37.910 -46.891 1.00 62.62 327 PRO A N 1
ATOM 2560 C CA . PRO A 1 327 ? 5.938 38.361 -47.270 1.00 62.62 327 PRO A CA 1
ATOM 2561 C C . PRO A 1 327 ? 6.127 39.829 -46.862 1.00 62.62 327 PRO A C 1
ATOM 2563 O O . PRO A 1 327 ? 5.589 40.733 -47.497 1.00 62.62 327 PRO A O 1
ATOM 2566 N N . SER A 1 328 ? 6.914 40.087 -45.817 1.00 56.84 328 SER A N 1
ATOM 2567 C CA . SER A 1 328 ? 7.421 41.431 -45.518 1.00 56.84 328 SER A CA 1
ATOM 2568 C C . SER A 1 328 ? 8.928 41.461 -45.749 1.00 56.84 328 SER A C 1
ATOM 2570 O O . SER A 1 328 ? 9.712 40.899 -44.988 1.00 56.84 328 SER A O 1
ATOM 2572 N N . PHE A 1 329 ? 9.318 42.091 -46.856 1.00 60.81 329 PHE A N 1
ATOM 2573 C CA . PHE A 1 329 ? 10.695 42.455 -47.156 1.00 60.81 329 PHE A CA 1
ATOM 2574 C C . PHE A 1 329 ? 11.139 43.564 -46.195 1.00 60.81 329 PHE A C 1
ATOM 2576 O O . PHE A 1 329 ? 10.569 44.653 -46.197 1.00 60.81 329 PHE A O 1
ATOM 2583 N N . SER A 1 330 ? 12.183 43.322 -45.406 1.00 54.31 330 SER A N 1
ATOM 2584 C CA . SER A 1 330 ? 12.935 44.379 -44.720 1.00 54.31 330 SER A CA 1
ATOM 2585 C C . SER A 1 330 ? 14.432 44.053 -44.767 1.00 54.31 330 SER A C 1
ATOM 2587 O O . SER A 1 330 ? 14.806 42.924 -44.445 1.00 54.31 330 SER A O 1
ATOM 2589 N N . PRO A 1 331 ? 15.288 44.990 -45.216 1.00 62.09 331 PRO A N 1
ATOM 2590 C CA . PRO A 1 331 ? 16.689 44.713 -45.490 1.00 62.09 331 PRO A CA 1
ATOM 2591 C C . PRO A 1 331 ? 17.581 44.921 -44.256 1.00 62.09 331 PRO A C 1
ATOM 2593 O O . PRO A 1 331 ? 17.569 45.973 -43.626 1.00 62.09 331 PRO A O 1
ATOM 2596 N N . SER A 1 332 ? 18.368 43.883 -43.967 1.00 64.06 332 SER A N 1
ATOM 2597 C CA . SER A 1 332 ? 19.783 43.899 -43.560 1.00 64.06 332 SER A CA 1
ATOM 2598 C C . SER A 1 332 ? 20.318 45.122 -42.797 1.00 64.06 332 SER A C 1
ATOM 2600 O O . SER A 1 332 ? 20.738 46.110 -43.402 1.00 64.06 332 SER A O 1
ATOM 2602 N N . SER A 1 333 ? 20.474 44.959 -41.482 1.00 53.34 333 SER A N 1
ATOM 2603 C CA . SER A 1 333 ? 21.447 45.697 -40.672 1.00 53.34 333 SER A CA 1
ATOM 2604 C C . SER A 1 333 ? 22.337 44.712 -39.913 1.00 53.34 333 SER A C 1
ATOM 2606 O O . SER A 1 333 ? 21.928 44.081 -38.938 1.00 53.34 333 SER A O 1
ATOM 2608 N N . ASP A 1 334 ? 23.552 44.595 -40.432 1.00 57.56 334 ASP A N 1
ATOM 2609 C CA . ASP A 1 334 ? 24.699 43.832 -39.957 1.00 57.56 334 ASP A CA 1
ATOM 2610 C C . ASP A 1 334 ? 25.087 44.293 -38.541 1.00 57.56 334 ASP A C 1
ATOM 2612 O O . ASP A 1 334 ? 25.643 45.372 -38.345 1.00 57.56 334 ASP A O 1
ATOM 2616 N N . SER A 1 335 ? 24.681 43.527 -37.528 1.00 52.16 335 SER A N 1
ATOM 2617 C CA . SER A 1 335 ? 25.000 43.785 -36.120 1.00 52.16 335 SER A CA 1
ATOM 2618 C C . SER A 1 335 ? 25.620 42.519 -35.557 1.00 52.16 335 SER A C 1
ATOM 2620 O O . SER A 1 335 ? 24.924 41.519 -35.393 1.00 52.16 335 SER A O 1
ATOM 2622 N N . GLY A 1 336 ? 26.930 42.551 -35.299 1.00 52.06 336 GLY A N 1
ATOM 2623 C CA . GLY A 1 336 ? 27.680 41.443 -34.716 1.00 52.06 336 GLY A CA 1
ATOM 2624 C C . GLY A 1 336 ? 27.028 40.961 -33.422 1.00 52.06 336 GLY A C 1
ATOM 2625 O O . GLY A 1 336 ? 27.181 41.575 -32.366 1.00 52.06 336 GLY A O 1
ATOM 2626 N N . SER A 1 337 ? 26.267 39.870 -33.514 1.00 50.59 337 SER A N 1
ATOM 2627 C CA . SER A 1 337 ? 25.612 39.264 -32.367 1.00 50.59 337 SER A CA 1
ATOM 2628 C C . SER A 1 337 ? 26.674 38.531 -31.561 1.00 50.59 337 SER A C 1
ATOM 2630 O O . SER A 1 337 ? 27.054 37.404 -31.888 1.00 50.59 337 SER A O 1
ATOM 2632 N N . HIS A 1 338 ? 27.163 39.176 -30.504 1.00 55.16 338 HIS A N 1
ATOM 2633 C CA . HIS A 1 338 ? 27.773 38.466 -29.393 1.00 55.16 338 HIS A CA 1
ATOM 2634 C C . HIS A 1 338 ? 26.813 37.347 -28.995 1.00 55.16 338 HIS A C 1
ATOM 2636 O O . HIS A 1 338 ? 25.706 37.614 -28.528 1.00 55.16 338 HIS A O 1
ATOM 2642 N N . SER A 1 339 ? 27.226 36.105 -29.243 1.00 55.50 339 SER A N 1
ATOM 2643 C CA . SER A 1 339 ? 26.577 34.894 -28.763 1.00 55.50 339 SER A CA 1
ATOM 2644 C C . SER A 1 339 ? 26.642 34.917 -27.240 1.00 55.50 339 SER A C 1
ATOM 2646 O O . SER A 1 339 ? 27.543 34.336 -26.636 1.00 55.50 339 SER A O 1
ATOM 2648 N N . GLN A 1 340 ? 25.743 35.680 -26.620 1.00 58.09 340 GLN A N 1
ATOM 2649 C CA . GLN A 1 340 ? 25.484 35.583 -25.198 1.00 58.09 340 GLN A CA 1
ATOM 2650 C C . GLN A 1 340 ? 25.011 34.153 -24.989 1.00 58.09 340 GLN A C 1
ATOM 2652 O O . GLN A 1 340 ? 23.927 33.779 -25.433 1.00 58.09 340 GLN A O 1
ATOM 2657 N N . SER A 1 341 ? 25.898 33.335 -24.424 1.00 62.03 341 SER A N 1
ATOM 2658 C CA . SER A 1 341 ? 25.573 31.993 -23.975 1.00 62.03 341 SER A CA 1
ATOM 2659 C C . SER A 1 341 ? 24.391 32.137 -23.029 1.00 62.03 341 SER A C 1
ATOM 2661 O O . SER A 1 341 ? 24.541 32.691 -21.937 1.00 62.03 341 SER A O 1
ATOM 2663 N N . GLU A 1 342 ? 23.211 31.726 -23.483 1.00 63.97 342 GLU A N 1
ATOM 2664 C CA . GLU A 1 342 ? 22.047 31.612 -22.618 1.00 63.97 342 GLU A CA 1
ATOM 2665 C C . GLU A 1 342 ? 22.464 30.805 -21.381 1.00 63.97 342 GLU A C 1
ATOM 2667 O O . GLU A 1 342 ? 23.177 29.803 -21.528 1.00 63.97 342 GLU A O 1
ATOM 2672 N N . PRO A 1 343 ? 22.097 31.255 -20.170 1.00 60.66 343 PRO A N 1
ATOM 2673 C CA . PRO A 1 343 ? 22.408 30.508 -18.966 1.00 60.66 343 PRO A CA 1
ATOM 2674 C C . PRO A 1 343 ? 21.860 29.077 -19.104 1.00 60.66 343 PRO A C 1
ATOM 2676 O O . PRO A 1 343 ? 20.775 28.900 -19.669 1.00 60.66 343 PRO A O 1
ATOM 2679 N N . PRO A 1 344 ? 22.611 28.059 -18.645 1.00 61.91 344 PRO A N 1
ATOM 2680 C CA . PRO A 1 344 ? 22.196 26.666 -18.751 1.00 61.91 344 PRO A CA 1
ATOM 2681 C C . PRO A 1 344 ? 20.799 26.483 -18.154 1.00 61.91 344 PRO A C 1
ATOM 2683 O O . PRO A 1 344 ? 20.483 27.048 -17.105 1.00 61.91 344 PRO A O 1
ATOM 2686 N N . ALA A 1 345 ? 19.960 25.723 -18.860 1.00 71.00 345 ALA A N 1
ATOM 2687 C CA . ALA A 1 345 ? 18.603 25.424 -18.428 1.00 71.00 345 ALA A CA 1
ATOM 2688 C C . ALA A 1 345 ? 18.612 24.768 -17.037 1.00 71.00 345 ALA A C 1
ATOM 2690 O O . ALA A 1 345 ? 19.514 23.993 -16.716 1.00 71.00 345 ALA A O 1
ATOM 2691 N N . GLU A 1 346 ? 17.604 25.095 -16.227 1.00 76.44 346 GLU A N 1
ATOM 2692 C CA . GLU A 1 346 ? 17.416 24.552 -14.881 1.00 76.44 346 GLU A CA 1
ATOM 2693 C C . GLU A 1 346 ? 17.479 23.016 -14.896 1.00 76.44 346 GLU A C 1
ATOM 2695 O O . GLU A 1 346 ? 16.822 22.359 -15.711 1.00 76.44 346 GLU A O 1
ATOM 2700 N N . LEU A 1 347 ? 18.325 22.452 -14.027 1.00 83.06 347 LEU A N 1
ATOM 2701 C CA . LEU A 1 347 ? 18.542 21.013 -13.946 1.00 83.06 347 LEU A CA 1
ATOM 2702 C C . LEU A 1 347 ? 17.277 20.349 -13.394 1.00 83.06 347 LEU A C 1
ATOM 2704 O O . LEU A 1 347 ? 16.765 20.746 -12.350 1.00 83.06 347 LEU A O 1
ATOM 2708 N N . ASP A 1 348 ? 16.783 19.326 -14.084 1.00 89.88 348 ASP A N 1
ATOM 2709 C CA . ASP A 1 348 ? 15.585 18.605 -13.666 1.00 89.88 348 ASP A CA 1
ATOM 2710 C C . ASP A 1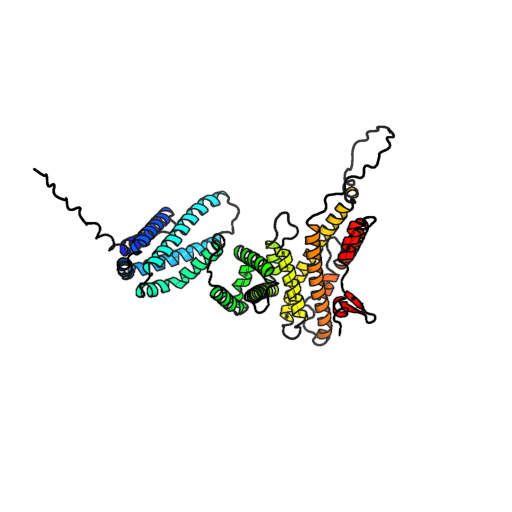 348 ? 15.848 17.840 -12.358 1.00 89.88 348 ASP A C 1
ATOM 2712 O O . ASP A 1 348 ? 16.511 16.801 -12.346 1.00 89.88 348 ASP A O 1
ATOM 2716 N N . VAL A 1 349 ? 15.332 18.365 -11.245 1.00 92.44 349 VAL A N 1
ATOM 2717 C CA . VAL A 1 349 ? 15.546 17.815 -9.895 1.00 92.44 349 VAL A CA 1
ATOM 2718 C C . VAL A 1 349 ? 14.954 16.414 -9.704 1.00 92.44 349 VAL A C 1
ATOM 2720 O O . VAL A 1 349 ? 15.332 15.712 -8.767 1.00 92.44 349 VAL A O 1
ATOM 2723 N N . MET A 1 350 ? 14.052 15.978 -10.591 1.00 93.06 350 MET A N 1
ATOM 2724 C CA . MET A 1 350 ? 13.453 14.642 -10.552 1.00 93.06 350 MET A CA 1
ATOM 2725 C C . MET A 1 350 ? 14.260 13.612 -11.345 1.00 93.06 350 MET A C 1
ATOM 2727 O O . MET A 1 350 ? 14.067 12.411 -11.146 1.00 93.06 350 MET A O 1
ATOM 2731 N N . LEU A 1 351 ? 15.182 14.047 -12.212 1.00 93.00 351 LEU A N 1
ATOM 2732 C CA . LEU A 1 351 ? 15.973 13.150 -13.054 1.00 93.00 351 LEU A CA 1
ATOM 2733 C C . LEU A 1 351 ? 16.721 12.068 -12.252 1.00 93.00 351 LEU A C 1
ATOM 2735 O O . LEU A 1 351 ? 16.635 10.909 -12.657 1.00 93.00 351 LEU A O 1
ATOM 2739 N N . PRO A 1 352 ? 17.382 12.358 -11.111 1.00 92.25 352 PRO A N 1
ATOM 2740 C CA . PRO A 1 352 ? 18.036 11.314 -10.320 1.00 92.25 352 PRO A CA 1
ATOM 2741 C C . PRO A 1 352 ? 17.070 10.218 -9.848 1.00 92.25 352 PRO A C 1
ATOM 2743 O O . PRO A 1 352 ? 17.378 9.037 -9.989 1.00 92.25 352 PRO A O 1
ATOM 2746 N N . LYS A 1 353 ? 15.874 10.595 -9.371 1.00 94.12 353 LYS A N 1
ATOM 2747 C CA . LYS A 1 353 ? 14.842 9.647 -8.913 1.00 94.12 353 LYS A CA 1
ATOM 2748 C C . LYS A 1 353 ? 14.310 8.789 -10.063 1.00 94.12 353 LYS A C 1
ATOM 2750 O O . LYS A 1 353 ? 14.112 7.587 -9.914 1.00 94.12 353 LYS A O 1
ATOM 2755 N N . VAL 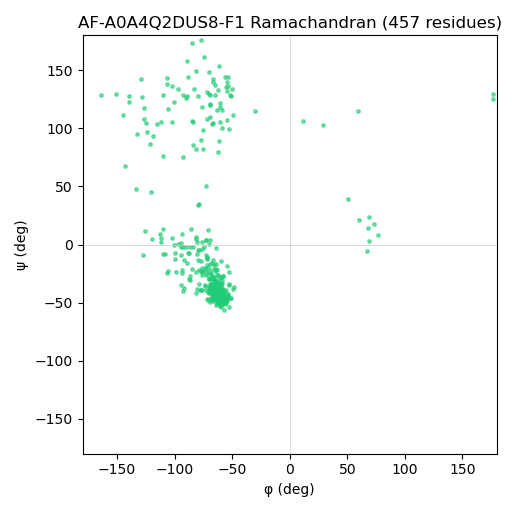A 1 354 ? 14.101 9.403 -11.230 1.00 95.50 354 VAL A N 1
ATOM 2756 C CA . VAL A 1 354 ? 13.670 8.687 -12.440 1.00 95.50 354 VAL A CA 1
ATOM 2757 C C . VAL A 1 354 ? 14.739 7.695 -12.893 1.00 95.50 354 VAL A C 1
ATOM 2759 O O . VAL A 1 354 ? 14.402 6.564 -13.233 1.00 95.50 354 VAL A O 1
ATOM 2762 N N . CYS A 1 355 ? 16.015 8.083 -12.864 1.00 92.50 355 CYS A N 1
ATOM 2763 C CA . CYS A 1 355 ? 17.125 7.191 -13.190 1.00 92.50 355 CYS A CA 1
ATOM 2764 C C . CYS A 1 355 ? 17.230 6.016 -12.208 1.00 92.50 355 CYS A C 1
ATOM 2766 O O . CYS A 1 355 ? 17.404 4.887 -12.659 1.00 92.50 355 CYS A O 1
ATOM 2768 N N . GLU A 1 356 ? 17.079 6.250 -10.899 1.00 91.69 356 GLU A N 1
ATOM 2769 C CA . GLU A 1 356 ? 17.060 5.182 -9.885 1.00 91.69 356 GLU A CA 1
ATOM 2770 C C . GLU A 1 356 ? 15.987 4.135 -10.208 1.00 91.69 356 GLU A C 1
ATOM 2772 O O . GLU A 1 356 ? 16.270 2.942 -10.298 1.00 91.69 356 GLU A O 1
ATOM 2777 N N . ALA A 1 357 ? 14.757 4.569 -10.472 1.00 94.50 357 ALA A N 1
ATOM 2778 C CA . ALA A 1 357 ? 13.692 3.634 -10.807 1.00 94.50 357 ALA A CA 1
ATOM 2779 C C . ALA A 1 357 ? 13.843 2.980 -12.176 1.00 94.50 357 ALA A C 1
ATOM 2781 O O . ALA A 1 357 ? 13.422 1.840 -12.357 1.00 94.50 357 ALA A O 1
ATOM 2782 N N . LEU A 1 358 ? 14.456 3.664 -13.139 1.00 93.56 358 LEU A N 1
ATOM 2783 C CA . LEU A 1 358 ? 14.763 3.082 -14.439 1.00 93.56 358 LEU A CA 1
ATOM 2784 C C . LEU A 1 358 ? 15.775 1.935 -14.309 1.00 93.56 358 LEU A C 1
ATOM 2786 O O . LEU A 1 358 ? 15.633 0.928 -15.003 1.00 93.56 358 LEU A O 1
ATOM 2790 N N . VAL A 1 359 ? 16.739 2.048 -13.386 1.00 87.31 359 VAL A N 1
ATOM 2791 C CA . VAL A 1 359 ? 17.653 0.952 -13.028 1.00 87.31 359 VAL A CA 1
ATOM 2792 C C . VAL A 1 359 ? 16.874 -0.216 -12.424 1.00 87.31 359 VAL A C 1
ATOM 2794 O O . VAL A 1 359 ? 16.976 -1.317 -12.958 1.00 87.31 359 VAL A O 1
ATOM 2797 N N . LEU A 1 360 ? 16.025 0.029 -11.418 1.00 91.44 360 LEU A N 1
ATOM 2798 C CA . LEU A 1 360 ? 15.210 -1.020 -10.781 1.00 91.44 360 LEU A CA 1
ATOM 2799 C C . LEU A 1 360 ? 14.310 -1.754 -11.785 1.00 91.44 360 LEU A C 1
ATOM 2801 O O . LEU A 1 360 ? 14.263 -2.981 -11.814 1.00 91.44 360 LEU A O 1
ATOM 2805 N N . VAL A 1 361 ? 13.625 -1.015 -12.663 1.00 95.75 361 VAL A N 1
ATOM 2806 C CA . VAL A 1 361 ? 12.785 -1.608 -13.714 1.00 95.75 361 VAL A CA 1
ATOM 2807 C C . VAL A 1 361 ? 13.626 -2.443 -14.681 1.00 95.75 361 VAL A C 1
ATOM 2809 O O . VAL A 1 361 ? 13.212 -3.535 -15.062 1.00 95.75 361 VAL A O 1
ATOM 2812 N N . THR A 1 362 ? 14.808 -1.958 -15.069 1.00 89.69 362 THR A N 1
ATOM 2813 C CA . THR A 1 362 ? 15.713 -2.691 -15.968 1.00 89.69 362 THR A CA 1
ATOM 2814 C C . THR A 1 362 ? 16.233 -3.974 -15.318 1.00 89.69 362 THR A C 1
ATOM 2816 O O . THR A 1 362 ? 16.295 -5.005 -15.990 1.00 89.69 362 THR A O 1
ATOM 2819 N N . GLN A 1 363 ? 16.563 -3.934 -14.024 1.00 86.12 363 GLN A N 1
ATOM 2820 C CA . GLN A 1 363 ? 16.953 -5.113 -13.248 1.00 86.12 363 GLN A CA 1
ATOM 2821 C C . GLN A 1 363 ? 15.820 -6.138 -13.233 1.00 86.12 363 GLN A C 1
ATOM 2823 O O . GLN A 1 363 ? 16.025 -7.243 -13.721 1.00 86.12 363 GLN A O 1
ATOM 2828 N N . CYS A 1 364 ? 14.601 -5.739 -12.853 1.00 93.94 364 CYS A N 1
ATOM 2829 C CA . CYS A 1 364 ? 13.432 -6.625 -12.858 1.00 93.94 364 CYS A CA 1
ATOM 2830 C C . CYS A 1 364 ? 13.191 -7.278 -14.233 1.00 93.94 364 CYS A C 1
ATOM 2832 O O . CYS A 1 364 ? 12.986 -8.486 -14.327 1.00 93.94 364 CYS A O 1
ATOM 2834 N N . VAL A 1 365 ? 13.233 -6.490 -15.318 1.00 92.56 365 VAL A N 1
ATOM 2835 C CA . VAL A 1 365 ? 13.074 -6.997 -16.695 1.00 92.56 365 VAL A CA 1
ATOM 2836 C C . VAL A 1 365 ? 14.162 -8.014 -17.040 1.00 92.56 365 VAL A C 1
ATOM 2838 O O . VAL A 1 365 ? 13.868 -9.041 -17.650 1.00 92.56 365 VAL A O 1
ATOM 2841 N N . THR A 1 366 ? 15.406 -7.743 -16.645 1.00 86.38 366 THR A N 1
ATOM 2842 C CA . THR A 1 366 ? 16.548 -8.632 -16.897 1.00 86.38 366 THR A CA 1
ATOM 2843 C C . THR A 1 366 ? 16.396 -9.943 -16.134 1.00 86.38 366 THR A C 1
ATOM 2845 O O . THR A 1 366 ? 16.541 -11.003 -16.736 1.00 86.38 366 THR A O 1
ATOM 2848 N N . THR A 1 367 ? 16.037 -9.880 -14.851 1.00 87.31 367 THR A N 1
ATOM 2849 C CA . THR A 1 367 ? 15.791 -11.042 -13.987 1.00 87.31 367 THR A CA 1
ATOM 2850 C C . THR A 1 367 ? 14.724 -11.957 -14.595 1.00 87.31 367 THR A C 1
ATOM 2852 O O . THR A 1 367 ? 14.996 -13.130 -14.845 1.00 87.31 367 THR A O 1
ATOM 2855 N N . ILE A 1 368 ? 13.568 -11.398 -14.982 1.00 92.69 368 ILE A N 1
ATOM 2856 C CA . ILE A 1 368 ? 12.483 -12.150 -15.639 1.00 92.69 368 ILE A CA 1
ATOM 2857 C C . ILE A 1 368 ? 12.937 -12.743 -16.985 1.00 92.69 368 ILE A C 1
ATOM 2859 O O . ILE A 1 368 ? 12.582 -13.872 -17.325 1.00 92.69 368 ILE A O 1
ATOM 2863 N N . ALA A 1 369 ? 13.702 -11.995 -17.788 1.00 89.56 369 ALA A N 1
ATOM 2864 C CA . ALA A 1 369 ? 14.155 -12.458 -19.100 1.00 89.56 369 ALA A CA 1
ATOM 2865 C C . ALA A 1 369 ? 15.184 -13.600 -19.011 1.00 89.56 369 ALA A C 1
ATOM 2867 O O . ALA A 1 369 ? 15.124 -14.522 -19.827 1.00 89.56 369 ALA A O 1
ATOM 2868 N N . LEU A 1 370 ? 16.106 -13.538 -18.043 1.00 85.44 370 LEU A N 1
ATOM 2869 C CA . LEU A 1 370 ? 17.095 -14.590 -17.782 1.00 85.44 370 LEU A CA 1
ATOM 2870 C C . LEU A 1 370 ? 16.419 -15.863 -17.278 1.00 85.44 370 LEU A C 1
ATOM 2872 O O . LEU A 1 370 ? 16.687 -16.947 -17.789 1.00 85.44 370 LEU A O 1
ATOM 2876 N N . GLU A 1 371 ? 15.480 -15.726 -16.347 1.00 88.50 371 GLU A N 1
ATOM 2877 C CA . GLU A 1 371 ? 14.736 -16.863 -15.817 1.00 88.50 371 GLU A CA 1
ATOM 2878 C C . GLU A 1 371 ? 13.880 -17.535 -16.903 1.00 88.50 371 GLU A C 1
ATOM 2880 O O . GLU A 1 371 ? 13.876 -18.759 -17.037 1.00 88.50 371 GLU A O 1
ATOM 2885 N N . ALA A 1 372 ? 13.230 -16.750 -17.768 1.00 87.69 372 ALA A N 1
ATOM 2886 C CA . ALA A 1 372 ? 12.505 -17.282 -18.923 1.00 87.69 372 ALA A CA 1
ATOM 2887 C C . ALA A 1 372 ? 13.417 -18.015 -19.930 1.00 87.69 372 ALA A C 1
ATOM 2889 O O . ALA A 1 372 ? 12.944 -18.868 -20.681 1.00 87.69 372 ALA A O 1
ATOM 2890 N N . GLU A 1 373 ? 14.710 -17.684 -19.993 1.00 86.56 373 GLU A N 1
ATOM 2891 C CA . GLU A 1 373 ? 15.689 -18.387 -20.828 1.00 86.56 373 GLU A CA 1
ATOM 2892 C C . GLU A 1 373 ? 16.146 -19.709 -20.205 1.00 86.56 373 GLU A C 1
ATOM 2894 O O . GLU A 1 373 ? 16.252 -20.704 -20.923 1.00 86.56 373 GLU A O 1
ATOM 2899 N N . GLU A 1 374 ? 16.344 -19.746 -18.889 1.00 85.25 374 GLU A N 1
ATOM 2900 C CA . GLU A 1 374 ? 16.718 -20.959 -18.156 1.00 85.25 374 GLU A CA 1
ATOM 2901 C C . GLU A 1 374 ? 15.646 -22.055 -18.281 1.00 85.25 374 GLU A C 1
ATOM 2903 O O . GLU A 1 374 ? 15.951 -23.200 -18.630 1.00 85.25 374 GLU A O 1
ATOM 2908 N N . HIS A 1 375 ? 14.367 -21.690 -18.141 1.00 81.12 375 HIS A N 1
ATOM 2909 C CA . HIS A 1 375 ? 13.246 -22.634 -18.228 1.00 81.12 375 HIS A CA 1
ATOM 2910 C C . HIS A 1 375 ? 13.063 -23.255 -19.626 1.00 81.12 375 HIS A C 1
ATOM 2912 O O . HIS A 1 375 ? 12.637 -24.409 -19.748 1.00 81.12 375 HIS A O 1
ATOM 2918 N N . LYS A 1 376 ? 13.458 -22.558 -20.706 1.00 77.81 376 LYS A N 1
ATOM 2919 C CA . LYS A 1 376 ? 13.437 -23.138 -22.066 1.00 77.81 376 LYS A CA 1
ATOM 2920 C C . LYS A 1 376 ? 14.336 -24.362 -22.195 1.00 77.81 376 LYS A C 1
ATOM 2922 O O . LYS A 1 376 ? 14.052 -25.228 -23.020 1.00 77.81 376 LYS A O 1
ATOM 2927 N N . GLY A 1 377 ? 15.413 -24.438 -21.411 1.00 69.69 377 GLY A N 1
ATOM 2928 C CA . GLY A 1 377 ? 16.324 -25.580 -21.421 1.00 69.69 377 GLY A CA 1
ATOM 2929 C C . GLY A 1 377 ? 15.679 -26.869 -20.904 1.00 69.69 377 GLY A C 1
ATOM 2930 O O . GLY A 1 377 ? 16.053 -27.954 -21.344 1.00 69.69 377 GLY A O 1
ATOM 2931 N N . VAL A 1 378 ? 14.684 -26.755 -20.017 1.00 70.12 378 VAL A N 1
ATOM 2932 C CA . VAL A 1 378 ? 14.059 -27.887 -19.313 1.00 70.12 378 VAL A CA 1
ATOM 2933 C C . VAL A 1 378 ? 12.819 -28.410 -20.057 1.00 70.12 378 VAL A C 1
ATOM 2935 O O . VAL A 1 378 ? 12.638 -29.624 -20.202 1.00 70.12 378 VAL A O 1
ATOM 2938 N N . GLN A 1 379 ? 12.000 -27.510 -20.618 1.00 62.94 379 GLN A N 1
ATOM 2939 C CA . GLN A 1 379 ? 10.697 -27.846 -21.219 1.00 62.94 379 GLN A CA 1
ATOM 2940 C C . GLN A 1 379 ? 10.749 -28.587 -22.569 1.00 62.94 379 GLN A C 1
ATOM 2942 O O . GLN A 1 379 ? 9.731 -29.117 -23.012 1.00 62.94 379 GLN A O 1
ATOM 2947 N N . PHE A 1 380 ? 11.912 -28.724 -23.219 1.00 57.28 380 PHE A N 1
ATOM 2948 C CA . PHE A 1 380 ? 12.033 -29.517 -24.458 1.00 57.28 380 PHE A CA 1
ATOM 2949 C C . PHE A 1 380 ? 11.745 -31.025 -24.277 1.00 57.28 380 PHE A C 1
ATOM 2951 O O . PHE A 1 380 ? 11.739 -31.767 -25.261 1.00 57.28 380 PHE A O 1
ATOM 2958 N N . SER A 1 381 ? 11.489 -31.485 -23.047 1.00 58.91 381 SER A N 1
ATOM 2959 C CA . SER A 1 381 ? 11.219 -32.886 -22.712 1.00 58.91 381 SER A CA 1
ATOM 2960 C C . SER A 1 381 ? 9.729 -33.251 -22.563 1.00 58.91 381 SER A C 1
ATOM 2962 O O . SER A 1 381 ? 9.381 -34.406 -22.811 1.00 58.91 381 SER A O 1
ATOM 2964 N N . GLU A 1 382 ? 8.826 -32.305 -22.267 1.00 57.84 382 GLU A N 1
ATOM 2965 C CA . GLU A 1 382 ? 7.397 -32.583 -22.016 1.00 57.84 382 GLU A CA 1
ATOM 2966 C C . GLU A 1 382 ? 6.483 -31.616 -22.796 1.00 57.84 382 GLU A C 1
ATOM 2968 O O . GLU A 1 382 ? 6.193 -30.493 -22.392 1.00 57.84 382 GLU A O 1
ATOM 2973 N N . GLY A 1 383 ? 6.032 -32.053 -23.976 1.00 56.34 383 GLY A N 1
ATOM 2974 C CA . GLY A 1 383 ? 5.389 -31.223 -25.004 1.00 56.34 383 GLY A CA 1
ATOM 2975 C C . GLY A 1 383 ? 3.958 -30.731 -24.741 1.00 56.34 383 GLY A C 1
ATOM 2976 O O . GLY A 1 383 ? 3.119 -30.890 -25.625 1.00 56.34 383 GLY A O 1
ATOM 2977 N N . ALA A 1 384 ? 3.653 -30.128 -23.586 1.00 52.41 384 ALA A N 1
ATOM 2978 C CA . ALA A 1 384 ? 2.272 -29.744 -23.257 1.00 52.41 384 ALA A CA 1
ATOM 2979 C C . ALA A 1 384 ? 2.008 -28.282 -22.838 1.00 52.41 384 ALA A C 1
ATOM 2981 O O . ALA A 1 384 ? 0.839 -27.906 -22.806 1.00 52.41 384 ALA A O 1
ATOM 2982 N N . VAL A 1 385 ? 3.004 -27.417 -22.591 1.00 52.56 385 VAL A N 1
ATOM 2983 C CA . VAL A 1 385 ? 2.726 -26.029 -22.130 1.00 52.56 385 VAL A CA 1
ATOM 2984 C C . VAL A 1 385 ? 3.531 -24.960 -22.886 1.00 52.56 385 VAL A C 1
ATOM 2986 O O . VAL A 1 385 ? 4.088 -24.034 -22.316 1.00 52.56 385 VAL A O 1
ATOM 2989 N N . ALA A 1 386 ? 3.549 -25.030 -24.218 1.00 55.00 386 ALA A N 1
ATOM 2990 C CA . ALA A 1 386 ? 4.282 -24.081 -25.072 1.00 55.00 386 ALA A CA 1
ATOM 2991 C C . ALA A 1 386 ? 3.665 -22.661 -25.178 1.00 55.00 386 ALA A C 1
ATOM 2993 O O . ALA A 1 386 ? 4.148 -21.843 -25.956 1.00 55.00 386 ALA A O 1
ATOM 2994 N N . SER A 1 387 ? 2.583 -22.353 -24.449 1.00 57.75 387 SER A N 1
ATOM 2995 C CA . SER A 1 387 ? 1.828 -21.096 -24.611 1.00 57.75 387 SER A CA 1
ATOM 2996 C C . SER A 1 387 ? 1.995 -20.094 -23.467 1.00 57.75 387 SER A C 1
ATOM 2998 O O . SER A 1 387 ? 1.515 -18.964 -23.596 1.00 57.75 387 SER A O 1
ATOM 3000 N N . ILE A 1 388 ? 2.638 -20.461 -22.354 1.00 55.50 388 ILE A N 1
ATOM 3001 C CA . ILE A 1 388 ? 2.847 -19.514 -21.253 1.00 55.50 388 ILE A CA 1
ATOM 3002 C C . ILE A 1 388 ? 4.096 -18.690 -21.579 1.00 55.50 388 ILE A C 1
ATOM 3004 O O . ILE A 1 388 ? 5.221 -19.055 -21.269 1.00 55.50 388 ILE A O 1
ATOM 3008 N N . SER A 1 389 ? 3.821 -17.634 -22.349 1.00 62.03 389 SER A N 1
ATOM 3009 C CA . SER A 1 389 ? 4.632 -16.481 -22.741 1.00 62.03 389 SER A CA 1
ATOM 3010 C C . SER A 1 389 ? 6.122 -16.563 -22.418 1.00 62.03 389 SER A C 1
ATOM 3012 O O . SER A 1 389 ? 6.566 -16.334 -21.296 1.00 62.03 389 SER A O 1
ATOM 3014 N N . ASN A 1 390 ? 6.911 -16.775 -23.463 1.00 83.75 390 ASN A N 1
ATOM 3015 C CA . ASN A 1 390 ? 8.338 -16.520 -23.461 1.00 83.75 390 ASN A CA 1
ATOM 3016 C C . ASN A 1 390 ? 8.590 -15.022 -23.209 1.00 83.75 390 ASN A C 1
ATOM 3018 O O . ASN A 1 390 ? 8.644 -14.215 -24.138 1.00 83.75 390 ASN A O 1
ATOM 3022 N N . MET A 1 391 ? 8.701 -14.647 -21.934 1.00 90.94 391 MET A N 1
ATOM 3023 C CA . MET A 1 391 ? 8.817 -13.250 -21.512 1.00 90.94 391 MET A CA 1
ATOM 3024 C C . MET A 1 391 ? 10.048 -12.555 -22.095 1.00 90.94 391 MET A C 1
ATOM 3026 O O . MET A 1 391 ? 10.005 -11.355 -22.358 1.00 90.94 391 MET A O 1
ATOM 3030 N N . LYS A 1 392 ? 11.114 -13.310 -22.383 1.00 90.94 392 LYS A N 1
ATOM 3031 C CA . LYS A 1 392 ? 12.275 -12.814 -23.129 1.00 90.94 392 LYS A CA 1
ATOM 3032 C C . LYS A 1 392 ? 11.878 -12.324 -24.523 1.00 90.94 392 LYS A C 1
ATOM 3034 O O . LYS A 1 392 ? 12.198 -11.189 -24.866 1.00 90.94 392 LYS A O 1
ATOM 3039 N N . ASP A 1 393 ? 11.156 -13.132 -25.300 1.00 90.69 393 ASP A N 1
ATOM 3040 C CA . ASP A 1 393 ? 10.687 -12.724 -26.633 1.00 90.69 393 ASP A CA 1
ATOM 3041 C C . ASP A 1 393 ? 9.718 -11.540 -26.527 1.00 90.69 393 ASP A C 1
ATOM 3043 O O . ASP A 1 393 ? 9.844 -10.581 -27.282 1.00 90.69 393 ASP A O 1
ATOM 3047 N N . PHE A 1 394 ? 8.834 -11.531 -25.520 1.00 93.19 394 PHE A N 1
ATOM 3048 C CA . PHE A 1 394 ? 7.971 -10.377 -25.250 1.00 93.19 394 PHE A CA 1
ATOM 3049 C C . PHE A 1 394 ? 8.776 -9.080 -25.066 1.00 93.19 394 PHE A C 1
ATOM 3051 O O . PHE A 1 394 ? 8.455 -8.071 -25.691 1.00 93.19 394 PHE A O 1
ATOM 3058 N N . PHE A 1 395 ? 9.833 -9.081 -24.246 1.00 92.44 395 PHE A N 1
ATOM 3059 C CA . PHE A 1 395 ? 10.662 -7.886 -24.044 1.00 92.44 395 PHE A CA 1
ATOM 3060 C C . PHE A 1 395 ? 11.505 -7.517 -25.272 1.00 92.44 395 PHE A C 1
ATOM 3062 O O . PHE A 1 395 ? 11.786 -6.335 -25.483 1.00 92.44 395 PHE A O 1
ATOM 3069 N N . ILE A 1 396 ? 11.884 -8.498 -26.096 1.00 90.44 396 ILE A N 1
ATOM 3070 C CA . ILE A 1 396 ? 12.559 -8.263 -27.379 1.00 90.44 396 ILE A CA 1
ATOM 3071 C C . ILE A 1 396 ? 11.606 -7.616 -28.386 1.00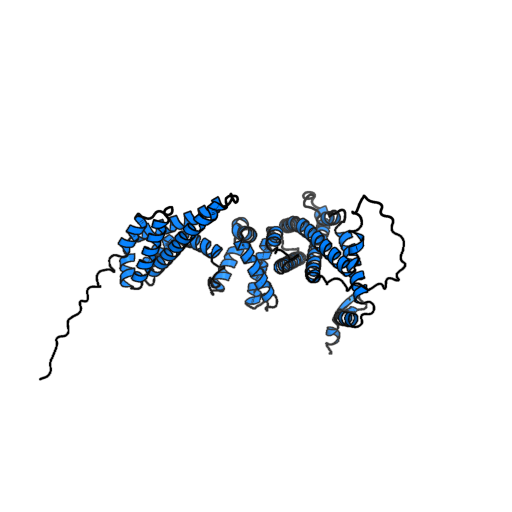 90.44 396 ILE A C 1
ATOM 3073 O O . ILE A 1 396 ? 12.041 -6.748 -29.144 1.00 90.44 396 ILE A O 1
ATOM 3077 N N . ASP A 1 397 ? 10.326 -7.988 -28.377 1.00 93.50 397 ASP A N 1
ATOM 3078 C CA . ASP A 1 397 ? 9.325 -7.578 -29.366 1.00 93.50 397 ASP A CA 1
ATOM 3079 C C . ASP A 1 397 ? 8.520 -6.343 -28.951 1.00 93.50 397 ASP A C 1
ATOM 3081 O O . ASP A 1 397 ? 7.997 -5.628 -29.809 1.00 93.50 397 ASP A O 1
ATOM 3085 N N . VAL A 1 398 ? 8.437 -6.027 -27.656 1.00 93.81 398 VAL A N 1
ATOM 3086 C CA . VAL A 1 398 ? 7.667 -4.872 -27.183 1.00 93.81 398 VAL A CA 1
ATOM 3087 C C . VAL A 1 398 ? 8.247 -3.568 -27.743 1.00 93.81 398 VAL A C 1
ATOM 3089 O O . VAL A 1 398 ? 9.459 -3.336 -27.746 1.00 93.81 398 VAL A O 1
ATOM 3092 N N . ARG A 1 399 ? 7.371 -2.707 -28.271 1.00 93.31 399 ARG A N 1
ATOM 3093 C CA . ARG A 1 399 ? 7.718 -1.414 -28.878 1.00 93.31 399 ARG A CA 1
ATOM 3094 C C . ARG A 1 399 ? 6.863 -0.300 -28.277 1.00 93.31 399 ARG A C 1
ATOM 3096 O O . ARG A 1 399 ? 5.663 -0.477 -28.081 1.00 93.31 399 ARG A O 1
ATOM 3103 N N . TYR A 1 400 ? 7.457 0.872 -28.071 1.00 91.19 400 TYR A N 1
ATOM 3104 C CA . TYR A 1 400 ? 6.755 2.119 -27.768 1.00 91.19 400 TYR A CA 1
ATOM 3105 C C . TYR A 1 400 ? 7.238 3.207 -28.726 1.00 91.19 400 TYR A C 1
ATOM 3107 O O . TYR A 1 400 ? 8.440 3.401 -28.898 1.00 91.19 400 TYR A O 1
ATOM 3115 N N . SER A 1 401 ? 6.311 3.884 -29.409 1.00 88.50 401 SER A N 1
ATOM 3116 C CA . SER A 1 401 ? 6.641 4.881 -30.443 1.00 88.50 401 SER A CA 1
ATOM 3117 C C . SER A 1 401 ? 7.634 4.367 -31.506 1.00 88.50 401 SER A C 1
ATOM 3119 O O . SER A 1 401 ? 8.508 5.099 -31.959 1.00 88.50 401 SER A O 1
ATOM 3121 N N . SER A 1 402 ? 7.496 3.099 -31.917 1.00 88.44 402 SER A N 1
ATOM 3122 C CA . SER A 1 402 ? 8.381 2.382 -32.864 1.00 88.44 402 SER A CA 1
ATOM 3123 C C . SER A 1 402 ? 9.795 2.056 -32.365 1.00 88.44 402 SER A C 1
ATOM 3125 O O . SER A 1 402 ? 10.576 1.478 -33.114 1.00 88.44 402 SER A O 1
ATOM 3127 N N . GLN A 1 403 ? 10.132 2.373 -31.116 1.00 86.50 403 GLN A N 1
ATOM 3128 C CA . GLN A 1 403 ? 11.403 1.987 -30.504 1.00 86.50 403 GLN A CA 1
ATOM 3129 C C . GLN A 1 403 ? 11.192 0.796 -29.574 1.00 86.50 403 GLN A C 1
ATOM 3131 O O . GLN A 1 403 ? 10.223 0.765 -28.814 1.00 86.50 403 GLN A O 1
ATOM 3136 N N . GLY A 1 404 ? 12.079 -0.195 -29.631 1.00 89.06 404 GLY A N 1
ATOM 3137 C CA . GLY A 1 404 ? 12.052 -1.309 -28.687 1.00 89.06 404 GLY A CA 1
ATOM 3138 C C . GLY A 1 404 ? 12.775 -1.001 -27.397 1.00 89.06 404 GLY A C 1
ATOM 3139 O O . GLY A 1 404 ? 13.358 0.074 -27.215 1.00 89.06 404 GLY A O 1
ATOM 3140 N N . LEU A 1 405 ? 12.647 -1.936 -26.459 1.00 84.94 405 LEU A N 1
ATOM 3141 C CA . LEU A 1 405 ? 13.228 -1.822 -25.127 1.00 84.94 405 LEU A CA 1
ATOM 3142 C C . LEU A 1 405 ? 14.760 -1.790 -25.213 1.00 84.94 405 LEU A C 1
ATOM 3144 O O . LEU A 1 405 ? 15.390 -0.914 -24.624 1.00 84.94 405 LEU A O 1
ATOM 3148 N N . ILE A 1 406 ? 15.347 -2.685 -26.015 1.00 79.56 406 ILE A N 1
ATOM 3149 C CA . ILE A 1 406 ? 16.799 -2.773 -26.223 1.00 79.56 406 ILE A CA 1
ATOM 3150 C C . ILE A 1 406 ? 17.322 -1.505 -26.906 1.00 79.56 406 ILE A C 1
ATOM 3152 O O . ILE A 1 406 ? 18.308 -0.924 -26.456 1.00 79.56 406 ILE A O 1
ATOM 3156 N N . GLU A 1 407 ? 16.646 -1.033 -27.954 1.00 79.75 407 GLU A N 1
ATOM 3157 C CA . GLU A 1 407 ? 17.019 0.197 -28.652 1.00 79.75 407 GLU A CA 1
ATOM 3158 C C . GLU A 1 407 ? 16.963 1.404 -27.702 1.00 79.75 407 GLU A C 1
ATOM 3160 O O . GLU A 1 407 ? 17.891 2.212 -27.678 1.00 79.75 407 GLU A O 1
ATOM 3165 N N . ASN A 1 408 ? 15.933 1.494 -26.852 1.00 79.38 408 ASN A N 1
ATOM 3166 C CA . ASN A 1 408 ? 15.834 2.541 -25.831 1.00 79.38 408 ASN A CA 1
ATOM 3167 C C . ASN A 1 408 ? 16.960 2.476 -24.791 1.00 79.38 408 ASN A C 1
ATOM 3169 O O . ASN A 1 408 ? 17.473 3.525 -24.404 1.00 79.38 408 ASN A O 1
ATOM 3173 N N . LEU A 1 409 ? 17.354 1.280 -24.339 1.00 75.12 409 LEU A N 1
ATOM 3174 C CA . LEU A 1 409 ? 18.482 1.108 -23.415 1.00 75.12 409 LEU A CA 1
ATOM 3175 C C . LEU A 1 409 ? 19.790 1.625 -24.024 1.00 75.12 409 LEU A C 1
ATOM 3177 O O . LEU A 1 409 ? 20.541 2.340 -23.358 1.00 75.12 409 LEU A O 1
ATOM 3181 N N . VAL A 1 410 ? 20.048 1.303 -25.295 1.00 70.31 410 VAL A N 1
ATOM 3182 C CA . VAL A 1 410 ? 21.237 1.780 -26.018 1.00 70.31 410 VAL A CA 1
ATOM 3183 C C . VAL A 1 410 ? 21.224 3.305 -26.124 1.00 70.31 410 VAL A C 1
ATOM 3185 O O . VAL A 1 410 ? 22.199 3.951 -25.740 1.00 70.31 410 VAL A O 1
ATOM 3188 N N . VAL A 1 411 ? 20.101 3.889 -26.554 1.00 74.31 411 VAL A N 1
ATOM 3189 C CA . VAL A 1 411 ? 19.941 5.348 -26.677 1.00 74.31 411 VAL A CA 1
ATOM 3190 C C . VAL A 1 411 ? 20.138 6.046 -25.331 1.00 74.31 411 VAL A C 1
ATOM 3192 O O . VAL A 1 411 ? 20.841 7.055 -25.256 1.00 74.31 411 VAL A O 1
ATOM 3195 N N . LEU A 1 412 ? 19.549 5.516 -24.257 1.00 70.25 412 LEU A N 1
ATOM 3196 C CA . LEU A 1 412 ? 19.682 6.075 -22.914 1.00 70.25 412 LEU A CA 1
ATOM 3197 C C . LEU A 1 412 ? 21.138 6.039 -22.435 1.00 70.25 412 LEU A C 1
ATOM 3199 O O . LEU A 1 412 ? 21.635 7.039 -21.919 1.00 70.25 412 LEU A O 1
ATOM 3203 N N . ARG A 1 413 ? 21.835 4.915 -22.643 1.00 68.38 413 ARG A N 1
ATOM 3204 C CA . ARG A 1 413 ? 23.260 4.774 -22.316 1.00 68.38 413 ARG A CA 1
ATOM 3205 C C . ARG A 1 413 ? 24.101 5.820 -23.043 1.00 68.38 413 ARG A C 1
ATOM 3207 O O . ARG A 1 413 ? 24.950 6.452 -22.420 1.00 68.38 413 ARG A O 1
ATOM 3214 N N . GLU A 1 414 ? 23.866 6.027 -24.335 1.00 69.75 414 GLU A N 1
ATOM 3215 C CA . GLU A 1 414 ? 24.587 7.033 -25.123 1.00 69.75 414 GLU A CA 1
ATOM 3216 C C . GLU A 1 414 ? 24.319 8.460 -24.625 1.00 69.75 414 GLU A C 1
ATOM 3218 O O . GLU A 1 414 ? 25.265 9.226 -24.430 1.00 69.75 414 GLU A O 1
ATOM 3223 N N . HIS A 1 415 ? 23.059 8.808 -24.336 1.00 69.44 415 HIS A N 1
ATOM 3224 C CA . HIS A 1 415 ? 22.700 10.121 -23.786 1.00 69.44 415 HIS A CA 1
ATOM 3225 C C . HIS A 1 415 ? 23.313 10.353 -22.402 1.00 69.44 415 HIS A C 1
ATOM 3227 O O . HIS A 1 415 ? 23.817 11.447 -22.137 1.00 69.44 415 HIS A O 1
ATOM 3233 N N . ALA A 1 416 ? 23.318 9.337 -21.537 1.00 65.94 416 ALA A N 1
ATOM 3234 C CA . ALA A 1 416 ? 23.931 9.414 -20.216 1.00 65.94 416 ALA A CA 1
ATOM 3235 C C . ALA A 1 416 ? 25.448 9.626 -20.319 1.00 65.94 416 ALA A C 1
ATOM 3237 O O . ALA A 1 416 ? 25.982 10.529 -19.678 1.00 65.94 416 ALA A O 1
ATOM 3238 N N . LEU A 1 417 ? 26.135 8.864 -21.180 1.00 69.38 417 LEU A N 1
ATOM 3239 C CA . LEU A 1 417 ? 27.574 9.017 -21.419 1.00 69.38 417 LEU A CA 1
ATOM 3240 C C . LEU A 1 417 ? 27.917 10.394 -21.994 1.00 69.38 417 LEU A C 1
ATOM 3242 O O . LEU A 1 417 ? 28.873 11.024 -21.547 1.00 69.38 417 LEU A O 1
ATOM 3246 N N . PHE A 1 418 ? 27.133 10.886 -22.954 1.00 71.38 418 PHE A N 1
ATOM 3247 C CA . PHE A 1 418 ? 27.327 12.213 -23.533 1.00 71.38 418 PHE A CA 1
ATOM 3248 C C . PHE A 1 418 ? 27.077 13.333 -22.512 1.00 71.38 418 PHE A C 1
ATOM 3250 O O . PHE A 1 418 ? 27.855 14.284 -22.426 1.00 71.38 418 PHE A O 1
ATOM 3257 N N . THR A 1 419 ? 26.027 13.203 -21.698 1.00 68.00 419 THR A N 1
ATOM 3258 C CA . THR A 1 419 ? 25.715 14.146 -20.614 1.00 68.00 419 THR A CA 1
ATOM 3259 C C . THR A 1 419 ? 26.838 14.172 -19.583 1.00 68.00 419 THR A C 1
ATOM 3261 O O . THR A 1 419 ? 27.346 15.245 -19.263 1.00 68.00 419 THR A O 1
ATOM 3264 N N . LEU A 1 420 ? 27.296 13.001 -19.129 1.00 70.62 420 LEU A N 1
ATOM 3265 C CA . LEU A 1 420 ? 28.411 12.878 -18.194 1.00 70.62 420 LEU A CA 1
ATOM 3266 C C . LEU A 1 420 ? 29.700 13.464 -18.785 1.00 70.62 420 LEU A C 1
ATOM 3268 O O . LEU A 1 420 ? 30.388 14.228 -18.115 1.00 70.62 420 LEU A O 1
ATOM 3272 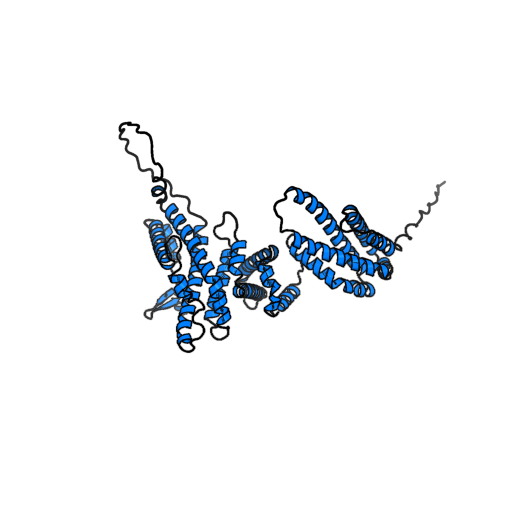N N . HIS A 1 421 ? 29.999 13.184 -20.058 1.00 75.56 421 HIS A N 1
ATOM 3273 C CA . HIS A 1 421 ? 31.150 13.767 -20.746 1.00 75.56 421 HIS A CA 1
ATOM 3274 C C . HIS A 1 421 ? 31.106 15.298 -20.720 1.00 75.56 421 HIS A C 1
ATOM 3276 O O . HIS A 1 421 ? 32.102 15.923 -20.367 1.00 75.56 421 HIS A O 1
ATOM 3282 N N . ASN A 1 422 ? 29.965 15.910 -21.044 1.00 71.75 422 ASN A N 1
ATOM 3283 C CA . ASN A 1 422 ? 29.828 17.368 -21.036 1.00 71.75 422 ASN A CA 1
ATOM 3284 C C . ASN A 1 422 ? 29.901 17.966 -19.626 1.00 71.75 422 ASN A C 1
ATOM 3286 O O . ASN A 1 422 ? 30.473 19.041 -19.467 1.00 71.75 422 ASN A O 1
ATOM 3290 N N . LEU A 1 423 ? 29.375 17.272 -18.611 1.00 71.62 423 LEU A N 1
ATOM 3291 C CA . LEU A 1 423 ? 29.473 17.699 -17.212 1.00 71.62 423 LEU A CA 1
ATOM 3292 C C . LEU A 1 423 ? 30.907 17.632 -16.672 1.00 71.62 423 LEU A C 1
ATOM 3294 O O . LEU A 1 423 ? 31.279 18.458 -15.839 1.00 71.62 423 LEU A O 1
ATOM 3298 N N . LEU A 1 424 ? 31.702 16.660 -17.124 1.00 74.75 424 LEU A N 1
ATOM 3299 C CA . LEU A 1 424 ? 33.084 16.470 -16.678 1.00 74.75 424 LEU A CA 1
ATOM 3300 C C . LEU A 1 424 ? 34.089 17.279 -17.496 1.00 74.75 424 LEU A C 1
ATOM 3302 O O . LEU A 1 424 ? 35.140 17.662 -16.981 1.00 74.75 424 LEU A O 1
ATOM 3306 N N . LYS A 1 425 ? 33.809 17.542 -18.773 1.00 79.88 425 LYS A N 1
ATOM 3307 C CA . LYS A 1 425 ? 34.746 18.219 -19.670 1.00 79.88 425 LYS A CA 1
ATOM 3308 C C . LYS A 1 425 ? 35.082 19.613 -19.143 1.00 79.88 425 LYS A C 1
ATOM 3310 O O . LYS A 1 425 ? 34.226 20.486 -19.060 1.00 79.88 425 LYS A O 1
ATOM 3315 N N . ASN A 1 426 ? 36.364 19.824 -18.847 1.00 85.56 426 ASN A N 1
ATOM 3316 C CA . ASN A 1 426 ? 36.906 21.070 -18.297 1.00 85.56 426 ASN A CA 1
ATOM 3317 C C . ASN A 1 426 ? 36.316 21.485 -16.933 1.00 85.56 426 ASN A C 1
ATOM 3319 O O . ASN A 1 426 ? 36.413 22.657 -16.574 1.00 85.56 426 ASN A O 1
ATOM 3323 N N . ASN A 1 427 ? 35.738 20.551 -16.168 1.00 83.62 427 ASN A N 1
ATOM 3324 C CA . ASN A 1 427 ? 35.247 20.804 -14.815 1.00 83.62 427 ASN A CA 1
ATOM 3325 C C . ASN A 1 427 ? 35.992 19.916 -13.792 1.00 83.62 427 ASN A C 1
ATOM 3327 O O . ASN A 1 427 ? 35.593 18.769 -13.579 1.00 83.62 427 ASN A O 1
ATOM 3331 N N . PRO A 1 428 ? 37.082 20.414 -13.171 1.00 87.50 428 PRO A N 1
ATOM 3332 C CA . PRO A 1 428 ? 37.894 19.624 -12.244 1.00 87.50 428 PRO A CA 1
ATOM 3333 C C . PRO A 1 428 ? 37.158 19.268 -10.945 1.00 87.50 428 PRO A C 1
ATOM 3335 O O . PRO A 1 428 ? 37.460 18.242 -10.346 1.00 87.50 428 PRO A O 1
ATOM 3338 N N . GLU A 1 429 ? 36.179 20.071 -10.517 1.00 82.44 429 GLU A N 1
ATOM 3339 C CA . GLU A 1 429 ? 35.376 19.782 -9.321 1.00 82.44 429 GLU A CA 1
ATOM 3340 C C . GLU A 1 429 ? 34.483 18.559 -9.553 1.00 82.44 429 GLU A C 1
ATOM 3342 O O . GLU A 1 429 ? 34.489 17.623 -8.755 1.00 82.44 429 GLU A O 1
ATOM 3347 N N . ASN A 1 430 ? 33.790 18.511 -10.695 1.00 77.75 430 ASN A N 1
ATOM 3348 C CA . ASN A 1 430 ? 32.979 17.350 -11.067 1.00 77.75 430 ASN A CA 1
ATOM 3349 C C . ASN A 1 430 ? 33.839 16.096 -11.286 1.00 77.75 430 ASN A C 1
ATOM 3351 O O . ASN A 1 430 ? 33.419 14.998 -10.925 1.00 77.75 430 ASN A O 1
ATOM 3355 N N . GLN A 1 431 ? 35.042 16.246 -11.852 1.00 84.62 431 GLN A N 1
ATOM 3356 C CA . GLN A 1 431 ? 35.995 15.139 -11.999 1.00 84.62 431 GLN A CA 1
ATOM 3357 C C . GLN A 1 431 ? 36.427 14.585 -10.638 1.00 84.62 431 GLN A C 1
ATOM 3359 O O . GLN A 1 431 ? 36.349 13.379 -10.437 1.00 84.62 431 GLN A O 1
ATOM 3364 N N . ALA A 1 432 ? 36.767 15.451 -9.677 1.00 86.50 432 ALA A N 1
ATOM 3365 C CA . ALA A 1 432 ? 37.138 15.027 -8.328 1.00 86.50 432 ALA A CA 1
ATOM 3366 C C . ALA A 1 432 ? 36.004 14.271 -7.609 1.00 86.50 432 ALA A C 1
ATOM 3368 O O . ALA A 1 432 ? 36.269 13.322 -6.873 1.00 86.50 432 ALA A O 1
ATOM 3369 N N . ILE A 1 433 ? 34.742 14.655 -7.840 1.00 79.56 433 ILE A N 1
ATOM 3370 C CA . ILE A 1 433 ? 33.576 13.927 -7.316 1.00 79.56 433 ILE A CA 1
ATOM 3371 C C . ILE A 1 433 ? 33.485 12.530 -7.941 1.00 79.56 433 ILE A C 1
ATOM 3373 O O . ILE A 1 433 ? 33.319 11.554 -7.216 1.00 79.56 433 ILE A O 1
ATOM 3377 N N . VAL A 1 434 ? 33.619 12.408 -9.265 1.00 78.94 434 VAL A N 1
ATOM 3378 C CA . VAL A 1 434 ? 33.595 11.097 -9.941 1.00 78.94 434 VAL A CA 1
ATOM 3379 C C . VAL A 1 434 ? 34.753 10.208 -9.483 1.00 78.94 434 VAL A C 1
ATOM 3381 O O . VAL A 1 434 ? 34.544 9.023 -9.222 1.00 78.94 434 VAL A O 1
ATOM 3384 N N . ASP A 1 435 ? 35.945 10.775 -9.302 1.00 82.44 435 ASP A N 1
ATOM 3385 C CA . ASP A 1 435 ? 37.107 10.053 -8.782 1.00 82.44 435 ASP A CA 1
ATOM 3386 C C . ASP A 1 435 ? 36.860 9.539 -7.355 1.00 82.44 435 ASP A C 1
ATOM 3388 O O . ASP A 1 435 ? 37.215 8.404 -7.036 1.00 82.44 435 ASP A O 1
ATOM 3392 N N . ALA A 1 436 ? 36.181 10.324 -6.512 1.00 80.38 436 ALA A N 1
ATOM 3393 C CA . ALA A 1 436 ? 35.820 9.927 -5.151 1.00 80.38 436 ALA A CA 1
ATOM 3394 C C . ALA A 1 436 ? 34.757 8.811 -5.088 1.00 80.38 436 ALA A C 1
ATOM 3396 O O . ALA A 1 436 ? 34.700 8.091 -4.092 1.00 80.38 436 ALA A O 1
ATOM 3397 N N . ILE A 1 437 ? 33.930 8.656 -6.131 1.00 74.62 437 ILE A N 1
ATOM 3398 C CA . ILE A 1 437 ? 32.878 7.623 -6.221 1.00 74.62 437 ILE A CA 1
ATOM 3399 C C . ILE A 1 437 ? 33.383 6.366 -6.957 1.00 74.62 437 ILE A C 1
ATOM 3401 O O . ILE A 1 437 ? 32.654 5.381 -7.081 1.00 74.62 437 ILE A O 1
ATOM 3405 N N . SER A 1 438 ? 34.632 6.358 -7.442 1.00 76.31 438 SER A N 1
ATOM 3406 C CA . SER A 1 438 ? 35.191 5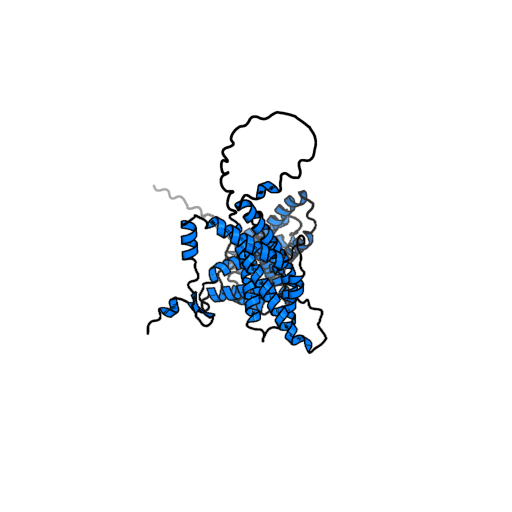.183 -8.117 1.00 76.31 438 SER A CA 1
ATOM 3407 C C . SER A 1 438 ? 35.069 3.937 -7.229 1.00 76.31 438 SER A C 1
ATOM 3409 O O . SER A 1 438 ? 35.415 4.005 -6.045 1.00 76.31 438 SER A O 1
ATOM 3411 N N . PRO A 1 439 ? 34.583 2.798 -7.767 1.00 69.62 439 PRO A N 1
ATOM 3412 C CA . PRO A 1 439 ? 34.388 1.587 -6.984 1.00 69.62 439 PRO A CA 1
ATOM 3413 C C . PRO A 1 439 ? 35.666 1.226 -6.226 1.00 69.62 439 PRO A C 1
ATOM 3415 O O . PRO A 1 439 ? 36.742 1.128 -6.813 1.00 69.62 439 PRO A O 1
ATOM 3418 N N . ALA A 1 440 ? 35.556 0.993 -4.917 1.00 66.88 440 ALA A N 1
ATOM 3419 C CA . ALA A 1 440 ? 36.693 0.603 -4.079 1.00 66.88 440 ALA A CA 1
ATOM 3420 C C . ALA A 1 440 ? 37.206 -0.822 -4.375 1.00 66.88 440 ALA A C 1
ATOM 3422 O O . ALA A 1 440 ? 38.098 -1.315 -3.682 1.00 66.88 440 ALA A O 1
ATOM 3423 N N . ALA A 1 441 ? 36.641 -1.494 -5.377 1.00 73.00 441 ALA A N 1
ATOM 3424 C CA . ALA A 1 441 ? 36.991 -2.844 -5.761 1.00 73.00 441 ALA A CA 1
ATOM 3425 C C . ALA A 1 441 ? 37.717 -2.842 -7.113 1.00 73.00 441 ALA A C 1
ATOM 3427 O O . ALA A 1 441 ? 37.244 -2.251 -8.083 1.00 73.00 441 ALA A O 1
ATOM 3428 N N . GLU A 1 442 ? 38.871 -3.501 -7.166 1.00 79.06 442 GLU A N 1
ATOM 3429 C CA . GLU A 1 442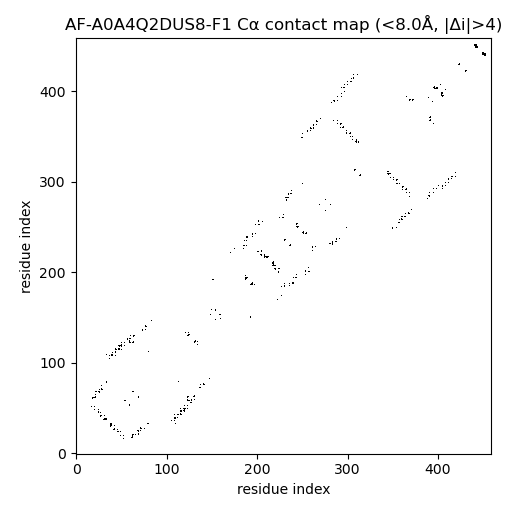 ? 39.646 -3.706 -8.390 1.00 79.06 442 GLU A CA 1
ATOM 3430 C C . GLU A 1 442 ? 39.505 -5.169 -8.816 1.00 79.06 442 GLU A C 1
ATOM 3432 O O . GLU A 1 442 ? 39.533 -6.076 -7.983 1.00 79.06 442 GLU A O 1
ATOM 3437 N N . PHE A 1 443 ? 39.327 -5.407 -10.114 1.00 73.62 443 PHE A N 1
ATOM 3438 C CA . PHE A 1 443 ? 39.418 -6.759 -10.654 1.00 73.62 443 PHE A CA 1
ATOM 3439 C C . PHE A 1 443 ? 40.875 -7.210 -10.598 1.00 73.62 443 PHE A C 1
ATOM 3441 O O . PHE A 1 443 ? 41.764 -6.486 -11.047 1.00 73.62 443 PHE A O 1
ATOM 3448 N N . ASP A 1 444 ? 41.119 -8.391 -10.041 1.00 83.12 444 ASP A N 1
ATOM 3449 C CA . ASP A 1 444 ? 42.438 -9.005 -10.113 1.00 83.12 444 ASP A CA 1
ATOM 3450 C C . ASP A 1 444 ? 42.702 -9.633 -11.490 1.00 83.12 444 ASP A C 1
ATOM 3452 O O . ASP A 1 444 ? 41.831 -9.677 -12.361 1.00 83.12 444 ASP A O 1
ATOM 3456 N N . ASP A 1 445 ? 43.916 -10.149 -11.683 1.00 87.56 445 ASP A N 1
ATOM 3457 C CA . ASP A 1 445 ? 44.333 -10.789 -12.937 1.00 87.56 445 ASP A CA 1
ATOM 3458 C C . ASP A 1 445 ? 43.477 -12.018 -13.316 1.00 87.56 445 ASP A C 1
ATOM 3460 O O . ASP A 1 445 ? 43.537 -12.484 -14.454 1.00 87.56 445 ASP A O 1
ATOM 3464 N N . ALA A 1 446 ? 42.677 -12.553 -12.385 1.00 83.12 446 ALA A N 1
ATOM 3465 C CA . ALA A 1 446 ? 41.749 -13.657 -12.616 1.00 83.12 446 ALA A CA 1
ATOM 3466 C C . ALA A 1 446 ? 40.319 -13.184 -12.941 1.00 83.12 446 ALA A C 1
ATOM 3468 O O . ALA A 1 446 ? 39.430 -14.014 -13.132 1.00 83.12 446 ALA A O 1
ATOM 3469 N N . GLY A 1 447 ? 40.084 -11.870 -13.013 1.00 74.69 447 GLY A N 1
ATOM 3470 C CA . GLY A 1 447 ? 38.758 -11.295 -13.223 1.00 74.69 447 GLY A CA 1
ATOM 3471 C C . GLY A 1 447 ? 37.859 -11.384 -11.989 1.00 74.69 447 GLY A C 1
ATOM 3472 O O . GLY A 1 447 ? 36.643 -11.245 -12.115 1.00 74.69 447 GLY A O 1
ATOM 3473 N N . VAL A 1 448 ? 38.428 -11.605 -10.799 1.00 71.62 448 VAL A N 1
ATOM 3474 C CA . VAL A 1 448 ? 37.686 -11.615 -9.535 1.00 71.62 448 VAL A CA 1
ATOM 3475 C C . VAL A 1 448 ? 37.720 -10.217 -8.929 1.00 71.62 448 VAL A C 1
ATOM 3477 O O . VAL A 1 448 ? 38.780 -9.611 -8.778 1.00 71.62 448 VAL A O 1
ATOM 3480 N N . LEU A 1 449 ? 36.547 -9.696 -8.572 1.00 62.44 449 LEU A N 1
ATOM 3481 C CA . LEU A 1 449 ? 36.410 -8.392 -7.930 1.00 62.44 449 LEU A CA 1
ATOM 3482 C C . LEU A 1 449 ? 36.987 -8.461 -6.501 1.00 62.44 449 LEU A C 1
ATOM 3484 O O . LEU A 1 449 ? 36.404 -9.103 -5.627 1.00 62.44 449 LEU A O 1
ATOM 3488 N N . LYS A 1 450 ? 38.132 -7.818 -6.245 1.00 71.31 450 LYS A N 1
ATOM 3489 C CA . LYS A 1 450 ? 38.736 -7.721 -4.908 1.00 71.31 450 LYS A CA 1
ATOM 3490 C C . LYS A 1 450 ? 38.436 -6.363 -4.292 1.00 71.31 450 LYS A C 1
ATOM 3492 O O . LYS A 1 450 ? 38.820 -5.328 -4.831 1.00 71.31 450 LYS A O 1
ATOM 3497 N N . ASN A 1 451 ? 37.803 -6.356 -3.121 1.00 67.31 451 ASN A N 1
ATOM 3498 C CA . ASN A 1 451 ? 37.677 -5.140 -2.322 1.00 67.31 451 ASN A CA 1
ATOM 3499 C C . ASN A 1 451 ? 39.069 -4.677 -1.863 1.00 67.31 451 ASN A C 1
ATOM 3501 O O . ASN A 1 451 ? 39.797 -5.452 -1.237 1.00 67.31 451 ASN A O 1
ATOM 3505 N N . LYS A 1 452 ? 39.427 -3.401 -2.085 1.00 58.75 452 LYS A N 1
ATOM 3506 C CA . LYS A 1 452 ? 40.690 -2.810 -1.583 1.00 58.75 452 LYS A CA 1
ATOM 3507 C C . LYS A 1 452 ? 40.892 -2.994 -0.077 1.00 58.75 452 LYS A C 1
ATOM 3509 O O . LYS A 1 452 ? 42.025 -2.990 0.394 1.00 58.75 452 LYS A O 1
ATOM 3514 N N . PHE A 1 453 ? 39.811 -3.181 0.677 1.00 53.00 453 PHE A N 1
ATOM 3515 C CA . PHE A 1 453 ? 39.851 -3.379 2.123 1.00 53.00 453 PHE A CA 1
ATOM 3516 C C . PHE A 1 453 ? 40.287 -4.785 2.560 1.00 53.00 453 PHE A C 1
ATOM 3518 O O . PHE A 1 453 ? 40.830 -4.918 3.654 1.00 53.00 453 PHE A O 1
ATOM 3525 N N . ASP A 1 454 ? 40.151 -5.820 1.723 1.00 51.50 454 ASP A N 1
ATOM 3526 C CA . ASP A 1 454 ? 40.667 -7.154 2.070 1.00 51.50 454 ASP A CA 1
ATOM 3527 C C . ASP A 1 454 ? 42.196 -7.235 1.932 1.00 51.50 454 ASP A C 1
ATOM 3529 O O . ASP A 1 454 ? 42.834 -8.006 2.645 1.00 51.50 454 ASP A O 1
ATOM 3533 N N . ALA A 1 455 ? 42.810 -6.361 1.124 1.00 48.03 455 ALA A N 1
ATOM 3534 C CA . ALA A 1 455 ? 44.267 -6.202 1.060 1.00 48.03 455 ALA A CA 1
ATOM 3535 C C . ALA A 1 455 ? 44.869 -5.521 2.311 1.00 48.03 455 ALA A C 1
ATOM 3537 O O . ALA A 1 455 ? 46.088 -5.516 2.480 1.00 48.03 455 ALA A O 1
ATOM 3538 N N . LEU A 1 456 ? 44.030 -4.963 3.196 1.00 44.59 456 LEU A N 1
ATOM 3539 C CA . LEU A 1 456 ? 44.428 -4.347 4.468 1.00 44.59 456 LEU A CA 1
ATOM 3540 C C . LEU A 1 456 ? 44.213 -5.261 5.686 1.00 44.59 456 LEU A C 1
ATOM 3542 O O . LEU A 1 456 ? 44.580 -4.879 6.799 1.00 44.59 456 LEU A O 1
ATOM 3546 N N . LYS A 1 457 ? 43.690 -6.482 5.503 1.00 42.25 457 LYS A N 1
ATOM 3547 C CA . LYS A 1 457 ? 43.771 -7.531 6.530 1.00 42.25 457 LYS A CA 1
ATOM 3548 C C . LYS A 1 457 ? 45.198 -8.089 6.542 1.00 42.25 457 LYS A C 1
ATOM 3550 O O . LYS A 1 457 ? 45.513 -9.075 5.884 1.00 42.25 457 LYS A O 1
ATOM 3555 N N . ILE A 1 458 ? 46.079 -7.376 7.241 1.00 41.66 458 ILE A N 1
ATOM 3556 C CA . ILE A 1 458 ? 47.456 -7.789 7.533 1.00 41.66 458 ILE A CA 1
ATOM 3557 C C . ILE A 1 458 ? 47.431 -9.014 8.468 1.00 41.66 458 ILE A C 1
ATOM 3559 O O . ILE A 1 458 ? 46.611 -9.068 9.384 1.00 41.66 458 ILE A O 1
ATOM 3563 N N . ASN A 1 459 ? 48.340 -9.958 8.183 1.00 42.12 459 ASN A N 1
ATOM 3564 C CA . ASN A 1 459 ? 48.718 -11.144 8.969 1.00 42.12 459 ASN A CA 1
ATOM 3565 C C . ASN A 1 459 ? 48.841 -10.926 10.481 1.00 42.12 459 ASN A C 1
ATOM 3567 O O . ASN A 1 459 ? 49.411 -9.883 10.881 1.00 42.12 459 ASN A O 1
#

Foldseek 3Di:
DDDDDDDDDDDPDPPPDLLCLQVQLLVLLVVDDLVDLVSLQVNLVSLQVSLVSLLDVVSLVNNLVDPSSLVSLLVVLVVLLVVLVVVVVPPPPPPDPVVVPVVVSSVVSSVSSVVSSVSSLCSSPPPPPSSVVSCVVSVVSVVSVCCSCCLPPCPPDPPPDPPPVVVVVVLVVLLPDDPVSVVVLVCLLPPPSSLVVLVVLLVLLVVLVPPDCPDPSVVSNVSSLSSLLVNLLVLSLLSSLVSPDDPPAPHDPSNLSSLVSLLVSLVVCVVCVPPDDPVSLLVSLVSVLVSLQVLLVSLLVVLLVLLCLQVVVVVPPPPPPPDDDDDDDDDDDDDPDPPPPDPGPDRDPNNVVSVSSSVSSVSSLVSSLVVLVVVVVVCVPPPDPPPSDSSNVVQVPDDDPNAGSVNSVVVSVVSVVVSLCVVPVVDVVSVVVVVVVPQQWDQDPVRDTHRVVVVVPDD

pLDDT: mean 80.56, std 16.58, range [37.75, 98.12]

Organism: NCBI:txid2316362